Protein 8XM4 (pdb70)

Organism: Staphylococcus aureus (strain NCTC 8325 / PS 47) (NCBI:txid93061)

Nearest PDB structures (foldseek):
  4qre-assembly1_A  TM=9.989E-01  e=2.018E-92  Staphylococcus aureus
  7wpi-assembly1_A  TM=9.885E-01  e=3.832E-92  Staphylococcus aureus
  7wpl-assembly1_A  TM=9.803E-01  e=2.728E-88  Staphylococcus aureus subsp. aureus COL
  7wpt-assembly1_A  TM=9.932E-01  e=1.473E-82  Staphylococcus aureus subsp. aureus COL
  7wpn-assembly1_A  TM=9.917E-01  e=5.034E-82  Staphylococcus aureus subsp. aureus COL

InterPro domains:
  IPR001412 Aminoacyl-tRNA synthetase, class I, conserved site [PS00178] (15-24)
  IPR002547 tRNA-binding domain [PF01588] (564-654)
  IPR002547 tRNA-binding domain [PS50886] (557-657)
  IPR004495 Methionyl-tRNA synthetase, beta subunit, C-terminal [TIGR00399] (539-656)
  IPR004495 Methionyl-tRNA synthetase, beta subunit, C-terminal [cd02800] (553-657)
  IPR009080 Aminoacyl-tRNA synthetase, class Ia, anticodon-binding [SSF47323] (361-570)
  IPR012340 Nucleic acid-binding, OB-fold [G3DSA:2.40.50.140] (548-656)
  IPR012340 Nucleic acid-binding, OB-fold [SSF50249] (557-654)
  IPR013155 Methionyl/Valyl/Leucyl/Isoleucyl-tRNA synthetase, anticodon-binding [PF08264] (396-536)
  IPR014729 Rossmann-like alpha/beta/alpha sandwich fold [G3DSA:3.40.50.620] (6-344)
  IPR014758 Methionyl-tRNA synthetase [TIGR00398] (6-493)
  IPR015413 Methionyl/Leucyl tRNA synthetase [PF09334] (7-371)
  IPR023457 Methionine-tRNA synthetase, type 2 [MF_01228] (1-519)
  IPR023457 Methionine-tRNA synthetase, type 2 [PTHR43326] (3-532)
  IPR033911 Methioninyl-tRNA synthetase core domain [PR01041] (8-21)
  IPR033911 Methioninyl-tRNA synthetase core domain [PR01041] (40-54)
  IPR033911 Methioninyl-tRNA synthetase core domain [PR01041] (88-99)
  IPR033911 Methioninyl-tRNA synthetase core domain [PR01041] (234-245)
  IPR033911 Methioninyl-tRNA synthetase core domain [PR01041] (267-282)
  IPR033911 Methioninyl-tRNA synthetase core domain [PR01041] (359-370)

Foldseek 3Di:
DAAEAEEEEAAAEPLDADFVQVVLRQLLQLLLQLVVVLVRHRYAYEYEHDQFDDSLCVSQVVVVHHSVRSVVVSRVNVVVVCVQLVRPHPDYDDLPDPLQLVQLQVLVVLCVVVVQKDKDKDKWWDDDVVRDTHDQVQFDPFDDDPRDTDWGAHPPPRGTTDIDMFIFMWGQLQVCLVVLVVVCVVQVAQDDDPVLVVVLCVVASVVTHDTHGQWGQPDQGARAHVVHRSIHGDCLSSRLCSSQSRCSVPHPDNPSVVRCPPHQEYEYADVCVSSLSRSNVSSCVSVVHDHYNHYHHFYAAAEVVGGDDRVVPPGHHVVVVCVPFNNLLSLQCSQQVGWRHDYYYDDVVSSVCRCCCQPQNQLQCLLVVLQVCCCVQVVQKQAAADDQPDPCRVVLLVLLLVLLVQLVVCSVVSGRNRNVVSLSVLSNVLVVLCVVVVLVVLSPDPVSSVVSSNNSQSSLLSSLSSLLSCVSRGPQLSVLSCQQQVVDPVVSSGPVVSPGGGPRRHIDGGDPDDDGSGD

Structure (mmCIF, N/CA/C/O backbone):
data_8XM4
#
_entry.id   8XM4
#
_cell.length_a   65.409
_cell.length_b   76.059
_cell.length_c   119.046
_cell.angle_alpha   90.00
_cell.angle_beta   90.00
_cell.angle_gamma   90.00
#
_symmetry.space_group_name_H-M   'P 21 21 21'
#
loop_
_entity.id
_entity.type
_entity.pdbx_description
1 polymer 'Methionine--tRNA ligase'
2 non-polymer "ADENOSINE-5'-TRIPHOSPHATE"
3 non-polymer 1-[6-[azanylidene-[[azanylidene-[[(4-chlorophenyl)amino]methyl]-$l^{4}-azanyl]methyl]-$l^{4}-azanyl]hexyl]-3-[~{N}-(4-chlorophenyl)carbamimidoyl]guanidine
4 non-polymer 1,2-ETHANEDIOL
5 water water
#
loop_
_atom_site.group_PDB
_atom_site.id
_atom_site.type_symbol
_atom_site.label_atom_id
_atom_site.label_alt_id
_atom_site.label_comp_id
_atom_site.label_asym_id
_atom_site.label_entity_id
_atom_site.label_seq_id
_atom_site.pdbx_PDB_ins_code
_atom_site.Cartn_x
_atom_site.Cartn_y
_atom_site.Cartn_z
_atom_site.occupancy
_atom_site.B_iso_or_equiv
_atom_site.auth_seq_id
_atom_site.auth_comp_id
_atom_site.auth_asym_id
_atom_site.auth_atom_id
_atom_site.pdbx_PDB_model_num
ATOM 1 N N . ALA A 1 12 ? -38.901 12.335 2.829 1.00 41.16 2 ALA A N 1
ATOM 2 C CA . ALA A 1 12 ? -37.847 12.739 1.835 1.00 39.33 2 ALA A CA 1
ATOM 3 C C . ALA A 1 12 ? -37.365 11.549 0.999 1.00 37.02 2 ALA A C 1
ATOM 4 O O . ALA A 1 12 ? -37.568 10.399 1.370 1.00 37.58 2 ALA A O 1
ATOM 6 N N . LYS A 1 13 ? -36.765 11.838 -0.153 1.00 33.18 3 LYS A N 1
ATOM 7 C CA . LYS A 1 13 ? -36.150 10.814 -0.985 1.00 30.60 3 LYS A CA 1
ATOM 8 C C . LYS A 1 13 ? -35.012 10.130 -0.224 1.00 28.62 3 LYS A C 1
ATOM 9 O O . LYS A 1 13 ? -34.234 10.797 0.463 1.00 27.38 3 LYS A O 1
ATOM 15 N N . GLU A 1 14 ? -34.918 8.806 -0.346 1.00 27.50 4 GLU A N 1
ATOM 16 C CA . GLU A 1 14 ? -33.794 8.070 0.248 1.00 26.70 4 GLU A CA 1
ATOM 17 C C . GLU A 1 14 ? -32.506 8.418 -0.499 1.00 24.04 4 GLU A C 1
ATOM 18 O O . GLU A 1 14 ? -32.527 8.574 -1.713 1.00 22.40 4 GLU A O 1
ATOM 24 N N . THR A 1 15 ? -31.406 8.535 0.235 1.00 21.97 5 THR A N 1
ATOM 25 C CA . THR A 1 15 ? -30.116 8.896 -0.372 1.00 21.45 5 THR A CA 1
ATOM 26 C C . THR A 1 15 ? -29.459 7.658 -0.976 1.00 20.81 5 THR A C 1
ATOM 27 O O . THR A 1 15 ? -29.659 6.531 -0.500 1.00 20.51 5 THR A O 1
ATOM 31 N N . PHE A 1 16 ? -28.673 7.883 -2.029 1.00 20.07 6 PHE A N 1
ATOM 32 C CA . PHE A 1 16 ? -27.867 6.840 -2.637 1.00 19.74 6 PHE A CA 1
ATOM 33 C C . PHE A 1 16 ? -26.547 7.460 -3.044 1.00 18.99 6 PHE A C 1
ATOM 34 O O . PHE A 1 16 ? -26.531 8.381 -3.850 1.00 19.43 6 PHE A O 1
ATOM 42 N N . TYR A 1 17 ? -25.457 6.957 -2.469 1.00 18.20 7 TYR A N 1
ATOM 43 C CA . TYR A 1 17 ? -24.124 7.484 -2.710 1.00 17.79 7 TYR A CA 1
ATOM 44 C C . TYR A 1 17 ? -23.268 6.428 -3.388 1.00 17.28 7 TYR A C 1
ATOM 45 O O . TYR A 1 17 ? -23.091 5.322 -2.858 1.00 16.82 7 TYR A O 1
ATOM 54 N N . ILE A 1 18 ? -22.741 6.772 -4.563 1.00 17.39 8 ILE A N 1
ATOM 55 C CA . ILE A 1 18 ? -21.895 5.856 -5.359 1.00 17.80 8 ILE A CA 1
ATOM 56 C C . ILE A 1 18 ? -20.608 6.552 -5.779 1.00 16.93 8 ILE A C 1
ATOM 57 O O . ILE A 1 18 ? -20.618 7.745 -6.079 1.00 16.17 8 ILE A O 1
ATOM 62 N N . THR A 1 19 ? -19.492 5.816 -5.743 1.00 16.02 9 THR A N 1
ATOM 63 C CA . THR A 1 19 ? -18.187 6.363 -6.064 1.00 16.35 9 THR A CA 1
ATOM 64 C C . THR A 1 19 ? -17.476 5.496 -7.095 1.00 16.58 9 THR A C 1
ATOM 65 O O . THR A 1 19 ? -17.690 4.260 -7.149 1.00 17.26 9 THR A O 1
ATOM 69 N N . THR A 1 20 ? -16.635 6.129 -7.913 1.00 16.85 10 THR A N 1
ATOM 70 C CA . THR A 1 20 ? -15.611 5.414 -8.674 1.00 16.98 10 THR A CA 1
ATOM 71 C C . THR A 1 20 ? -14.327 5.477 -7.865 1.00 16.93 10 THR A C 1
ATOM 72 O O . THR A 1 20 ? -14.236 6.254 -6.910 1.00 17.46 10 THR A O 1
ATOM 76 N N . PRO A 1 21 ? -13.293 4.726 -8.274 1.00 16.86 11 PRO A N 1
ATOM 77 C CA . PRO A 1 21 ? -11.977 4.997 -7.710 1.00 17.43 11 PRO A CA 1
ATOM 78 C C . PRO A 1 21 ? -11.490 6.352 -8.192 1.00 17.44 11 PRO A C 1
ATOM 79 O O . PRO A 1 21 ? -11.952 6.853 -9.225 1.00 18.26 11 PRO A O 1
ATOM 83 N N . ILE A 1 22 ? -10.578 6.940 -7.442 1.00 17.20 12 ILE A N 1
ATOM 84 C CA . ILE A 1 22 ? -9.905 8.148 -7.906 1.00 17.21 12 ILE A CA 1
ATOM 85 C C . ILE A 1 22 ? -8.732 7.663 -8.747 1.00 17.21 12 ILE A C 1
ATOM 86 O O . ILE A 1 22 ? -7.978 6.777 -8.328 1.00 18.78 12 ILE A O 1
ATOM 91 N N . TYR A 1 23 ? -8.651 8.164 -9.971 1.00 17.31 13 TYR A N 1
ATOM 92 C CA . TYR A 1 23 ? -7.682 7.664 -10.957 1.00 17.86 13 TYR A CA 1
ATOM 93 C C . TYR A 1 23 ? -6.336 8.373 -10.845 1.00 18.20 13 TYR A C 1
ATOM 94 O O . TYR A 1 23 ? -6.267 9.526 -10.420 1.00 17.90 13 TYR A O 1
ATOM 103 N N . TYR A 1 24 ? -5.267 7.666 -11.221 1.00 18.45 14 TYR A N 1
ATOM 104 C CA . TYR A 1 24 ? -3.898 8.149 -11.024 1.00 19.33 14 TYR A CA 1
ATOM 105 C C . TYR A 1 24 ? -3.371 8.730 -12.331 1.00 20.40 14 TYR A C 1
ATOM 106 O O . TYR A 1 24 ? -3.103 7.972 -13.271 1.00 21.45 14 TYR A O 1
ATOM 115 N N . PRO A 1 25 ? -3.221 10.067 -12.421 1.00 20.75 15 PRO A N 1
ATOM 116 C CA . PRO A 1 25 ? -2.940 10.679 -13.723 1.00 21.56 15 PRO A CA 1
ATOM 117 C C . PRO A 1 25 ? -1.451 10.663 -14.122 1.00 22.50 15 PRO A C 1
ATOM 118 O O . PRO A 1 25 ? -0.879 11.709 -14.467 1.00 23.10 15 PRO A O 1
ATOM 122 N N . SER A 1 26 ? -0.843 9.480 -14.083 1.00 23.08 16 SER A N 1
ATOM 123 C CA . SER A 1 26 ? 0.552 9.280 -14.505 1.00 24.36 16 SER A CA 1
ATOM 124 C C . SER A 1 26 ? 0.624 9.104 -16.026 1.00 25.47 16 SER A C 1
ATOM 125 O O . SER A 1 26 ? 1.717 9.056 -16.625 1.00 27.28 16 SER A O 1
ATOM 128 N N . GLY A 1 27 ? -0.542 8.930 -16.631 1.00 25.60 17 GLY A N 1
ATOM 129 C CA . GLY A 1 27 ? -0.714 8.953 -18.077 1.00 25.63 17 GLY A CA 1
ATOM 130 C C . GLY A 1 27 ? -2.174 9.210 -18.405 1.00 25.47 17 GLY A C 1
ATOM 131 O O . GLY A 1 27 ? -2.999 9.364 -17.500 1.00 24.73 17 GLY A O 1
ATOM 132 N N . ASN A 1 28 ? -2.498 9.263 -19.693 1.00 26.10 18 ASN A N 1
ATOM 133 C CA . ASN A 1 28 ? -3.882 9.510 -20.127 1.00 26.53 18 ASN A CA 1
ATOM 134 C C . ASN A 1 28 ? -4.779 8.347 -19.727 1.00 25.13 18 ASN A C 1
ATOM 135 O O . ASN A 1 28 ? -4.334 7.193 -19.689 1.00 24.22 18 ASN A O 1
ATOM 140 N N . LEU A 1 29 ? -6.041 8.651 -19.430 1.00 23.39 19 LEU A N 1
ATOM 141 C CA . LEU A 1 29 ? -7.008 7.591 -19.147 1.00 23.00 19 LEU A CA 1
ATOM 142 C C . LEU A 1 29 ? -7.413 6.901 -20.453 1.00 22.82 19 LEU A C 1
ATOM 143 O O . LEU A 1 29 ? -7.302 7.468 -21.547 1.00 24.23 19 LEU A O 1
ATOM 148 N N . HIS A 1 30 ? -7.848 5.653 -20.323 1.00 22.30 20 HIS A N 1
ATOM 149 C CA . HIS A 1 30 ? -8.201 4.810 -21.453 1.00 22.35 20 HIS A CA 1
ATOM 150 C C . HIS A 1 30 ? -9.595 4.216 -21.227 1.00 22.06 20 HIS A C 1
ATOM 151 O O . HIS A 1 30 ? -10.278 4.576 -20.253 1.00 21.16 20 HIS A O 1
ATOM 158 N N . ILE A 1 31 ? -10.046 3.347 -22.124 1.00 21.99 21 ILE A N 1
ATOM 159 C CA . ILE A 1 31 ? -11.427 2.818 -22.020 1.00 22.21 21 ILE A CA 1
ATOM 160 C C . ILE A 1 31 ? -11.723 1.994 -20.759 1.00 21.55 21 ILE A C 1
ATOM 161 O O . ILE A 1 31 ? -12.888 1.841 -20.390 1.00 21.03 21 ILE A O 1
ATOM 166 N N . GLY A 1 32 ? -10.690 1.445 -20.124 1.00 20.42 22 GLY A N 1
ATOM 167 C CA . GLY A 1 32 ? -10.801 0.860 -18.774 1.00 20.19 22 GLY A CA 1
ATOM 168 C C . GLY A 1 32 ? -11.356 1.821 -17.727 1.00 19.55 22 GLY A C 1
ATOM 169 O O . GLY A 1 32 ? -12.297 1.504 -16.973 1.00 19.07 22 GLY A O 1
ATOM 170 N N . HIS A 1 33 ? -10.788 3.017 -17.705 1.00 19.63 23 HIS A N 1
ATOM 171 C CA . HIS A 1 33 ? -11.283 4.094 -16.853 1.00 19.14 23 HIS A CA 1
ATOM 172 C C . HIS A 1 33 ? -12.676 4.545 -17.266 1.00 19.12 23 HIS A C 1
ATOM 173 O O . HIS A 1 33 ? -13.524 4.786 -16.405 1.00 19.42 23 HIS A O 1
ATOM 180 N N . ALA A 1 34 ? -12.919 4.642 -18.571 1.00 19.02 24 ALA A N 1
ATOM 181 C CA . ALA A 1 34 ? -14.249 5.014 -19.067 1.00 19.50 24 ALA A CA 1
ATOM 182 C C . ALA A 1 34 ? -15.310 3.984 -18.683 1.00 19.27 24 ALA A C 1
ATOM 183 O O . ALA A 1 34 ? -16.437 4.348 -18.356 1.00 18.65 24 ALA A O 1
ATOM 185 N N . TYR A 1 35 ? -14.929 2.701 -18.701 1.00 20.10 25 TYR A N 1
ATOM 186 C CA . TYR A 1 35 ? -15.808 1.591 -18.321 1.00 20.61 25 TYR A CA 1
ATOM 187 C C . TYR A 1 35 ? -16.337 1.775 -16.893 1.00 19.96 25 TYR A C 1
ATOM 188 O O . TYR A 1 35 ? -17.542 1.773 -16.675 1.00 19.46 25 TYR A O 1
ATOM 197 N N . SER A 1 36 ? -15.438 1.984 -15.929 1.00 19.28 26 SER A N 1
ATOM 198 C CA . SER A 1 36 ? -15.850 2.219 -14.545 1.00 18.71 26 SER A CA 1
ATOM 199 C C . SER A 1 36 ? -16.743 3.445 -14.398 1.00 18.04 26 SER A C 1
ATOM 200 O O . SER A 1 36 ? -17.776 3.407 -13.708 1.00 18.30 26 SER A O 1
ATOM 203 N N . THR A 1 37 ? -16.348 4.535 -15.042 1.00 17.56 27 THR A N 1
ATOM 204 C CA . THR A 1 37 ? -17.050 5.806 -14.884 1.00 17.65 27 THR A CA 1
ATOM 205 C C . THR A 1 37 ? -18.405 5.800 -15.572 1.00 18.01 27 THR A C 1
ATOM 206 O O . THR A 1 37 ? -19.373 6.333 -15.019 1.00 17.75 27 THR A O 1
ATOM 210 N N . VAL A 1 38 ? -18.497 5.164 -16.744 1.00 18.16 28 VAL A N 1
ATOM 211 C CA . VAL A 1 38 ? -19.810 4.968 -17.389 1.00 18.54 28 VAL A CA 1
ATOM 212 C C . VAL A 1 38 ? -20.704 4.031 -16.544 1.00 18.25 28 VAL A C 1
ATOM 213 O O . VAL A 1 38 ? -21.893 4.310 -16.363 1.00 18.61 28 VAL A O 1
ATOM 217 N N . ALA A 1 39 ? -20.128 2.937 -16.029 1.00 18.17 29 ALA A N 1
ATOM 218 C CA . ALA A 1 39 ? -20.852 2.021 -15.155 1.00 18.25 29 ALA A CA 1
ATOM 219 C C . ALA A 1 39 ? -21.456 2.752 -13.955 1.00 17.89 29 ALA A C 1
ATOM 220 O O . ALA A 1 39 ? -22.644 2.579 -13.646 1.00 18.21 29 ALA A O 1
ATOM 222 N N . GLY A 1 40 ? -20.645 3.568 -13.282 1.00 17.63 30 GLY A N 1
ATOM 223 C CA . GLY A 1 40 ? -21.124 4.344 -12.137 1.00 17.82 30 GLY A CA 1
ATOM 224 C C . GLY A 1 40 ? -22.194 5.325 -12.560 1.00 17.79 30 GLY A C 1
ATOM 225 O O . GLY A 1 40 ? -23.167 5.544 -11.829 1.00 17.99 30 GLY A O 1
ATOM 226 N N . ASP A 1 41 ? -22.028 5.905 -13.748 1.00 17.69 31 ASP A N 1
ATOM 227 C CA . ASP A 1 41 ? -23.023 6.825 -14.299 1.00 18.06 31 ASP A CA 1
ATOM 228 C C . ASP A 1 41 ? -24.378 6.168 -14.575 1.00 18.09 31 ASP A C 1
ATOM 229 O O . ASP A 1 41 ? -25.438 6.750 -14.245 1.00 18.22 31 ASP A O 1
ATOM 234 N N . VAL A 1 42 ? -24.356 4.962 -15.133 1.00 17.98 32 VAL A N 1
ATOM 235 C CA . VAL A 1 42 ? -25.597 4.205 -15.378 1.00 18.63 32 VAL A CA 1
ATOM 236 C C . VAL A 1 42 ? -26.314 3.925 -14.043 1.00 18.48 32 VAL A C 1
ATOM 237 O O . VAL A 1 42 ? -27.527 4.115 -13.938 1.00 19.83 32 VAL A O 1
ATOM 241 N N . ILE A 1 43 ? -25.559 3.511 -13.026 1.00 18.89 33 ILE A N 1
ATOM 242 C CA . ILE A 1 43 ? -26.136 3.260 -11.703 1.00 19.57 33 ILE A CA 1
ATOM 243 C C . ILE A 1 43 ? -26.761 4.548 -11.178 1.00 19.39 33 ILE A C 1
ATOM 244 O O . ILE A 1 43 ? -27.906 4.540 -10.717 1.00 20.01 33 ILE A O 1
ATOM 249 N N . ALA A 1 44 ? -26.008 5.643 -11.228 1.00 19.05 34 ALA A N 1
ATOM 250 C CA . ALA A 1 44 ? -26.491 6.940 -10.752 1.00 19.30 34 ALA A CA 1
ATOM 251 C C . ALA A 1 44 ? -27.770 7.389 -11.475 1.00 19.73 34 ALA A C 1
ATOM 252 O O . ALA A 1 44 ? -28.744 7.770 -10.830 1.00 19.73 34 ALA A O 1
ATOM 254 N N . ARG A 1 45 ? -27.766 7.304 -12.800 1.00 19.20 35 ARG A N 1
ATOM 255 C CA . ARG A 1 45 ? -28.914 7.706 -13.605 1.00 20.18 35 ARG A CA 1
ATOM 256 C C . ARG A 1 45 ? -30.126 6.827 -13.320 1.00 20.60 35 ARG A C 1
ATOM 257 O O . ARG A 1 45 ? -31.250 7.330 -13.211 1.00 21.27 35 ARG A O 1
ATOM 265 N N . TYR A 1 46 ? -29.901 5.525 -13.164 1.00 20.43 36 TYR A N 1
ATOM 266 C CA . TYR A 1 46 ? -30.970 4.586 -12.842 1.00 21.46 36 TYR A CA 1
ATOM 267 C C . TYR A 1 46 ? -31.581 4.908 -11.484 1.00 21.28 36 TYR A C 1
ATOM 268 O O . TYR A 1 46 ? -32.806 5.011 -11.343 1.00 21.24 36 TYR A O 1
ATOM 277 N N . LYS A 1 47 ? -30.726 5.108 -10.488 1.00 21.38 37 LYS A N 1
ATOM 278 C CA . LYS A 1 47 ? -31.218 5.435 -9.153 1.00 22.34 37 LYS A CA 1
ATOM 279 C C . LYS A 1 47 ? -31.977 6.766 -9.101 1.00 22.29 37 LYS A C 1
ATOM 280 O O . LYS A 1 47 ? -32.981 6.868 -8.384 1.00 23.18 37 LYS A O 1
ATOM 286 N N . ARG A 1 48 ? -31.539 7.769 -9.865 1.00 21.78 38 ARG A N 1
ATOM 287 C CA . ARG A 1 48 ? -32.278 9.041 -9.950 1.00 22.59 38 ARG A CA 1
ATOM 288 C C . ARG A 1 48 ? -33.675 8.807 -10.539 1.00 23.27 38 ARG A C 1
ATOM 289 O O . ARG A 1 48 ? -34.675 9.327 -10.026 1.00 23.33 38 ARG A O 1
ATOM 297 N N . MET A 1 49 ? -33.742 7.995 -11.590 1.00 23.26 39 MET A N 1
ATOM 298 C CA . MET A 1 49 ? -35.032 7.615 -12.188 1.00 24.24 39 MET A CA 1
ATOM 299 C C . MET A 1 49 ? -35.942 6.794 -11.249 1.00 24.78 39 MET A C 1
ATOM 300 O O . MET A 1 49 ? -37.185 6.866 -11.369 1.00 24.60 39 MET A O 1
ATOM 305 N N A GLN A 1 50 ? -35.338 6.025 -10.342 0.50 24.34 40 GLN A N 1
ATOM 306 N N B GLN A 1 50 ? -35.331 6.021 -10.348 0.50 24.66 40 GLN A N 1
ATOM 307 C CA A GLN A 1 50 ? -36.090 5.300 -9.304 0.50 24.86 40 GLN A CA 1
ATOM 308 C CA B GLN A 1 50 ? -36.067 5.295 -9.302 0.50 25.39 40 GLN A CA 1
ATOM 309 C C A GLN A 1 50 ? -36.453 6.158 -8.084 0.50 25.01 40 GLN A C 1
ATOM 310 C C B GLN A 1 50 ? -36.560 6.187 -8.154 0.50 25.36 40 GLN A C 1
ATOM 311 O O A GLN A 1 50 ? -36.992 5.638 -7.105 0.50 25.13 40 GLN A O 1
ATOM 312 O O B GLN A 1 50 ? -37.325 5.724 -7.304 0.50 25.49 40 GLN A O 1
ATOM 323 N N . GLY A 1 51 ? -36.130 7.449 -8.131 1.00 24.70 41 GLY A N 1
ATOM 324 C CA . GLY A 1 51 ? -36.564 8.419 -7.128 1.00 24.29 41 GLY A CA 1
ATOM 325 C C . GLY A 1 51 ? -35.646 8.606 -5.942 1.00 23.81 41 GLY A C 1
ATOM 326 O O . GLY A 1 51 ? -36.085 9.134 -4.916 1.00 24.11 41 GLY A O 1
ATOM 327 N N . TYR A 1 52 ? -34.386 8.174 -6.073 1.00 22.73 42 TYR A N 1
ATOM 328 C CA . TYR A 1 52 ? -33.389 8.372 -5.023 1.00 22.60 42 TYR A CA 1
ATOM 329 C C . TYR A 1 52 ? -32.750 9.756 -5.139 1.00 22.16 42 TYR A C 1
ATOM 330 O O . TYR A 1 52 ? -32.690 10.342 -6.218 1.00 22.75 42 TYR A O 1
ATOM 339 N N . ASP A 1 53 ? -32.268 10.247 -4.007 1.00 21.96 43 ASP A N 1
ATOM 340 C CA . ASP A 1 53 ? -31.466 11.456 -3.918 1.00 22.13 43 ASP A CA 1
ATOM 341 C C . ASP A 1 53 ? -30.013 10.987 -4.038 1.00 21.40 43 ASP A C 1
ATOM 342 O O . ASP A 1 53 ? -29.406 10.516 -3.069 1.00 20.55 43 ASP A O 1
ATOM 347 N N . VAL A 1 54 ? -29.473 11.140 -5.242 1.00 20.16 44 VAL A N 1
ATOM 348 C CA . VAL A 1 54 ? -28.211 10.519 -5.639 1.00 19.68 44 VAL A CA 1
ATOM 349 C C . VAL A 1 54 ? -27.054 11.485 -5.518 1.00 19.58 44 VAL A C 1
ATOM 350 O O . VAL A 1 54 ? -27.188 12.655 -5.866 1.00 19.48 44 VAL A O 1
ATOM 354 N N . ARG A 1 55 ? -25.928 10.987 -5.003 1.00 19.26 45 ARG A N 1
ATOM 355 C CA . ARG A 1 55 ? -24.652 11.664 -5.184 1.00 19.18 45 ARG A CA 1
ATOM 356 C C . ARG A 1 55 ? -23.675 10.686 -5.819 1.00 18.13 45 ARG A C 1
ATOM 357 O O . ARG A 1 55 ? -23.532 9.553 -5.346 1.00 17.79 45 ARG A O 1
ATOM 365 N N . TYR A 1 56 ? -23.029 11.121 -6.904 1.00 17.51 46 TYR A N 1
ATOM 366 C CA . TYR A 1 56 ? -22.053 10.318 -7.654 1.00 16.94 46 TYR A CA 1
ATOM 367 C C . TYR A 1 56 ? -20.720 11.056 -7.706 1.00 16.86 46 TYR A C 1
ATOM 368 O O . TYR A 1 56 ? -20.643 12.180 -8.229 1.00 16.77 46 TYR A O 1
ATOM 377 N N . LEU A 1 57 ? -19.703 10.445 -7.095 1.00 16.06 47 LEU A N 1
ATOM 378 C CA . LEU A 1 57 ? -18.362 11.021 -7.005 1.00 16.31 47 LEU A CA 1
ATOM 379 C C . LEU A 1 57 ? -17.349 10.290 -7.874 1.00 15.77 47 LEU A C 1
ATOM 380 O O . LEU A 1 57 ? -17.378 9.061 -7.985 1.00 16.39 47 LEU A O 1
ATOM 385 N N . THR A 1 58 ? -16.450 11.062 -8.472 1.00 15.91 48 THR A N 1
ATOM 386 C CA . THR A 1 58 ? -15.236 10.543 -9.101 1.00 16.17 48 THR A CA 1
ATOM 387 C C . THR A 1 58 ? -14.138 11.560 -8.806 1.00 16.29 48 THR A C 1
ATOM 388 O O . THR A 1 58 ? -14.393 12.625 -8.219 1.00 16.73 48 THR A O 1
ATOM 392 N N . GLY A 1 59 ? -12.924 11.249 -9.230 1.00 15.97 49 GLY A N 1
ATOM 393 C CA . GLY A 1 59 ? -11.844 12.184 -9.070 1.00 16.79 49 GLY A CA 1
ATOM 394 C C . GLY A 1 59 ? -10.486 11.633 -9.386 1.00 16.40 49 GLY A C 1
ATOM 395 O O . GLY A 1 59 ? -10.364 10.644 -10.120 1.00 16.70 49 GLY A O 1
ATOM 396 N N . THR A 1 60 ? -9.475 12.280 -8.801 1.00 16.74 50 THR A N 1
ATOM 397 C CA . THR A 1 60 ? -8.070 11.986 -9.098 1.00 17.16 50 THR A CA 1
ATOM 398 C C . THR A 1 60 ? -7.158 11.938 -7.872 1.00 16.72 50 THR A C 1
ATOM 399 O O . THR A 1 60 ? -7.264 12.762 -6.953 1.00 16.42 50 THR A O 1
ATOM 403 N N . ASP A 1 61 ? -6.241 10.967 -7.926 1.00 17.13 51 ASP A N 1
ATOM 404 C CA . ASP A 1 61 ? -5.265 10.623 -6.910 1.00 17.93 51 ASP A CA 1
ATOM 405 C C . ASP A 1 61 ? -3.953 11.200 -7.410 1.00 18.04 51 ASP A C 1
ATOM 406 O O . ASP A 1 61 ? -3.402 10.678 -8.366 1.00 19.07 51 ASP A O 1
ATOM 411 N N . GLU A 1 62 ? -3.475 12.287 -6.806 1.00 17.83 52 GLU A N 1
ATOM 412 C CA . GLU A 1 62 ? -2.464 13.165 -7.430 1.00 18.10 52 GLU A CA 1
ATOM 413 C C . GLU A 1 62 ? -1.078 13.209 -6.786 1.00 18.15 52 GLU A C 1
ATOM 414 O O . GLU A 1 62 ? -0.172 13.849 -7.333 1.00 18.66 52 GLU A O 1
ATOM 420 N N . HIS A 1 63 ? -0.898 12.532 -5.655 1.00 17.94 53 HIS A N 1
ATOM 421 C CA . HIS A 1 63 ? 0.379 12.560 -4.929 1.00 18.42 53 HIS A CA 1
ATOM 422 C C . HIS A 1 63 ? 1.275 11.377 -5.288 1.00 18.77 53 HIS A C 1
ATOM 423 O O . HIS A 1 63 ? 0.878 10.478 -6.024 1.00 18.43 53 HIS A O 1
ATOM 430 N N . GLY A 1 64 ? 2.509 11.418 -4.798 1.00 19.31 54 GLY A N 1
ATOM 431 C CA . GLY A 1 64 ? 3.439 10.313 -4.946 1.00 20.35 54 GLY A CA 1
ATOM 432 C C . GLY A 1 64 ? 4.579 10.559 -5.924 1.00 21.91 54 GLY A C 1
ATOM 433 O O . GLY A 1 64 ? 4.554 11.485 -6.739 1.00 21.09 54 GLY A O 1
ATOM 434 N N . GLN A 1 65 ? 5.581 9.696 -5.818 1.00 23.98 55 GLN A N 1
ATOM 435 C CA . GLN A 1 65 ? 6.804 9.784 -6.611 1.00 26.23 55 GLN A CA 1
ATOM 436 C C . GLN A 1 65 ? 6.574 9.756 -8.101 1.00 26.74 55 GLN A C 1
ATOM 437 O O . GLN A 1 65 ? 7.198 10.517 -8.837 1.00 26.14 55 GLN A O 1
ATOM 443 N N . LYS A 1 66 ? 5.678 8.882 -8.555 1.00 26.73 56 LYS A N 1
ATOM 444 C CA . LYS A 1 66 ? 5.472 8.719 -9.987 1.00 28.17 56 LYS A CA 1
ATOM 445 C C . LYS A 1 66 ? 4.973 10.011 -10.641 1.00 27.54 56 LYS A C 1
ATOM 446 O O . LYS A 1 66 ? 5.429 10.369 -11.719 1.00 26.82 56 LYS A O 1
ATOM 452 N N . ILE A 1 67 ? 4.055 10.711 -9.982 1.00 25.85 57 ILE A N 1
ATOM 453 C CA . ILE A 1 67 ? 3.567 11.992 -10.484 1.00 26.35 57 ILE A CA 1
ATOM 454 C C . ILE A 1 67 ? 4.677 13.034 -10.525 1.00 26.31 57 ILE A C 1
ATOM 455 O O . ILE A 1 67 ? 4.819 13.734 -11.515 1.00 26.23 57 ILE A O 1
ATOM 460 N N . GLN A 1 68 ? 5.471 13.122 -9.462 1.00 26.22 58 GLN A N 1
ATOM 461 C CA . GLN A 1 68 ? 6.574 14.064 -9.417 1.00 26.84 58 GLN A CA 1
ATOM 462 C C . GLN A 1 68 ? 7.547 13.798 -10.565 1.00 27.31 58 GLN A C 1
ATOM 463 O O . GLN A 1 68 ? 8.000 14.727 -11.222 1.00 27.01 58 GLN A O 1
ATOM 469 N N . GLU A 1 69 ? 7.863 12.523 -10.782 1.00 27.59 59 GLU A N 1
ATOM 470 C CA . GLU A 1 69 ? 8.748 12.120 -11.878 1.00 30.13 59 GLU A CA 1
ATOM 471 C C . GLU A 1 69 ? 8.207 12.525 -13.244 1.00 29.37 59 GLU A C 1
ATOM 472 O O . GLU A 1 69 ? 8.953 13.028 -14.094 1.00 28.54 59 GLU A O 1
ATOM 478 N N . LYS A 1 70 ? 6.912 12.289 -13.457 1.00 27.58 60 LYS A N 1
ATOM 479 C CA . LYS A 1 70 ? 6.271 12.640 -14.723 1.00 27.98 60 LYS A CA 1
ATOM 480 C C . LYS A 1 70 ? 6.303 14.137 -14.991 1.00 27.13 60 LYS A C 1
ATOM 481 O O . LYS A 1 70 ? 6.594 14.579 -16.106 1.00 27.17 60 LYS A O 1
ATOM 487 N N . ALA A 1 71 ? 6.010 14.910 -13.953 1.00 26.05 61 ALA A N 1
ATOM 488 C CA . ALA A 1 71 ? 6.045 16.354 -14.032 1.00 26.55 61 ALA A CA 1
ATOM 489 C C . ALA A 1 71 ? 7.454 16.840 -14.354 1.00 27.40 61 ALA A C 1
ATOM 490 O O . ALA A 1 71 ? 7.649 17.617 -15.287 1.00 27.85 61 ALA A O 1
ATOM 492 N N . GLN A 1 72 ? 8.431 16.380 -13.581 1.00 28.95 62 GLN A N 1
ATOM 493 C CA . GLN A 1 72 ? 9.824 16.770 -13.813 1.00 30.17 62 GLN A CA 1
ATOM 494 C C . GLN A 1 72 ? 10.313 16.397 -15.230 1.00 31.91 62 GLN A C 1
ATOM 495 O O . GLN A 1 72 ? 10.977 17.202 -15.891 1.00 31.84 62 GLN A O 1
ATOM 501 N N . LYS A 1 73 ? 9.962 15.202 -15.697 1.00 32.71 63 LYS A N 1
ATOM 502 C CA . LYS A 1 73 ? 10.306 14.776 -17.071 1.00 35.21 63 LYS A CA 1
ATOM 503 C C . LYS A 1 73 ? 9.729 15.721 -18.128 1.00 35.39 63 LYS A C 1
ATOM 504 O O . LYS A 1 73 ? 10.384 16.017 -19.130 1.00 36.15 63 LYS A O 1
ATOM 510 N N . ALA A 1 74 ? 8.511 16.202 -17.887 1.00 34.77 64 ALA A N 1
ATOM 511 C CA . ALA A 1 74 ? 7.826 17.134 -18.787 1.00 34.88 64 ALA A CA 1
ATOM 512 C C . ALA A 1 74 ? 8.289 18.598 -18.693 1.00 35.24 64 ALA A C 1
ATOM 513 O O . ALA A 1 74 ? 7.786 19.446 -19.434 1.00 34.91 64 ALA A O 1
ATOM 515 N N . GLY A 1 75 ? 9.221 18.902 -17.788 1.00 35.03 65 GLY A N 1
ATOM 516 C CA . GLY A 1 75 ? 9.677 20.275 -17.579 1.00 35.24 65 GLY A CA 1
ATOM 517 C C . GLY A 1 75 ? 8.635 21.179 -16.937 1.00 34.80 65 GLY A C 1
ATOM 518 O O . GLY A 1 75 ? 8.652 22.394 -17.139 1.00 34.06 65 GLY A O 1
ATOM 519 N N . LYS A 1 76 ? 7.749 20.577 -16.136 1.00 33.11 66 LYS A N 1
ATOM 520 C CA . LYS A 1 76 ? 6.639 21.281 -15.503 1.00 32.38 66 LYS A CA 1
ATOM 521 C C . LYS A 1 76 ? 6.666 21.079 -13.996 1.00 29.89 66 LYS A C 1
ATOM 522 O O . LYS A 1 76 ? 7.215 20.091 -13.505 1.00 28.84 66 LYS A O 1
ATOM 528 N N . THR A 1 77 ? 6.060 22.011 -13.270 1.00 28.35 67 THR A N 1
ATOM 529 C CA . THR A 1 77 ? 5.862 21.827 -11.827 1.00 27.34 67 THR A CA 1
ATOM 530 C C . THR A 1 77 ? 4.823 20.733 -11.645 1.00 26.23 67 THR A C 1
ATOM 531 O O . THR A 1 77 ? 4.073 20.387 -12.577 1.00 24.60 67 THR A O 1
ATOM 535 N N . GLU A 1 78 ? 4.768 20.202 -10.436 1.00 24.79 68 GLU A N 1
ATOM 536 C CA . GLU A 1 78 ? 3.830 19.127 -10.145 1.00 24.66 68 GLU A CA 1
ATOM 537 C C . GLU A 1 78 ? 2.402 19.604 -10.413 1.00 23.82 68 GLU A C 1
ATOM 538 O O . GLU A 1 78 ? 1.632 18.926 -11.113 1.00 22.45 68 GLU A O 1
ATOM 544 N N . ILE A 1 79 ? 2.056 20.774 -9.876 1.00 24.18 69 ILE A N 1
ATOM 545 C CA . ILE A 1 79 ? 0.685 21.275 -10.043 1.00 25.12 69 ILE A CA 1
ATOM 546 C C . ILE A 1 79 ? 0.358 21.690 -11.491 1.00 25.72 69 ILE A C 1
ATOM 547 O O . ILE A 1 79 ? -0.785 21.540 -11.923 1.00 25.33 69 ILE A O 1
ATOM 552 N N A GLU A 1 80 ? 1.355 22.204 -12.216 0.50 26.00 70 GLU A N 1
ATOM 553 N N B GLU A 1 80 ? 1.347 22.197 -12.225 0.50 25.90 70 GLU A N 1
ATOM 554 C CA A GLU A 1 80 ? 1.231 22.520 -13.654 0.50 26.52 70 GLU A CA 1
ATOM 555 C CA B GLU A 1 80 ? 1.170 22.510 -13.654 0.50 26.34 70 GLU A CA 1
ATOM 556 C C A GLU A 1 80 ? 0.869 21.277 -14.467 0.50 25.77 70 GLU A C 1
ATOM 557 C C B GLU A 1 80 ? 0.849 21.262 -14.470 0.50 25.67 70 GLU A C 1
ATOM 558 O O A GLU A 1 80 ? -0.078 21.288 -15.255 0.50 25.84 70 GLU A O 1
ATOM 559 O O B GLU A 1 80 ? -0.087 21.256 -15.271 0.50 25.71 70 GLU A O 1
ATOM 570 N N . TYR A 1 81 ? 1.630 20.211 -14.245 1.00 25.06 71 TYR A N 1
ATOM 571 C CA . TYR A 1 81 ? 1.404 18.909 -14.861 1.00 24.26 71 TYR A CA 1
ATOM 572 C C . TYR A 1 81 ? -0.003 18.380 -14.535 1.00 23.21 71 TYR A C 1
ATOM 573 O O . TYR A 1 81 ? -0.788 18.036 -15.437 1.00 22.83 71 TYR A O 1
ATOM 582 N N . LEU A 1 82 ? -0.324 18.377 -13.244 1.00 22.55 72 LEU A N 1
ATOM 583 C CA . LEU A 1 82 ? -1.618 17.852 -12.776 1.00 22.08 72 LEU A CA 1
ATOM 584 C C . LEU A 1 82 ? -2.815 18.638 -13.298 1.00 22.41 72 LEU A C 1
ATOM 585 O O . LEU A 1 82 ? -3.814 18.046 -13.728 1.00 21.93 72 LEU A O 1
ATOM 590 N N . ASP A 1 83 ? -2.721 19.961 -13.269 1.00 23.69 73 ASP A N 1
ATOM 591 C CA . ASP A 1 83 ? -3.815 20.797 -13.756 1.00 24.71 73 ASP A CA 1
ATOM 592 C C . ASP A 1 83 ? -4.127 20.486 -15.213 1.00 25.12 73 ASP A C 1
ATOM 593 O O . ASP A 1 83 ? -5.296 20.434 -15.595 1.00 24.87 73 ASP A O 1
ATOM 598 N N . GLU A 1 84 ? -3.091 20.249 -16.015 1.00 25.80 74 GLU A N 1
ATOM 599 C CA . GLU A 1 84 ? -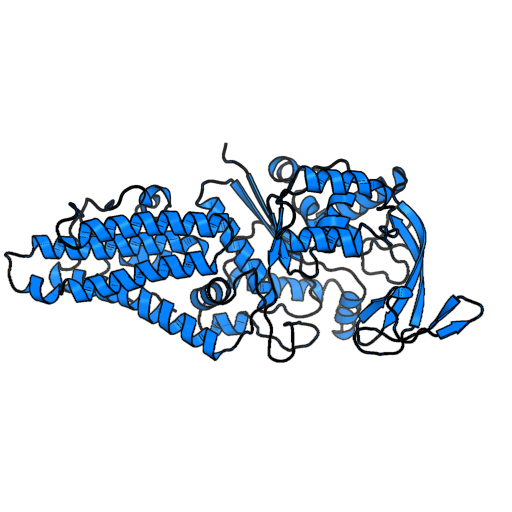3.276 19.891 -17.424 1.00 27.15 74 GLU A CA 1
ATOM 600 C C . GLU A 1 84 ? -3.920 18.518 -17.558 1.00 25.02 74 GLU A C 1
ATOM 601 O O . GLU A 1 84 ? -4.875 18.361 -18.320 1.00 25.45 74 GLU A O 1
ATOM 607 N N . MET A 1 85 ? -3.410 17.535 -16.813 1.00 23.58 75 MET A N 1
ATOM 608 C CA . MET A 1 85 ? -3.961 16.166 -16.844 1.00 22.90 75 MET A CA 1
ATOM 609 C C . MET A 1 85 ? -5.428 16.170 -16.429 1.00 21.82 75 MET A C 1
ATOM 610 O O . MET A 1 85 ? -6.287 15.532 -17.068 1.00 21.16 75 MET A O 1
ATOM 615 N N . ILE A 1 86 ? -5.708 16.890 -15.349 1.00 21.01 76 ILE A N 1
ATOM 616 C CA . ILE A 1 86 ? -7.075 16.947 -14.803 1.00 20.83 76 ILE A CA 1
ATOM 617 C C . ILE A 1 86 ? -8.037 17.653 -15.759 1.00 20.95 76 ILE A C 1
ATOM 618 O O . ILE A 1 86 ? -9.187 17.237 -15.899 1.00 20.15 76 ILE A O 1
ATOM 623 N N . ALA A 1 87 ? -7.577 18.718 -16.418 1.00 22.24 77 ALA A N 1
ATOM 624 C CA . ALA A 1 87 ? -8.419 19.389 -17.419 1.00 23.12 77 ALA A CA 1
ATOM 625 C C . ALA A 1 87 ? -8.862 18.390 -18.500 1.00 23.16 77 ALA A C 1
ATOM 626 O O . ALA A 1 87 ? -10.040 18.338 -18.868 1.00 22.93 77 ALA A O 1
ATOM 628 N N . GLY A 1 88 ? -7.923 17.559 -18.957 1.00 22.44 78 GLY A N 1
ATOM 629 C CA . GLY A 1 88 ? -8.205 16.517 -19.947 1.00 21.79 78 GLY A CA 1
ATOM 630 C C . GLY A 1 88 ? -9.158 15.441 -19.427 1.00 21.23 78 GLY A C 1
ATOM 631 O O . GLY A 1 88 ? -10.015 14.958 -20.162 1.00 21.21 78 GLY A O 1
ATOM 632 N N . ILE A 1 89 ? -9.012 15.065 -18.158 1.00 20.51 79 ILE A N 1
ATOM 633 C CA . ILE A 1 89 ? -9.912 14.061 -17.557 1.00 20.03 79 ILE A CA 1
ATOM 634 C C . ILE A 1 89 ? -11.330 14.621 -17.440 1.00 20.70 79 ILE A C 1
ATOM 635 O O . ILE A 1 89 ? -12.305 13.948 -17.799 1.00 21.10 79 ILE A O 1
ATOM 640 N N . LYS A 1 90 ? -11.442 15.851 -16.950 1.00 21.30 80 LYS A N 1
ATOM 641 C CA . LYS A 1 90 ? -12.748 16.501 -16.835 1.00 22.43 80 LYS A CA 1
ATOM 642 C C . LYS A 1 90 ? -13.417 16.688 -18.196 1.00 22.75 80 LYS A C 1
ATOM 643 O O . LYS A 1 90 ? -14.635 16.529 -18.312 1.00 22.96 80 LYS A O 1
ATOM 649 N N . GLN A 1 91 ? -12.623 17.031 -19.211 1.00 23.27 81 GLN A N 1
ATOM 650 C CA . GLN A 1 91 ? -13.115 17.138 -20.593 1.00 24.21 81 GLN A CA 1
ATOM 651 C C . GLN A 1 91 ? -13.655 15.788 -21.064 1.00 22.80 81 GLN A C 1
ATOM 652 O O . GLN A 1 91 ? -14.711 15.722 -21.692 1.00 23.25 81 GLN A O 1
ATOM 658 N N . LEU A 1 92 ? -12.940 14.713 -20.746 1.00 21.69 82 LEU A N 1
ATOM 659 C CA . LEU A 1 92 ? -13.393 13.376 -21.114 1.00 21.35 82 LEU A CA 1
ATOM 660 C C . LEU A 1 92 ? -14.738 13.031 -20.458 1.00 20.65 82 LEU A C 1
ATOM 661 O O . LEU A 1 92 ? -15.641 12.539 -21.141 1.00 20.74 82 LEU A O 1
ATOM 666 N N . TRP A 1 93 ? -14.871 13.277 -19.156 1.00 20.22 83 TRP A N 1
ATOM 667 C CA . TRP A 1 93 ? -16.154 13.017 -18.472 1.00 19.91 83 TRP A CA 1
ATOM 668 C C . TRP A 1 93 ? -17.296 13.881 -19.027 1.00 20.65 83 TRP A C 1
ATOM 669 O O . TRP A 1 93 ? -18.422 13.395 -19.180 1.00 20.93 83 TRP A O 1
ATOM 680 N N . ALA A 1 94 ? -17.008 15.137 -19.360 1.00 21.28 84 ALA A N 1
ATOM 681 C CA . ALA A 1 94 ? -18.007 15.983 -20.010 1.00 22.97 84 ALA A CA 1
ATOM 682 C C . ALA A 1 94 ? -18.420 15.411 -21.378 1.00 23.19 84 ALA A C 1
ATOM 683 O O . ALA A 1 94 ? -19.604 15.397 -21.730 1.00 23.49 84 ALA A O 1
ATOM 685 N N . LYS A 1 95 ? -17.449 14.921 -22.134 1.00 23.25 85 LYS A N 1
ATOM 686 C CA . LYS A 1 95 ? -17.717 14.343 -23.449 1.00 24.03 85 LYS A CA 1
ATOM 687 C C . LYS A 1 95 ? -18.514 13.033 -23.371 1.00 23.06 85 LYS A C 1
ATOM 688 O O . LYS A 1 95 ? -19.354 12.751 -24.247 1.00 22.74 85 LYS A O 1
ATOM 694 N N . LEU A 1 96 ? -18.263 12.257 -22.318 1.00 21.76 86 LEU A N 1
ATOM 695 C CA . LEU A 1 96 ? -19.046 11.057 -22.021 1.00 21.46 86 LEU A CA 1
ATOM 696 C C . LEU A 1 96 ? -20.394 11.331 -21.342 1.00 21.40 86 LEU A C 1
ATOM 697 O O . LEU A 1 96 ? -21.162 10.394 -21.117 1.00 20.91 86 LEU A O 1
ATOM 702 N N . GLU A 1 97 ? -20.674 12.599 -21.042 1.00 21.11 87 GLU A N 1
ATOM 703 C CA . GLU A 1 97 ? -21.889 13.039 -20.351 1.00 22.11 87 GLU A CA 1
ATOM 704 C C . GLU A 1 97 ? -22.100 12.271 -19.040 1.00 21.16 87 GLU A C 1
ATOM 705 O O . GLU A 1 97 ? -23.185 11.772 -18.734 1.00 21.50 87 GLU A O 1
ATOM 711 N N . ILE A 1 98 ? -21.013 12.186 -18.275 1.00 20.67 88 ILE A N 1
ATOM 712 C CA . ILE A 1 98 ? -21.047 11.622 -16.931 1.00 20.17 88 ILE A CA 1
ATOM 713 C C . ILE A 1 98 ? -21.770 12.611 -16.000 1.00 19.89 88 ILE A C 1
ATOM 714 O O . ILE A 1 98 ? -21.479 13.815 -15.998 1.00 20.08 88 ILE A O 1
ATOM 719 N N . SER A 1 99 ? -22.693 12.079 -15.200 1.00 19.31 89 SER A N 1
ATOM 720 C CA . SER A 1 99 ? -23.520 12.863 -14.282 1.00 19.36 89 SER A CA 1
ATOM 721 C C . SER A 1 99 ? -22.926 12.939 -12.866 1.00 19.00 89 SER A C 1
ATOM 722 O O . SER A 1 99 ? -23.662 12.991 -11.869 1.00 19.53 89 SER A O 1
ATOM 725 N N . ASN A 1 100 ? -21.596 12.957 -12.772 1.00 18.86 90 ASN A N 1
ATOM 726 C CA . ASN A 1 100 ? -20.939 13.091 -11.466 1.00 18.50 90 ASN A CA 1
ATOM 727 C C . ASN A 1 100 ? -21.300 14.444 -10.838 1.00 19.33 90 ASN A C 1
ATOM 728 O O . ASN A 1 100 ? -21.344 15.490 -11.520 1.00 19.11 90 ASN A O 1
ATOM 733 N N . ASP A 1 101 ? -21.571 14.414 -9.547 1.00 19.19 91 ASP A N 1
ATOM 734 C CA . ASP A 1 101 ? -21.950 15.587 -8.801 1.00 20.20 91 ASP A CA 1
ATOM 735 C C . ASP A 1 101 ? -20.775 16.381 -8.237 1.00 20.41 91 ASP A C 1
ATOM 736 O O . ASP A 1 101 ? -20.943 17.454 -7.781 1.00 21.09 91 ASP A O 1
ATOM 741 N N . ASP A 1 102 ? -19.603 15.758 -8.271 1.00 19.69 92 ASP A N 1
ATOM 742 C CA . ASP A 1 102 ? -18.381 16.359 -7.770 1.00 19.57 92 ASP A CA 1
ATOM 743 C C . ASP A 1 102 ? -17.169 15.612 -8.312 1.00 18.59 92 ASP A C 1
ATOM 744 O O . ASP A 1 102 ? -17.257 14.448 -8.704 1.00 18.34 92 ASP A O 1
ATOM 749 N N . PHE A 1 103 ? -16.040 16.304 -8.327 1.00 18.16 93 PHE A N 1
ATOM 750 C CA . PHE A 1 103 ? -14.802 15.780 -8.802 1.00 18.03 93 PHE A CA 1
ATOM 751 C C . PHE A 1 103 ? -13.789 16.136 -7.699 1.00 17.73 93 PHE A C 1
ATOM 752 O O . PHE A 1 103 ? -13.514 17.247 -7.477 1.00 18.37 93 PHE A O 1
ATOM 760 N N . ILE A 1 104 ? -13.319 15.132 -7.004 1.00 17.23 94 ILE A N 1
ATOM 761 C CA . ILE A 1 104 ? -12.384 15.314 -5.903 1.00 17.41 94 ILE A CA 1
ATOM 762 C C . ILE A 1 104 ? -10.939 15.170 -6.380 1.00 17.51 94 ILE A C 1
ATOM 763 O O . ILE A 1 104 ? -10.592 14.201 -7.038 1.00 18.08 94 ILE A O 1
ATOM 768 N N . ARG A 1 105 ? -10.114 16.157 -6.058 1.00 17.19 95 ARG A N 1
ATOM 769 C CA . ARG A 1 105 ? -8.669 16.119 -6.319 1.00 17.51 95 ARG A CA 1
ATOM 770 C C . ARG A 1 105 ? -7.937 16.059 -4.998 1.00 17.52 95 ARG A C 1
ATOM 771 O O . ARG A 1 105 ? -8.228 16.837 -4.083 1.00 18.02 95 ARG A O 1
ATOM 779 N N . THR A 1 106 ? -6.990 15.136 -4.858 1.00 17.06 96 THR A N 1
ATOM 780 C CA . THR A 1 106 ? -6.296 15.024 -3.563 1.00 17.43 96 THR A CA 1
ATOM 781 C C . THR A 1 106 ? -5.348 16.190 -3.238 1.00 17.67 96 THR A C 1
ATOM 782 O O . THR A 1 106 ? -4.908 16.324 -2.094 1.00 18.09 96 THR A O 1
ATOM 786 N N . THR A 1 107 ? -5.049 17.035 -4.238 1.00 18.28 97 THR A N 1
ATOM 787 C CA . THR A 1 107 ? -4.355 18.307 -4.041 1.00 18.97 97 THR A CA 1
ATOM 788 C C . THR A 1 107 ? -5.219 19.435 -3.444 1.00 19.84 97 THR A C 1
ATOM 789 O O . THR A 1 107 ? -4.682 20.435 -3.001 1.00 20.26 97 THR A O 1
ATOM 793 N N . GLU A 1 108 ? -6.543 19.286 -3.439 1.00 20.12 98 GLU A N 1
ATOM 794 C CA . GLU A 1 108 ? -7.435 20.307 -2.865 1.00 21.19 98 GLU A CA 1
ATOM 795 C C . GLU A 1 108 ? -7.334 20.360 -1.348 1.00 20.94 98 GLU A C 1
ATOM 796 O O . GLU A 1 108 ? -7.186 19.334 -0.693 1.00 19.04 98 GLU A O 1
ATOM 802 N N . GLU A 1 109 ? -7.380 21.566 -0.783 1.00 21.37 99 GLU A N 1
ATOM 803 C CA . GLU A 1 109 ? -7.240 21.715 0.669 1.00 22.16 99 GLU A CA 1
ATOM 804 C C . GLU A 1 109 ? -8.353 20.961 1.410 1.00 20.84 99 GLU A C 1
ATOM 805 O O . GLU A 1 109 ? -8.121 20.411 2.465 1.00 20.28 99 GLU A O 1
ATOM 811 N N . ARG A 1 110 ? -9.559 20.921 0.847 1.00 20.64 100 ARG A N 1
ATOM 812 C CA . ARG A 1 110 ? -10.653 20.174 1.490 1.00 20.08 100 ARG A CA 1
ATOM 813 C C . ARG A 1 110 ? -10.302 18.697 1.724 1.00 19.32 100 ARG A C 1
ATOM 814 O O . ARG A 1 110 ? -10.752 18.081 2.704 1.00 19.93 100 ARG A O 1
ATOM 822 N N . HIS A 1 111 ? -9.485 18.142 0.831 1.00 18.28 101 HIS A N 1
ATOM 823 C CA . HIS A 1 111 ? -8.991 16.797 0.981 1.00 17.88 101 HIS A CA 1
ATOM 824 C C . HIS A 1 111 ? -7.800 16.735 1.926 1.00 18.53 101 HIS A C 1
ATOM 825 O O . HIS A 1 111 ? -7.784 15.935 2.866 1.00 18.89 101 HIS A O 1
ATOM 832 N N . LYS A 1 112 ? -6.794 17.563 1.670 1.00 18.76 102 LYS A N 1
ATOM 833 C CA . LYS A 1 112 ? -5.580 17.527 2.480 1.00 19.97 102 LYS A CA 1
ATOM 834 C C . LYS A 1 112 ? -5.878 17.741 3.961 1.00 19.56 102 LYS A C 1
ATOM 835 O O . LYS A 1 112 ? -5.267 17.110 4.824 1.00 19.37 102 LYS A O 1
ATOM 841 N N . HIS A 1 113 ? -6.828 18.615 4.255 1.00 20.14 103 HIS A N 1
ATOM 842 C CA . HIS A 1 113 ? -7.225 18.856 5.653 1.00 21.40 103 HIS A CA 1
ATOM 843 C C . HIS A 1 113 ? -7.684 17.563 6.347 1.00 20.24 103 HIS A C 1
ATOM 844 O O . HIS A 1 113 ? -7.316 17.295 7.500 1.00 20.58 103 HIS A O 1
ATOM 851 N N . VAL A 1 114 ? -8.483 16.766 5.641 1.00 19.11 104 VAL A N 1
ATOM 852 C CA . VAL A 1 114 ? -8.963 15.500 6.168 1.00 18.63 104 VAL A CA 1
ATOM 853 C C . VAL A 1 114 ? -7.840 14.486 6.355 1.00 18.38 104 VAL A C 1
ATOM 854 O O . VAL A 1 114 ? -7.774 13.812 7.375 1.00 18.89 104 VAL A O 1
ATOM 858 N N . VAL A 1 115 ? -6.940 14.402 5.385 1.00 18.33 105 VAL A N 1
ATOM 859 C CA . VAL A 1 115 ? -5.815 13.489 5.468 1.00 18.53 105 VAL A CA 1
ATOM 860 C C . VAL A 1 115 ? -4.986 13.842 6.709 1.00 19.30 105 VAL A C 1
ATOM 861 O O . VAL A 1 115 ? -4.626 12.955 7.486 1.00 19.68 105 VAL A O 1
ATOM 865 N N . GLU A 1 116 ? -4.710 15.134 6.897 1.00 19.84 106 GLU A N 1
ATOM 866 C CA . GLU A 1 116 ? -3.973 15.616 8.066 1.00 21.07 106 GLU A CA 1
ATOM 867 C C . GLU A 1 116 ? -4.684 15.251 9.376 1.00 20.69 106 GLU A C 1
ATOM 868 O O . GLU A 1 116 ? -4.065 14.722 10.302 1.00 20.81 106 GLU A O 1
ATOM 874 N N . GLN A 1 117 ? -5.975 15.538 9.443 1.00 21.03 107 GLN A N 1
ATOM 875 C CA . GLN A 1 117 ? -6.735 15.348 10.689 1.00 22.27 107 GLN A CA 1
ATOM 876 C C . GLN A 1 117 ? -6.931 13.879 11.043 1.00 21.64 107 GLN A C 1
ATOM 877 O O . GLN A 1 117 ? -6.853 13.502 12.223 1.00 21.26 107 GLN A O 1
ATOM 883 N N . VAL A 1 118 ? -7.202 13.056 10.031 1.00 20.57 108 VAL A N 1
ATOM 884 C CA . VAL A 1 118 ? -7.295 11.605 10.202 1.00 20.03 108 VAL A CA 1
ATOM 885 C C . VAL A 1 118 ? -5.975 11.037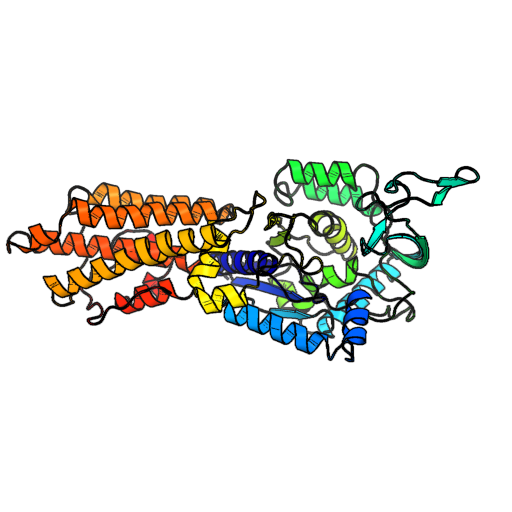 10.710 1.00 20.07 108 VAL A C 1
ATOM 886 O O . VAL A 1 118 ? -5.945 10.276 11.679 1.00 20.47 108 VAL A O 1
ATOM 890 N N . PHE A 1 119 ? -4.875 11.399 10.057 1.00 18.94 109 PHE A N 1
ATOM 891 C CA . PHE A 1 119 ? -3.577 10.913 10.471 1.00 19.59 109 PHE A CA 1
ATOM 892 C C . PHE A 1 119 ? -3.266 11.315 11.926 1.00 20.31 109 PHE A C 1
ATOM 893 O O . PHE A 1 119 ? -2.860 10.485 12.746 1.00 20.63 109 PHE A O 1
ATOM 901 N N . GLU A 1 120 ? -3.477 12.582 12.248 1.00 21.05 110 GLU A N 1
ATOM 902 C CA . GLU A 1 120 ? -3.201 13.092 13.593 1.00 21.89 110 GLU A CA 1
ATOM 903 C C . GLU A 1 120 ? -4.081 12.432 14.657 1.00 22.25 110 GLU A C 1
ATOM 904 O O . GLU A 1 120 ? -3.614 12.188 15.767 1.00 22.69 110 GLU A O 1
ATOM 910 N N . ARG A 1 121 ? -5.335 12.148 14.311 1.00 22.12 111 ARG A N 1
ATOM 911 C CA . ARG A 1 121 ? -6.256 11.451 15.220 1.00 22.34 111 ARG A CA 1
ATOM 912 C C . ARG A 1 121 ? -5.760 10.044 15.520 1.00 22.54 111 ARG A C 1
ATOM 913 O O . ARG A 1 121 ? -5.760 9.623 16.674 1.00 22.96 111 ARG A O 1
ATOM 921 N N . LEU A 1 122 ? -5.331 9.319 14.490 1.00 21.86 112 LEU A N 1
ATOM 922 C CA . LEU A 1 122 ? -4.850 7.958 14.679 1.00 22.89 112 LEU A CA 1
ATOM 923 C C . LEU A 1 122 ? -3.540 7.933 15.490 1.00 23.26 112 LEU A C 1
ATOM 924 O O . LEU A 1 122 ? -3.330 7.035 16.315 1.00 23.28 112 LEU A O 1
ATOM 929 N N . LEU A 1 123 ? -2.685 8.931 15.272 1.00 23.55 113 LEU A N 1
ATOM 930 C CA . LEU A 1 123 ? -1.466 9.100 16.065 1.00 24.81 113 LEU A CA 1
ATOM 931 C C . LEU A 1 123 ? -1.796 9.355 17.534 1.00 25.11 113 LEU A C 1
ATOM 932 O O . LEU A 1 123 ? -1.237 8.705 18.415 1.00 24.89 113 LEU A O 1
ATOM 937 N N . LYS A 1 124 ? -2.702 10.296 17.774 1.00 25.26 114 LYS A N 1
ATOM 938 C CA . LYS A 1 124 ? -3.152 10.633 19.140 1.00 26.74 114 LYS A CA 1
ATOM 939 C C . LYS A 1 124 ? -3.749 9.426 19.870 1.00 25.81 114 LYS A C 1
ATOM 940 O O . LYS A 1 124 ? -3.475 9.218 21.054 1.00 26.09 114 LYS A O 1
ATOM 946 N N . GLN A 1 125 ? -4.570 8.648 19.162 1.00 24.69 115 GLN A N 1
ATOM 947 C CA . GLN A 1 125 ? -5.211 7.444 19.720 1.00 24.50 115 GLN A CA 1
ATOM 948 C C . GLN A 1 125 ? -4.215 6.332 20.014 1.00 24.53 115 GLN A C 1
ATOM 949 O O . GLN A 1 125 ? -4.436 5.509 20.905 1.00 25.12 115 GLN A O 1
ATOM 955 N N . GLY A 1 126 ? -3.113 6.324 19.271 1.00 24.06 116 GLY A N 1
ATOM 956 C CA . GLY A 1 126 ? -2.123 5.264 19.344 1.00 24.06 116 GLY A CA 1
ATOM 957 C C . GLY A 1 126 ? -2.298 4.148 18.332 1.00 23.37 116 GLY A C 1
ATOM 958 O O . GLY A 1 126 ? -1.638 3.128 18.434 1.00 23.68 116 GLY A O 1
ATOM 959 N N . ASP A 1 127 ? -3.190 4.332 17.352 1.00 23.13 117 ASP A N 1
ATOM 960 C CA . ASP A 1 127 ? -3.357 3.376 16.248 1.00 23.28 117 ASP A CA 1
ATOM 961 C C . ASP A 1 127 ? -2.138 3.381 15.326 1.00 23.08 117 ASP A C 1
ATOM 962 O O . ASP A 1 127 ? -1.818 2.370 14.715 1.00 23.02 117 ASP A O 1
ATOM 967 N N . ILE A 1 128 ? -1.486 4.538 15.229 1.00 23.75 118 ILE A N 1
ATOM 968 C CA . ILE A 1 128 ? -0.280 4.719 14.425 1.00 23.39 118 ILE A CA 1
ATOM 969 C C . ILE A 1 128 ? 0.925 4.963 15.322 1.00 24.04 118 ILE A C 1
ATOM 970 O O . ILE A 1 128 ? 0.844 5.731 16.281 1.00 24.01 118 ILE A O 1
ATOM 975 N N . TYR A 1 129 ? 2.048 4.339 14.982 1.00 24.86 119 TYR A N 1
ATOM 976 C CA . TYR A 1 129 ? 3.309 4.569 15.687 1.00 25.76 119 TYR A CA 1
ATOM 977 C C . TYR A 1 129 ? 4.484 4.518 14.736 1.00 25.81 119 TYR A C 1
ATOM 978 O O . TYR A 1 129 ? 4.404 3.925 13.665 1.00 24.70 119 TYR A O 1
ATOM 987 N N . LEU A 1 130 ? 5.576 5.140 15.168 1.00 25.37 120 LEU A N 1
ATOM 988 C CA . LEU A 1 130 ? 6.757 5.325 14.341 1.00 25.93 120 LEU A CA 1
ATOM 989 C C . LEU A 1 130 ? 7.596 4.062 14.285 1.00 26.44 120 LEU A C 1
ATOM 990 O O . LEU A 1 130 ? 7.854 3.439 15.312 1.00 26.59 120 LEU A O 1
ATOM 995 N N . GLY A 1 131 ? 8.031 3.708 13.079 1.00 26.12 121 GLY A N 1
ATOM 996 C CA . GLY A 1 131 ? 8.901 2.556 12.843 1.00 26.55 121 GLY A CA 1
ATOM 997 C C . GLY A 1 131 ? 9.802 2.767 11.632 1.00 26.83 121 GLY A C 1
ATOM 998 O O . GLY A 1 131 ? 10.080 3.902 11.253 1.00 26.62 121 GLY A O 1
ATOM 999 N N . GLU A 1 132 ? 10.268 1.662 11.056 1.00 27.71 122 GLU A N 1
ATOM 1000 C CA . GLU A 1 132 ? 11.027 1.653 9.802 1.00 29.17 122 GLU A CA 1
ATOM 1001 C C . GLU A 1 132 ? 10.380 0.708 8.796 1.00 28.68 122 GLU A C 1
ATOM 1002 O O . GLU A 1 132 ? 10.225 -0.485 9.054 1.00 28.63 122 GLU A O 1
ATOM 1008 N N . TYR A 1 133 ? 10.019 1.250 7.639 1.00 29.35 123 TYR A N 1
ATOM 1009 C CA . TYR A 1 133 ? 9.545 0.449 6.524 1.00 29.86 123 TYR A CA 1
ATOM 1010 C C . TYR A 1 133 ? 10.734 -0.256 5.885 1.00 31.33 123 TYR A C 1
ATOM 1011 O O . TYR A 1 133 ? 11.783 0.353 5.714 1.00 30.73 123 TYR A O 1
ATOM 1020 N N . GLU A 1 134 ? 10.558 -1.533 5.557 1.00 33.15 124 GLU A N 1
ATOM 1021 C CA . GLU A 1 134 ? 11.505 -2.288 4.728 1.00 35.81 124 GLU A CA 1
ATOM 1022 C C . GLU A 1 134 ? 10.744 -2.923 3.586 1.00 34.94 124 GLU A C 1
ATOM 1023 O O . GLU A 1 134 ? 9.722 -3.565 3.807 1.00 34.20 124 GLU A O 1
ATOM 1029 N N . GLY A 1 135 ? 11.252 -2.753 2.370 1.00 34.93 125 GLY A N 1
ATOM 1030 C CA . GLY A 1 135 ? 10.658 -3.350 1.184 1.00 35.19 125 GLY A CA 1
ATOM 1031 C C . GLY A 1 135 ? 11.727 -3.762 0.195 1.00 35.74 125 GLY A C 1
ATOM 1032 O O . GLY A 1 135 ? 12.895 -3.417 0.352 1.00 34.48 125 GLY A O 1
ATOM 1033 N N . TRP A 1 136 ? 11.306 -4.502 -0.819 1.00 36.18 126 TRP A N 1
ATOM 1034 C CA . TRP A 1 136 ? 12.191 -4.954 -1.886 1.00 37.59 126 TRP A CA 1
ATOM 1035 C C . TRP A 1 136 ? 11.682 -4.415 -3.213 1.00 38.26 126 TRP A C 1
ATOM 1036 O O . TRP A 1 136 ? 10.643 -4.857 -3.709 1.00 38.02 126 TRP A O 1
ATOM 1047 N N . TYR A 1 137 ? 12.405 -3.438 -3.768 1.00 39.56 127 TYR A N 1
ATOM 1048 C CA . TYR A 1 137 ? 11.957 -2.710 -4.955 1.00 41.21 127 TYR A CA 1
ATOM 1049 C C . TYR A 1 137 ? 12.473 -3.337 -6.240 1.00 42.42 127 TYR A C 1
ATOM 1050 O O . TYR A 1 137 ? 13.656 -3.671 -6.340 1.00 42.42 127 TYR A O 1
ATOM 1059 N N . SER A 1 138 ? 11.572 -3.470 -7.209 1.00 44.13 128 SER A N 1
ATOM 1060 C CA . SER A 1 138 ? 11.903 -3.870 -8.577 1.00 46.84 128 SER A CA 1
ATOM 1061 C C . SER A 1 138 ? 11.649 -2.697 -9.530 1.00 47.91 128 SER A C 1
ATOM 1062 O O . SER A 1 138 ? 10.532 -2.185 -9.610 1.00 45.72 128 SER A O 1
ATOM 1065 N N . VAL A 1 139 ? 12.687 -2.296 -10.259 1.00 51.09 129 VAL A N 1
ATOM 1066 C CA . VAL A 1 139 ? 12.626 -1.138 -11.166 1.00 53.66 129 VAL A CA 1
ATOM 1067 C C . VAL A 1 139 ? 11.553 -1.282 -12.267 1.00 54.51 129 VAL A C 1
ATOM 1068 O O . VAL A 1 139 ? 10.672 -0.424 -12.356 1.00 54.51 129 VAL A O 1
ATOM 1072 N N . PRO A 1 140 ? 11.608 -2.360 -13.090 1.00 55.86 130 PRO A N 1
ATOM 1073 C CA . PRO A 1 140 ? 10.639 -2.478 -14.195 1.00 55.24 130 PRO A CA 1
ATOM 1074 C C . PRO A 1 140 ? 9.198 -2.732 -13.750 1.00 54.49 130 PRO A C 1
ATOM 1075 O O . PRO A 1 140 ? 8.263 -2.269 -14.408 1.00 54.59 130 PRO A O 1
ATOM 1079 N N . ASP A 1 141 ? 9.028 -3.458 -12.646 1.00 53.03 131 ASP A N 1
ATOM 1080 C CA . ASP A 1 141 ? 7.700 -3.708 -12.071 1.00 51.68 131 ASP A CA 1
ATOM 1081 C C . ASP A 1 141 ? 7.096 -2.482 -11.368 1.00 50.16 131 ASP A C 1
ATOM 1082 O O . ASP A 1 141 ? 5.882 -2.422 -11.172 1.00 50.06 131 ASP A O 1
ATOM 1087 N N . GLU A 1 142 ? 7.945 -1.523 -10.986 1.00 49.37 132 GLU A N 1
ATOM 1088 C CA . GLU A 1 142 ? 7.553 -0.355 -10.181 1.00 48.53 132 GLU A CA 1
ATOM 1089 C C . GLU A 1 142 ? 6.732 -0.783 -8.967 1.00 46.77 132 GLU A C 1
ATOM 1090 O O . GLU A 1 142 ? 5.694 -0.189 -8.652 1.00 45.43 132 GLU A O 1
ATOM 1096 N N . THR A 1 143 ? 7.211 -1.841 -8.316 1.00 45.11 133 THR A N 1
ATOM 1097 C CA . THR A 1 143 ? 6.515 -2.483 -7.209 1.00 44.25 133 THR A CA 1
ATOM 1098 C C . THR A 1 143 ? 7.511 -2.780 -6.091 1.00 41.93 133 THR A C 1
ATOM 1099 O O . THR A 1 143 ? 8.686 -3.085 -6.342 1.00 39.69 133 THR A O 1
ATOM 1103 N N . TYR A 1 144 ? 7.020 -2.654 -4.862 1.00 40.20 134 TYR A N 1
ATOM 1104 C CA . TYR A 1 144 ? 7.729 -3.078 -3.666 1.00 40.48 134 TYR A CA 1
ATOM 1105 C C . TYR A 1 144 ? 7.137 -4.406 -3.195 1.00 41.06 134 TYR A C 1
ATOM 1106 O O . TYR A 1 144 ? 5.927 -4.515 -3.004 1.00 40.95 134 TYR A O 1
ATOM 1115 N N . TYR A 1 145 ? 7.996 -5.403 -3.019 1.00 42.27 135 TYR A N 1
ATOM 1116 C CA . TYR A 1 145 ? 7.587 -6.736 -2.563 1.00 43.44 135 TYR A CA 1
ATOM 1117 C C . TYR A 1 145 ? 8.039 -6.986 -1.132 1.00 44.03 135 TYR A C 1
ATOM 1118 O O . TYR A 1 145 ? 9.013 -6.394 -0.662 1.00 42.48 135 TYR A O 1
ATOM 1127 N N . THR A 1 146 ? 7.327 -7.881 -0.452 1.00 45.04 136 THR A N 1
ATOM 1128 C CA . THR A 1 146 ? 7.777 -8.422 0.829 1.00 46.70 136 THR A CA 1
ATOM 1129 C C . THR A 1 146 ? 8.811 -9.506 0.543 1.00 48.95 136 THR A C 1
ATOM 1130 O O . THR A 1 146 ? 8.896 -10.014 -0.580 1.00 49.45 136 THR A O 1
ATOM 1134 N N . GLU A 1 147 ? 9.592 -9.853 1.559 1.00 51.91 137 GLU A N 1
ATOM 1135 C CA . GLU A 1 147 ? 10.635 -10.880 1.422 1.00 54.43 137 GLU A CA 1
ATOM 1136 C C . GLU A 1 147 ? 10.081 -12.268 1.054 1.00 55.34 137 GLU A C 1
ATOM 1137 O O . GLU A 1 147 ? 10.716 -13.008 0.302 1.00 54.81 137 GLU A O 1
ATOM 1143 N N . SER A 1 148 ? 8.891 -12.594 1.563 1.00 57.48 138 SER A N 1
ATOM 1144 C CA . SER A 1 148 ? 8.225 -13.882 1.274 1.00 58.94 138 SER A CA 1
ATOM 1145 C C . SER A 1 148 ? 7.722 -14.020 -0.172 1.00 59.69 138 SER A C 1
ATOM 1146 O O . SER A 1 148 ? 7.499 -15.133 -0.644 1.00 59.94 138 SER A O 1
ATOM 1149 N N . GLN A 1 149 ? 7.528 -12.895 -0.856 1.00 60.10 139 GLN A N 1
ATOM 1150 C CA . GLN A 1 149 ? 7.136 -12.885 -2.270 1.00 60.98 139 GLN A CA 1
ATOM 1151 C C . GLN A 1 149 ? 8.287 -13.122 -3.261 1.00 62.47 139 GLN A C 1
ATOM 1152 O O . GLN A 1 149 ? 8.036 -13.428 -4.430 1.00 63.17 139 GLN A O 1
ATOM 1158 N N . LEU A 1 150 ? 9.482 -12.942 -2.763 1.00 64.20 140 LEU A N 1
ATOM 1159 C CA . LEU A 1 150 ? 10.622 -13.077 -3.600 1.00 66.37 140 LEU A CA 1
ATOM 1160 C C . LEU A 1 150 ? 10.830 -14.500 -4.001 1.00 69.43 140 LEU A C 1
ATOM 1161 O O . LEU A 1 150 ? 10.657 -15.417 -3.217 1.00 68.54 140 LEU A O 1
ATOM 1166 N N . VAL A 1 151 ? 11.218 -14.619 -5.249 1.00 73.01 141 VAL A N 1
ATOM 1167 C CA . VAL A 1 151 ? 11.549 -15.857 -5.927 1.00 76.82 141 VAL A CA 1
ATOM 1168 C C . VAL A 1 151 ? 13.058 -15.937 -5.894 1.00 78.73 141 VAL A C 1
ATOM 1169 O O . VAL A 1 151 ? 13.712 -14.921 -5.957 1.00 80.11 141 VAL A O 1
ATOM 1171 N N . ASP A 1 152 ? 13.614 -17.137 -5.750 1.00 79.92 142 ASP A N 1
ATOM 1172 C CA . ASP A 1 152 ? 15.075 -17.339 -5.692 1.00 80.52 142 ASP A CA 1
ATOM 1173 C C . ASP A 1 152 ? 15.767 -16.552 -4.583 1.00 79.91 142 ASP A C 1
ATOM 1174 O O . ASP A 1 152 ? 16.783 -15.927 -4.805 1.00 78.55 142 ASP A O 1
ATOM 1179 N N . PRO A 1 153 ? 15.227 -16.630 -3.378 1.00 80.29 143 PRO A N 1
ATOM 1180 C CA . PRO A 1 153 ? 15.742 -15.895 -2.238 1.00 80.61 143 PRO A CA 1
ATOM 1181 C C . PRO A 1 153 ? 17.143 -16.262 -1.874 1.00 81.67 143 PRO A C 1
ATOM 1182 O O . PRO A 1 153 ? 17.451 -17.437 -1.801 1.00 82.15 143 PRO A O 1
ATOM 1186 N N . GLN A 1 154 ? 17.985 -15.257 -1.726 1.00 81.45 144 GLN A N 1
ATOM 1187 C CA . GLN A 1 154 ? 19.372 -15.407 -1.293 1.00 82.05 144 GLN A CA 1
ATOM 1188 C C . GLN A 1 154 ? 19.427 -15.186 0.215 1.00 81.92 144 GLN A C 1
ATOM 1189 O O . GLN A 1 154 ? 18.871 -14.205 0.719 1.00 82.36 144 GLN A O 1
ATOM 1195 N N . TYR A 1 155 ? 20.101 -16.090 0.924 1.00 81.08 145 TYR A N 1
ATOM 1196 C CA . TYR A 1 155 ? 20.161 -16.061 2.391 1.00 80.96 145 TYR A CA 1
ATOM 1197 C C . TYR A 1 155 ? 21.565 -15.758 2.920 1.00 83.01 145 TYR A C 1
ATOM 1198 O O . TYR A 1 155 ? 22.565 -15.950 2.227 1.00 82.37 145 TYR A O 1
ATOM 1207 N N . GLU A 1 156 ? 21.608 -15.267 4.156 1.00 85.52 146 GLU A N 1
ATOM 1208 C CA . GLU A 1 156 ? 22.859 -15.061 4.890 1.00 87.90 146 GLU A CA 1
ATOM 1209 C C . GLU A 1 156 ? 22.568 -15.035 6.389 1.00 87.74 146 GLU A C 1
ATOM 1210 O O . GLU A 1 156 ? 21.812 -14.185 6.860 1.00 87.34 146 GLU A O 1
ATOM 1216 N N . ASN A 1 157 ? 23.168 -15.975 7.119 1.00 87.93 147 ASN A N 1
ATOM 1217 C CA . ASN A 1 157 ? 22.961 -16.130 8.567 1.00 88.01 147 ASN A CA 1
ATOM 1218 C C . ASN A 1 157 ? 21.480 -16.324 8.959 1.00 87.68 147 ASN A C 1
ATOM 1219 O O . ASN A 1 157 ? 21.043 -15.864 10.017 1.00 87.97 147 ASN A O 1
ATOM 1221 N N . GLY A 1 158 ? 20.730 -17.022 8.104 1.00 86.80 148 GLY A N 1
ATOM 1222 C CA . GLY A 1 158 ? 19.303 -17.288 8.325 1.00 85.81 148 GLY A CA 1
ATOM 1223 C C . GLY A 1 158 ? 18.412 -16.067 8.180 1.00 84.49 148 GLY A C 1
ATOM 1224 O O . GLY A 1 158 ? 17.516 -15.849 8.999 1.00 85.75 148 GLY A O 1
ATOM 1225 N N . LYS A 1 159 ? 18.655 -15.281 7.131 1.00 81.13 149 LYS A N 1
ATOM 1226 C CA . LYS A 1 159 ? 17.903 -14.048 6.868 1.00 77.74 149 LYS A CA 1
ATOM 1227 C C . LYS A 1 159 ? 18.002 -13.677 5.389 1.00 74.93 149 LYS A C 1
ATOM 1228 O O . LYS A 1 159 ? 19.091 -13.714 4.810 1.00 73.91 149 LYS A O 1
ATOM 1230 N N . ILE A 1 160 ? 16.868 -13.308 4.793 1.00 71.64 150 ILE A N 1
ATOM 1231 C CA . ILE A 1 160 ? 16.795 -13.015 3.356 1.00 69.34 150 ILE A CA 1
ATOM 1232 C C . ILE A 1 160 ? 17.514 -11.689 3.083 1.00 66.98 150 ILE A C 1
ATOM 1233 O O . ILE A 1 160 ? 17.200 -10.672 3.697 1.00 65.64 150 ILE A O 1
ATOM 1238 N N . ILE A 1 161 ? 18.486 -11.734 2.173 1.00 65.87 151 ILE A N 1
ATOM 1239 C CA . ILE A 1 161 ? 19.347 -10.586 1.818 1.00 65.84 151 ILE A CA 1
ATOM 1240 C C . ILE A 1 161 ? 19.138 -10.101 0.367 1.00 64.61 151 ILE A C 1
ATOM 1241 O O . ILE A 1 161 ? 19.597 -9.018 -0.012 1.00 62.54 151 ILE A O 1
ATOM 1246 N N . GLY A 1 162 ? 18.419 -10.882 -0.431 1.00 64.23 152 GLY A N 1
ATOM 1247 C CA . GLY A 1 162 ? 18.225 -10.568 -1.837 1.00 64.11 152 GLY A CA 1
ATOM 1248 C C . GLY A 1 162 ? 17.246 -11.512 -2.493 1.00 63.85 152 GLY A C 1
ATOM 1249 O O . GLY A 1 162 ? 16.741 -12.450 -1.864 1.00 63.22 152 GLY A O 1
ATOM 1250 N N . GLY A 1 163 ? 16.969 -11.249 -3.764 1.00 62.65 153 GLY A N 1
ATOM 1251 C CA . GLY A 1 163 ? 16.067 -12.088 -4.538 1.00 62.33 153 GLY A CA 1
ATOM 1252 C C . GLY A 1 163 ? 15.711 -11.513 -5.889 1.00 61.77 153 GLY A C 1
ATOM 1253 O O . GLY A 1 163 ? 16.381 -10.612 -6.398 1.00 61.14 153 GLY A O 1
ATOM 1254 N N . LYS A 1 164 ? 14.643 -12.057 -6.464 1.00 61.62 154 LYS A N 1
ATOM 1255 C CA . LYS A 1 164 ? 14.133 -11.636 -7.767 1.00 61.40 154 LYS A CA 1
ATOM 1256 C C . LYS A 1 164 ? 12.623 -11.451 -7.689 1.00 60.77 154 LYS A C 1
ATOM 1257 O O . LYS A 1 164 ? 11.956 -12.034 -6.831 1.00 60.17 154 LYS A O 1
ATOM 1259 N N . SER A 1 165 ? 12.092 -10.628 -8.586 1.00 61.00 155 SER A N 1
ATOM 1260 C CA . SER A 1 165 ? 10.658 -10.337 -8.623 1.00 61.83 155 SER A CA 1
ATOM 1261 C C . SER A 1 165 ? 9.856 -11.566 -9.082 1.00 63.25 155 SER A C 1
ATOM 1262 O O . SER A 1 165 ? 10.245 -12.216 -10.047 1.00 63.56 155 SER A O 1
ATOM 1265 N N . PRO A 1 166 ? 8.733 -11.886 -8.400 1.00 65.05 156 PRO A N 1
ATOM 1266 C CA . PRO A 1 166 ? 7.911 -13.016 -8.853 1.00 66.45 156 PRO A CA 1
ATOM 1267 C C . PRO A 1 166 ? 7.169 -12.756 -10.173 1.00 67.91 156 PRO A C 1
ATOM 1268 O O . PRO A 1 166 ? 6.818 -13.708 -10.872 1.00 68.57 156 PRO A O 1
ATOM 1272 N N . ASP A 1 167 ? 6.934 -11.484 -10.497 1.00 69.00 157 ASP A N 1
ATOM 1273 C CA . ASP A 1 167 ? 6.230 -11.094 -11.721 1.00 69.20 157 ASP A CA 1
ATOM 1274 C C . ASP A 1 167 ? 7.137 -11.115 -12.950 1.00 69.89 157 ASP A C 1
ATOM 1275 O O . ASP A 1 167 ? 6.868 -11.849 -13.899 1.00 72.23 157 ASP A O 1
ATOM 1280 N N . SER A 1 168 ? 8.200 -10.312 -12.924 1.00 69.35 158 SER A N 1
ATOM 1281 C CA . SER A 1 168 ? 9.120 -10.165 -14.073 1.00 69.62 158 SER A CA 1
ATOM 1282 C C . SER A 1 168 ? 10.403 -10.999 -13.984 1.00 70.62 158 SER A C 1
ATOM 1283 O O . SER A 1 168 ? 10.942 -11.417 -15.011 1.00 72.60 158 SER A O 1
ATOM 1286 N N . GLY A 1 169 ? 10.899 -11.211 -12.768 1.00 70.40 159 GLY A N 1
ATOM 1287 C CA . GLY A 1 169 ? 12.187 -11.877 -12.537 1.00 70.44 159 GLY A CA 1
ATOM 1288 C C . GLY A 1 169 ? 13.380 -10.940 -12.422 1.00 69.87 159 GLY A C 1
ATOM 1289 O O . GLY A 1 169 ? 14.520 -11.399 -12.398 1.00 70.17 159 GLY A O 1
ATOM 1290 N N . HIS A 1 170 ? 13.126 -9.634 -12.342 1.00 69.28 160 HIS A N 1
ATOM 1291 C CA . HIS A 1 170 ? 14.195 -8.635 -12.205 1.00 68.47 160 HIS A CA 1
ATOM 1292 C C . HIS A 1 170 ? 14.763 -8.630 -10.777 1.00 66.48 160 HIS A C 1
ATOM 1293 O O . HIS A 1 170 ? 14.048 -8.910 -9.809 1.00 63.83 160 HIS A O 1
ATOM 1300 N N . GLU A 1 171 ? 16.051 -8.305 -10.669 1.00 64.72 161 GLU A N 1
ATOM 1301 C CA . GLU A 1 171 ? 16.767 -8.276 -9.391 1.00 64.26 161 GLU A CA 1
ATOM 1302 C C . GLU A 1 171 ? 16.233 -7.138 -8.515 1.00 62.12 161 GLU A C 1
ATOM 1303 O O . GLU A 1 171 ? 16.318 -5.971 -8.899 1.00 62.03 161 GLU A O 1
ATOM 1309 N N . VAL A 1 172 ? 15.679 -7.486 -7.352 1.00 58.85 162 VAL A N 1
ATOM 1310 C CA . VAL A 1 172 ? 15.163 -6.479 -6.406 1.00 55.46 162 VAL A CA 1
ATOM 1311 C C . VAL A 1 172 ? 16.274 -5.813 -5.600 1.00 52.48 162 VAL A C 1
ATOM 1312 O O . VAL A 1 172 ? 17.373 -6.354 -5.473 1.00 51.85 162 VAL A O 1
ATOM 1316 N N . GLU A 1 173 ? 15.953 -4.650 -5.039 1.00 48.36 163 GLU A N 1
ATOM 1317 C CA . GLU A 1 173 ? 16.878 -3.898 -4.186 1.00 45.44 163 GLU A CA 1
ATOM 1318 C C . GLU A 1 173 ? 16.209 -3.534 -2.860 1.00 45.38 163 GLU A C 1
ATOM 1319 O O . GLU A 1 173 ? 15.044 -3.121 -2.827 1.00 44.38 163 GLU A O 1
ATOM 1325 N N . LEU A 1 174 ? 16.961 -3.687 -1.778 1.00 44.78 164 LEU A N 1
ATOM 1326 C CA . LEU A 1 174 ? 16.457 -3.458 -0.437 1.00 44.65 164 LEU A CA 1
ATOM 1327 C C . LEU A 1 174 ? 16.288 -1.965 -0.193 1.00 42.63 164 LEU A C 1
ATOM 1328 O O . LEU A 1 174 ? 17.210 -1.194 -0.427 1.00 40.65 164 LEU A O 1
ATOM 1333 N N . VAL A 1 175 ? 15.109 -1.574 0.280 1.00 40.12 165 VAL A N 1
ATOM 1334 C CA . VAL A 1 175 ? 14.837 -0.176 0.625 1.00 39.21 165 VAL A CA 1
ATOM 1335 C C . VAL A 1 175 ? 14.354 -0.097 2.072 1.00 37.15 165 VAL A C 1
ATOM 1336 O O . VAL A 1 175 ? 13.510 -0.878 2.490 1.00 35.92 165 VAL A O 1
ATOM 1340 N N . LYS A 1 176 ? 14.942 0.822 2.829 1.00 35.90 166 LYS A N 1
ATOM 1341 C CA . LYS A 1 176 ? 14.570 1.073 4.218 1.00 35.57 166 LYS A CA 1
ATOM 1342 C C . LYS A 1 176 ? 14.387 2.565 4.407 1.00 33.70 166 LYS A C 1
ATOM 1343 O O . LYS A 1 176 ? 15.174 3.355 3.895 1.00 32.70 166 LYS A O 1
ATOM 1349 N N . GLU A 1 177 ? 13.350 2.947 5.143 1.00 30.99 167 GLU A N 1
ATOM 1350 C CA . GLU A 1 177 ? 13.160 4.347 5.512 1.00 29.87 167 GLU A CA 1
ATOM 1351 C C . GLU A 1 177 ? 12.212 4.459 6.691 1.00 28.37 167 GLU A C 1
ATOM 1352 O O . GLU A 1 177 ? 11.319 3.630 6.846 1.00 27.63 167 GLU A O 1
ATOM 1358 N N . GLU A 1 178 ? 12.408 5.500 7.492 1.00 27.64 168 GLU A N 1
ATOM 1359 C CA . GLU A 1 178 ? 11.537 5.793 8.615 1.00 27.12 168 GLU A CA 1
ATOM 1360 C C . GLU A 1 178 ? 10.114 5.952 8.101 1.00 26.16 168 GLU A C 1
ATOM 1361 O O . GLU A 1 178 ? 9.893 6.560 7.049 1.00 25.24 168 GLU A O 1
ATOM 1367 N N . SER A 1 179 ? 9.164 5.385 8.845 1.00 25.11 169 SER A N 1
ATOM 1368 C CA . SER A 1 179 ? 7.779 5.286 8.406 1.00 24.24 169 SER A CA 1
ATOM 1369 C C . SER A 1 179 ? 6.857 5.076 9.612 1.00 23.92 169 SER A C 1
ATOM 1370 O O . SER A 1 179 ? 7.195 4.345 10.546 1.00 23.71 169 SER A O 1
ATOM 1373 N N . TYR A 1 180 ? 5.697 5.723 9.566 1.00 22.78 170 TYR A N 1
ATOM 1374 C CA . TYR A 1 180 ? 4.620 5.455 10.512 1.00 23.11 170 TYR A CA 1
ATOM 1375 C C . TYR A 1 180 ? 3.832 4.217 10.095 1.00 22.93 170 TYR A C 1
ATOM 1376 O O . TYR A 1 180 ? 3.535 4.017 8.907 1.00 22.39 170 TYR A O 1
ATOM 1385 N N . PHE A 1 181 ? 3.453 3.411 11.086 1.00 23.16 171 PHE A N 1
ATOM 1386 C CA . PHE A 1 181 ? 2.684 2.181 10.869 1.00 23.17 171 PHE A CA 1
ATOM 1387 C C . PHE A 1 181 ? 1.355 2.219 11.588 1.00 22.77 171 PHE A C 1
ATOM 1388 O O . PHE A 1 181 ? 1.305 2.646 12.721 1.00 22.95 171 PHE A O 1
ATOM 1396 N N . PHE A 1 182 ? 0.316 1.726 10.921 1.00 21.81 172 PHE A N 1
ATOM 1397 C CA . PHE A 1 182 ? -1.048 1.601 11.457 1.00 21.58 172 PHE A CA 1
ATOM 1398 C C . PHE A 1 182 ? -1.247 0.124 11.809 1.00 22.26 172 PHE A C 1
ATOM 1399 O O . PHE A 1 182 ? -1.102 -0.750 10.952 1.00 22.55 172 PHE A O 1
ATOM 1407 N N . ASN A 1 183 ? -1.566 -0.148 13.077 1.00 23.18 173 ASN A N 1
ATOM 1408 C CA . ASN A 1 183 ? -1.805 -1.518 13.535 1.00 23.77 173 ASN A CA 1
ATOM 1409 C C . ASN A 1 183 ? -3.235 -1.906 13.149 1.00 23.97 173 ASN A C 1
ATOM 1410 O O . ASN A 1 183 ? -4.182 -1.697 13.910 1.00 24.69 173 ASN A O 1
ATOM 1415 N N . ILE A 1 184 ? -3.365 -2.462 11.954 1.00 23.60 174 ILE A N 1
ATOM 1416 C CA . ILE A 1 184 ? -4.665 -2.863 11.426 1.00 24.09 174 ILE A CA 1
ATOM 1417 C C . ILE A 1 184 ? -5.140 -4.198 12.000 1.00 25.11 174 ILE A C 1
ATOM 1418 O O . ILE A 1 184 ? -6.345 -4.431 12.079 1.00 25.30 174 ILE A O 1
ATOM 1423 N N . SER A 1 185 ? -4.211 -5.047 12.441 1.00 26.25 175 SER A N 1
ATOM 1424 C CA . SER A 1 185 ? -4.582 -6.396 12.915 1.00 27.17 175 SER A CA 1
ATOM 1425 C C . SER A 1 185 ? -5.461 -6.394 14.167 1.00 26.77 175 SER A C 1
ATOM 1426 O O . SER A 1 185 ? -6.206 -7.357 14.392 1.00 26.99 175 SER A O 1
ATOM 1429 N N . LYS A 1 186 ? -5.384 -5.329 14.969 1.00 26.24 176 LYS A N 1
ATOM 1430 C CA . LYS A 1 186 ? -6.263 -5.170 16.148 1.00 26.84 176 LYS A CA 1
ATOM 1431 C C . LYS A 1 186 ? -7.747 -5.288 15.780 1.00 26.66 176 LYS A C 1
ATOM 1432 O O . LYS A 1 186 ? -8.559 -5.774 16.570 1.00 26.70 176 LYS A O 1
ATOM 1438 N N . TYR A 1 187 ? -8.081 -4.842 14.571 1.00 25.91 177 TYR A N 1
ATOM 1439 C CA . TYR A 1 187 ? -9.449 -4.805 14.086 1.00 25.72 177 TYR A CA 1
ATOM 1440 C C . TYR A 1 187 ? -9.907 -6.081 13.367 1.00 26.24 177 TYR A C 1
ATOM 1441 O O . TYR A 1 187 ? -11.023 -6.117 12.866 1.00 26.48 177 TYR A O 1
ATOM 1450 N N . THR A 1 188 ? -9.077 -7.126 13.343 1.00 27.56 178 THR A N 1
ATOM 1451 C CA . THR A 1 188 ? -9.367 -8.338 12.567 1.00 29.32 178 THR A CA 1
ATOM 1452 C C . THR A 1 188 ? -10.722 -8.965 12.932 1.00 29.53 178 THR A C 1
ATOM 1453 O O . THR A 1 188 ? -11.554 -9.196 12.056 1.00 27.92 178 THR A O 1
ATOM 1457 N N . ASP A 1 189 ? -10.934 -9.234 14.218 1.00 31.28 179 ASP A N 1
ATOM 1458 C CA . ASP A 1 189 ? -12.196 -9.853 14.669 1.00 32.50 179 ASP A CA 1
ATOM 1459 C C . ASP A 1 189 ? -13.421 -8.995 14.366 1.00 31.26 179 ASP A C 1
ATOM 1460 O O . ASP A 1 189 ? -14.460 -9.520 13.971 1.00 29.17 179 ASP A O 1
ATOM 1465 N N . ARG A 1 190 ? -13.287 -7.680 14.546 1.00 29.74 180 ARG A N 1
ATOM 1466 C CA . ARG A 1 190 ? -14.368 -6.760 14.211 1.00 30.25 180 ARG A CA 1
ATOM 1467 C C . ARG A 1 190 ? -14.681 -6.775 12.723 1.00 28.80 180 ARG A C 1
ATOM 1468 O O . ARG A 1 190 ? -15.842 -6.685 12.344 1.00 28.11 180 ARG A O 1
ATOM 1476 N N . LEU A 1 191 ? -13.650 -6.883 11.887 1.00 27.68 181 LEU A N 1
ATOM 1477 C CA . LEU A 1 191 ? -13.859 -6.950 10.437 1.00 28.09 181 LEU A CA 1
ATOM 1478 C C . LEU A 1 191 ? -14.582 -8.234 10.030 1.00 29.16 181 LEU A C 1
ATOM 1479 O O . LEU A 1 191 ? -15.524 -8.197 9.233 1.00 28.76 181 LEU A O 1
ATOM 1484 N N . LEU A 1 192 ? -14.148 -9.368 10.579 1.00 30.58 182 LEU A N 1
ATOM 1485 C CA . LEU A 1 192 ? -14.798 -10.645 10.269 1.00 32.26 182 LEU A CA 1
ATOM 1486 C C . LEU A 1 192 ? -16.259 -10.648 10.733 1.00 32.55 182 LEU A C 1
ATOM 1487 O O . LEU A 1 192 ? -17.137 -11.135 10.020 1.00 32.54 182 LEU A O 1
ATOM 1492 N N . GLU A 1 193 ? -16.513 -10.059 11.895 1.00 33.18 183 GLU A N 1
ATOM 1493 C CA . GLU A 1 193 ? -17.880 -9.864 12.395 1.00 35.06 183 GLU A CA 1
ATOM 1494 C C . GLU A 1 193 ? -18.710 -9.006 11.427 1.00 33.45 183 GLU A C 1
ATOM 1495 O O . GLU A 1 193 ? -19.863 -9.323 11.135 1.00 31.67 183 GLU A O 1
ATOM 1501 N N . PHE A 1 194 ? -18.111 -7.927 10.926 1.00 31.84 184 PHE A N 1
ATOM 1502 C CA . PHE A 1 194 ? -18.754 -7.087 9.918 1.00 31.04 184 PHE A CA 1
ATOM 1503 C C . PHE A 1 194 ? -19.146 -7.890 8.669 1.00 30.83 184 PHE A C 1
ATOM 1504 O O . PHE A 1 194 ? -20.281 -7.783 8.202 1.00 29.86 184 PHE A O 1
ATOM 1512 N N . TYR A 1 195 ? -18.224 -8.695 8.139 1.00 30.37 185 TYR A N 1
ATOM 1513 C CA . TYR A 1 195 ? -18.533 -9.560 6.993 1.00 31.22 185 TYR A CA 1
ATOM 1514 C C . TYR A 1 195 ? -19.719 -10.493 7.270 1.00 33.53 185 TYR A C 1
ATOM 1515 O O . TYR A 1 195 ? -20.563 -10.699 6.401 1.00 33.30 185 TYR A O 1
ATOM 1524 N N . ASP A 1 196 ? -19.775 -11.041 8.482 1.00 36.47 186 ASP A N 1
ATOM 1525 C CA . ASP A 1 196 ? -20.883 -11.918 8.896 1.00 39.57 186 ASP A CA 1
ATOM 1526 C C . ASP A 1 196 ? -22.236 -11.206 8.928 1.00 39.73 186 ASP A C 1
ATOM 1527 O O . ASP A 1 196 ? -23.241 -11.754 8.473 1.00 39.64 186 ASP A O 1
ATOM 1532 N N . GLN A 1 197 ? -22.247 -9.986 9.458 1.00 39.52 187 GLN A N 1
ATOM 1533 C CA . GLN A 1 197 ? -23.460 -9.165 9.507 1.00 40.88 187 GLN A CA 1
ATOM 1534 C C . GLN A 1 197 ? -23.853 -8.560 8.154 1.00 40.14 187 GLN A C 1
ATOM 1535 O O . GLN A 1 197 ? -24.983 -8.109 7.999 1.00 40.12 187 GLN A O 1
ATOM 1541 N N . ASN A 1 198 ? -22.923 -8.527 7.200 1.00 38.55 188 ASN A N 1
ATOM 1542 C CA . ASN A 1 198 ? -23.134 -7.893 5.889 1.0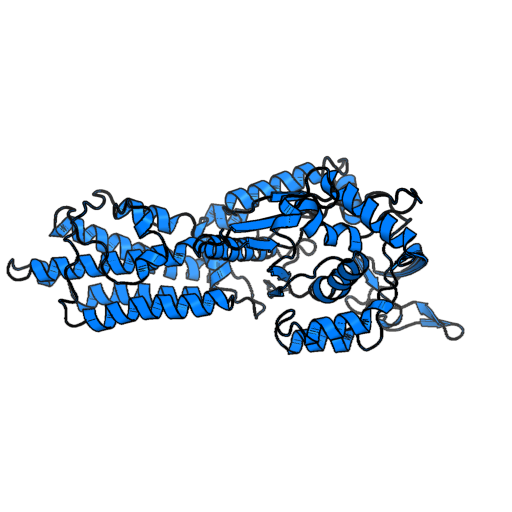0 38.51 188 ASN A CA 1
ATOM 1543 C C . ASN A 1 198 ? -22.699 -8.833 4.767 1.00 38.20 188 ASN A C 1
ATOM 1544 O O . ASN A 1 198 ? -21.681 -8.601 4.108 1.00 35.44 188 ASN A O 1
ATOM 1549 N N . PRO A 1 199 ? -23.492 -9.896 4.523 1.00 38.99 189 PRO A N 1
ATOM 1550 C CA . PRO A 1 199 ? -23.080 -10.980 3.621 1.00 39.35 189 PRO A CA 1
ATOM 1551 C C . PRO A 1 199 ? -22.884 -10.584 2.154 1.00 39.11 189 PRO A C 1
ATOM 1552 O O . PRO A 1 199 ? -22.212 -11.306 1.420 1.00 39.70 189 PRO A O 1
ATOM 1556 N N . ASP A 1 200 ? -23.463 -9.456 1.744 1.00 38.18 190 ASP A N 1
ATOM 1557 C CA . ASP A 1 200 ? -23.356 -8.956 0.372 1.00 38.24 190 ASP A CA 1
ATOM 1558 C C . ASP A 1 200 ? -22.388 -7.769 0.219 1.00 34.93 190 ASP A C 1
ATOM 1559 O O . ASP A 1 200 ? -22.378 -7.110 -0.821 1.00 34.56 190 ASP A O 1
ATOM 1564 N N . PHE A 1 201 ? -21.565 -7.522 1.241 1.00 32.48 191 PHE A N 1
ATOM 1565 C CA . PHE A 1 201 ? -20.559 -6.458 1.209 1.00 31.29 191 PHE A CA 1
ATOM 1566 C C . PHE A 1 201 ? -19.532 -6.727 0.101 1.00 32.53 191 PHE A C 1
ATOM 1567 O O . PHE A 1 201 ? -19.224 -5.841 -0.705 1.00 30.92 191 PHE A O 1
ATOM 1575 N N . ILE A 1 202 ? -19.013 -7.957 0.085 1.00 33.96 192 ILE A N 1
ATOM 1576 C CA . ILE A 1 202 ? -18.135 -8.459 -0.985 1.00 36.31 192 ILE A CA 1
ATOM 1577 C C . ILE A 1 202 ? -18.844 -9.611 -1.705 1.00 38.30 192 ILE A C 1
ATOM 1578 O O . ILE A 1 202 ? -19.340 -10.547 -1.060 1.00 38.51 192 ILE A O 1
ATOM 1583 N N . GLN A 1 203 ? -18.864 -9.544 -3.031 1.00 39.02 193 GLN A N 1
ATOM 1584 C CA . GLN A 1 203 ? -19.422 -10.609 -3.874 1.00 40.61 193 GLN A CA 1
ATOM 1585 C C . GLN A 1 203 ? -18.471 -10.922 -5.028 1.00 40.07 193 GLN A C 1
ATOM 1586 O O . GLN A 1 203 ? -17.677 -10.067 -5.407 1.00 38.67 193 GLN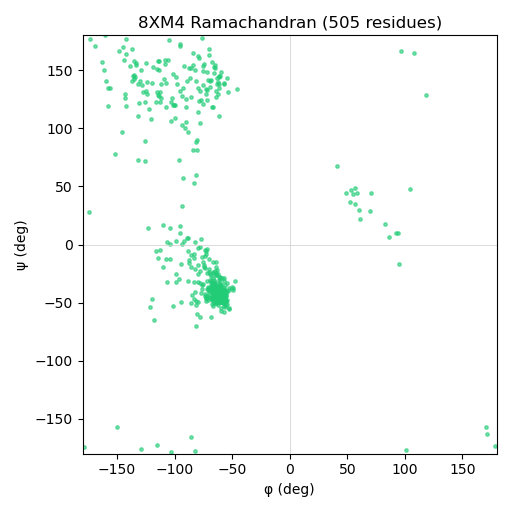 A O 1
ATOM 1592 N N . PRO A 1 204 ? -18.508 -12.137 -5.579 1.00 41.24 194 PRO A N 1
ATOM 1593 C CA . PRO A 1 204 ? -19.287 -13.285 -5.077 1.00 41.66 194 PRO A CA 1
ATOM 1594 C C . PRO A 1 204 ? -18.636 -13.940 -3.831 1.00 42.21 194 PRO A C 1
ATOM 1595 O O . PRO A 1 204 ? -17.563 -13.501 -3.400 1.00 40.02 194 PRO A O 1
ATOM 1599 N N . PRO A 1 205 ? -19.279 -14.977 -3.248 1.00 43.19 195 PRO A N 1
ATOM 1600 C CA . PRO A 1 205 ? -18.713 -15.671 -2.078 1.00 43.40 195 PRO A CA 1
ATOM 1601 C C . PRO A 1 205 ? -17.247 -16.104 -2.207 1.00 42.76 195 PRO A C 1
ATOM 1602 O O . PRO A 1 205 ? -16.499 -16.027 -1.229 1.00 42.59 195 PRO A O 1
ATOM 1606 N N . SER A 1 206 ? -16.848 -16.539 -3.399 1.00 43.04 196 SER A N 1
ATOM 1607 C CA . SER A 1 206 ? -15.445 -16.874 -3.679 1.00 43.81 196 SER A CA 1
ATOM 1608 C C . SER A 1 206 ? -14.491 -15.698 -3.428 1.00 43.29 196 SER A C 1
ATOM 1609 O O . SER A 1 206 ? -13.408 -15.888 -2.875 1.00 43.34 196 SER A O 1
ATOM 1612 N N . ARG A 1 207 ? -14.909 -14.496 -3.825 1.00 41.89 197 ARG A N 1
ATOM 1613 C CA . ARG A 1 207 ? -14.122 -13.273 -3.585 1.00 41.98 197 ARG A CA 1
ATOM 1614 C C . ARG A 1 207 ? -13.993 -12.951 -2.096 1.00 41.64 197 ARG A C 1
ATOM 1615 O O . ARG A 1 207 ? -12.918 -12.578 -1.648 1.00 41.13 197 ARG A O 1
ATOM 1623 N N . LYS A 1 208 ? -15.078 -13.089 -1.336 1.00 43.18 198 LYS A N 1
ATOM 1624 C CA . LYS A 1 208 ? -15.022 -12.912 0.126 1.00 45.34 198 LYS A CA 1
ATOM 1625 C C . LYS A 1 208 ? -14.050 -13.911 0.771 1.00 46.53 198 LYS A C 1
ATOM 1626 O O . LYS A 1 208 ? -13.201 -13.518 1.571 1.00 45.53 198 LYS A O 1
ATOM 1632 N N . ASN A 1 209 ? -14.185 -15.191 0.426 1.00 47.69 199 ASN A N 1
ATOM 1633 C CA . ASN A 1 209 ? -13.262 -16.233 0.918 1.00 50.06 199 ASN A CA 1
ATOM 1634 C C . ASN A 1 209 ? -11.812 -15.931 0.546 1.00 50.50 199 ASN A C 1
ATOM 1635 O O . ASN A 1 209 ? -10.900 -16.145 1.342 1.00 50.58 199 ASN A O 1
ATOM 1640 N N . GLU A 1 210 ? -11.631 -15.440 -0.677 1.00 51.68 200 GLU A N 1
ATOM 1641 C CA . GLU A 1 210 ? -10.335 -14.982 -1.189 1.00 53.19 200 GLU A CA 1
ATOM 1642 C C . GLU A 1 210 ? -9.697 -13.931 -0.272 1.00 51.69 200 GLU A C 1
ATOM 1643 O O . GLU A 1 210 ? -8.537 -14.067 0.107 1.00 52.74 200 GLU A O 1
ATOM 1649 N N . MET A 1 211 ? -10.466 -12.896 0.074 1.00 50.15 201 MET A N 1
ATOM 1650 C CA . MET A 1 211 ? -10.017 -11.847 1.007 1.00 49.31 201 MET A CA 1
ATOM 1651 C C . MET A 1 211 ? -9.591 -12.451 2.344 1.00 49.59 201 MET A C 1
ATOM 1652 O O . MET A 1 211 ? -8.507 -12.153 2.850 1.00 50.02 201 MET A O 1
ATOM 1657 N N . ILE A 1 212 ? -10.444 -13.313 2.889 1.00 49.96 202 ILE A N 1
ATOM 1658 C CA . ILE A 1 212 ? -10.245 -13.882 4.224 1.00 50.69 202 ILE A CA 1
ATOM 1659 C C . ILE A 1 212 ? -9.021 -14.812 4.239 1.00 51.76 202 ILE A C 1
ATOM 1660 O O . ILE A 1 212 ? -8.131 -14.647 5.074 1.00 50.65 202 ILE A O 1
ATOM 1665 N N . ASN A 1 213 ? -8.970 -15.754 3.298 1.00 52.70 203 ASN A N 1
ATOM 1666 C CA . ASN A 1 213 ? -7.923 -16.790 3.277 1.00 54.05 203 ASN A CA 1
ATOM 1667 C C . ASN A 1 213 ? -6.534 -16.285 2.889 1.00 52.70 203 ASN A C 1
ATOM 1668 O O . ASN A 1 213 ? -5.554 -16.639 3.536 1.00 52.35 203 ASN A O 1
ATOM 1673 N N . ASN A 1 214 ? -6.452 -15.475 1.837 1.00 51.51 204 ASN A N 1
ATOM 1674 C CA . ASN A 1 214 ? -5.161 -14.983 1.339 1.00 51.36 204 ASN A CA 1
ATOM 1675 C C . ASN A 1 214 ? -4.529 -13.887 2.200 1.00 49.53 204 ASN A C 1
ATOM 1676 O O . ASN A 1 214 ? -3.307 -13.818 2.288 1.00 48.90 204 ASN A O 1
ATOM 1681 N N . PHE A 1 215 ? -5.354 -13.031 2.808 1.00 47.71 205 PHE A N 1
ATOM 1682 C CA . PHE A 1 215 ? -4.867 -11.799 3.453 1.00 46.68 205 PHE A CA 1
ATOM 1683 C C . PHE A 1 215 ? -5.139 -11.686 4.946 1.00 45.72 205 PHE A C 1
ATOM 1684 O O . PHE A 1 215 ? -4.240 -11.330 5.707 1.00 47.75 205 PHE A O 1
ATOM 1692 N N . ILE A 1 216 ? -6.366 -11.976 5.365 1.00 43.44 206 ILE A N 1
ATOM 1693 C CA . ILE A 1 216 ? -6.758 -11.797 6.767 1.00 42.61 206 ILE A CA 1
ATOM 1694 C C . ILE A 1 216 ? -6.264 -12.958 7.637 1.00 44.05 206 ILE A C 1
ATOM 1695 O O . ILE A 1 216 ? -5.654 -12.733 8.685 1.00 42.56 206 ILE A O 1
ATOM 1700 N N . LYS A 1 217 ? -6.538 -14.182 7.185 1.00 44.95 207 LYS A N 1
ATOM 1701 C CA . LYS A 1 217 ? -6.221 -15.416 7.919 1.00 45.78 207 LYS A CA 1
ATOM 1702 C C . LYS A 1 217 ? -4.760 -15.536 8.368 1.00 45.03 207 LYS A C 1
ATOM 1703 O O . LYS A 1 217 ? -4.512 -15.701 9.560 1.00 45.83 207 LYS A O 1
ATOM 1705 N N . PRO A 1 218 ? -3.790 -15.437 7.432 1.00 45.17 208 PRO A N 1
ATOM 1706 C CA . PRO A 1 218 ? -2.382 -15.525 7.869 1.00 44.63 208 PRO A CA 1
ATOM 1707 C C . PRO A 1 218 ? -1.900 -14.394 8.794 1.00 42.61 208 PRO A C 1
ATOM 1708 O O . PRO A 1 218 ? -0.852 -14.536 9.426 1.00 42.98 208 PRO A O 1
ATOM 1712 N N . GLY A 1 219 ? -2.658 -13.298 8.867 1.00 38.73 209 GLY A N 1
ATOM 1713 C CA . GLY A 1 219 ? -2.389 -12.199 9.793 1.00 37.14 209 GLY A CA 1
ATOM 1714 C C . GLY A 1 219 ? -2.116 -10.930 9.011 1.00 34.42 209 GLY A C 1
ATOM 1715 O O . GLY A 1 219 ? -1.290 -10.930 8.105 1.00 33.95 209 GLY A O 1
ATOM 1716 N N . LEU A 1 220 ? -2.821 -9.856 9.355 1.00 32.34 210 LEU A N 1
ATOM 1717 C CA . LEU A 1 220 ? -2.639 -8.566 8.687 1.00 30.65 210 LEU A CA 1
ATOM 1718 C C . LEU A 1 220 ? -1.394 -7.888 9.251 1.00 29.63 210 LEU A C 1
ATOM 1719 O O . LEU A 1 220 ? -1.359 -7.525 10.421 1.00 30.06 210 LEU A O 1
ATOM 1724 N N . ALA A 1 221 ? -0.367 -7.726 8.426 1.00 29.04 211 ALA A N 1
ATOM 1725 C CA . ALA A 1 221 ? 0.839 -7.000 8.843 1.00 28.60 211 ALA A CA 1
ATOM 1726 C C . ALA A 1 221 ? 0.520 -5.530 9.092 1.00 27.32 211 ALA A C 1
ATOM 1727 O O . ALA A 1 221 ? -0.410 -4.980 8.484 1.00 26.62 211 ALA A O 1
ATOM 1729 N N . ASP A 1 222 ? 1.292 -4.895 9.969 1.00 26.32 212 ASP A N 1
ATOM 1730 C CA . ASP A 1 222 ? 1.164 -3.451 10.180 1.00 25.86 212 ASP A CA 1
ATOM 1731 C C . ASP A 1 222 ? 1.315 -2.737 8.846 1.00 24.65 212 ASP A C 1
ATOM 1732 O O . ASP A 1 222 ? 2.128 -3.133 8.005 1.00 24.57 212 ASP A O 1
ATOM 1737 N N . LEU A 1 223 ? 0.540 -1.676 8.676 1.00 23.07 213 LEU A N 1
ATOM 1738 C CA . LEU A 1 223 ? 0.460 -0.973 7.405 1.00 22.23 213 LEU A CA 1
ATOM 1739 C C . LEU A 1 223 ? 1.322 0.289 7.446 1.00 21.28 213 LEU A C 1
ATOM 1740 O O . LEU A 1 223 ? 1.107 1.170 8.272 1.00 20.30 213 LEU A O 1
ATOM 1745 N N . ALA A 1 224 ? 2.302 0.374 6.550 1.00 21.23 214 ALA A N 1
ATOM 1746 C CA . ALA A 1 224 ? 3.205 1.524 6.488 1.00 21.50 214 ALA A CA 1
ATOM 1747 C C . ALA A 1 224 ? 2.471 2.666 5.802 1.00 20.52 214 ALA A C 1
ATOM 1748 O O . ALA A 1 224 ? 2.286 2.648 4.564 1.00 20.68 214 ALA A O 1
ATOM 1750 N N . VAL A 1 225 ? 2.048 3.643 6.608 1.00 20.04 215 VAL A N 1
ATOM 1751 C CA . VAL A 1 225 ? 1.104 4.679 6.173 1.00 19.76 215 VAL A CA 1
ATOM 1752 C C . VAL A 1 225 ? 1.770 6.034 5.911 1.00 19.89 215 VAL A C 1
ATOM 1753 O O . VAL A 1 225 ? 1.090 6.983 5.533 1.00 19.32 215 VAL A O 1
ATOM 1757 N N . SER A 1 226 ? 3.091 6.123 6.095 1.00 20.02 216 SER A N 1
ATOM 1758 C CA . SER A 1 226 ? 3.847 7.304 5.674 1.00 20.25 216 SER A CA 1
ATOM 1759 C C . SER A 1 226 ? 5.156 6.893 5.005 1.00 21.26 216 SER A C 1
ATOM 1760 O O . SER A 1 226 ? 5.568 5.732 5.056 1.00 20.96 216 SER A O 1
ATOM 1763 N N . ARG A 1 227 ? 5.791 7.873 4.374 1.00 21.71 217 ARG A N 1
ATOM 1764 C CA . ARG A 1 227 ? 7.120 7.710 3.776 1.00 22.31 217 ARG A CA 1
ATOM 1765 C C . ARG A 1 227 ? 7.918 8.969 4.082 1.00 23.56 217 ARG A C 1
ATOM 1766 O O . ARG A 1 227 ? 7.342 10.020 4.325 1.00 22.81 217 ARG A O 1
ATOM 1774 N N . THR A 1 228 ? 9.241 8.824 4.123 1.00 24.34 218 THR A N 1
ATOM 1775 C CA . THR A 1 228 ? 10.177 9.932 4.342 1.00 25.21 218 THR A CA 1
ATOM 1776 C C . THR A 1 228 ? 11.106 10.192 3.154 1.00 26.03 218 THR A C 1
ATOM 1777 O O . THR A 1 228 ? 11.842 11.175 3.168 1.00 28.51 218 THR A O 1
ATOM 1781 N N . SER A 1 229 ? 11.050 9.355 2.126 1.00 26.33 219 SER A N 1
ATOM 1782 C CA . SER A 1 229 ? 12.020 9.408 1.010 1.00 26.80 219 SER A CA 1
ATOM 1783 C C . SER A 1 229 ? 11.641 10.343 -0.154 1.00 26.67 219 SER A C 1
ATOM 1784 O O . SER A 1 229 ? 12.428 10.503 -1.088 1.00 27.23 219 SER A O 1
ATOM 1787 N N . PHE A 1 230 ? 10.441 10.928 -0.117 1.00 25.55 220 PHE A N 1
ATOM 1788 C CA . PHE A 1 230 ? 10.015 11.894 -1.136 1.00 25.26 220 PHE A CA 1
ATOM 1789 C C . PHE A 1 230 ? 9.084 12.941 -0.527 1.00 24.45 220 PHE A C 1
ATOM 1790 O O . PHE A 1 230 ? 8.610 12.777 0.596 1.00 24.62 220 PHE A O 1
ATOM 1798 N N . ASN A 1 231 ? 8.856 14.027 -1.262 1.00 23.84 221 ASN A N 1
ATOM 1799 C CA . ASN A 1 231 ? 8.1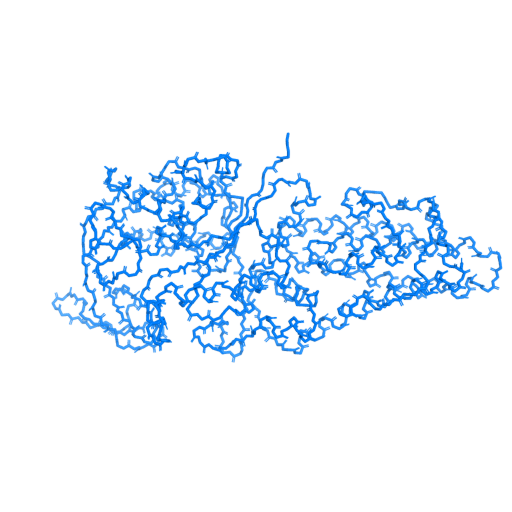46 15.202 -0.729 1.00 24.19 221 ASN A CA 1
ATOM 1800 C C . ASN A 1 231 ? 6.757 15.468 -1.290 1.00 23.21 221 ASN A C 1
ATOM 1801 O O . ASN A 1 231 ? 5.997 16.214 -0.673 1.00 22.83 221 ASN A O 1
ATOM 1806 N N . TRP A 1 232 ? 6.440 14.904 -2.454 1.00 21.57 222 TRP A N 1
ATOM 1807 C CA . TRP A 1 232 ? 5.182 15.200 -3.115 1.00 20.83 222 TRP A CA 1
ATOM 1808 C C . TRP A 1 232 ? 4.027 14.374 -2.524 1.00 20.64 222 TRP A C 1
ATOM 1809 O O . TRP A 1 232 ? 3.713 13.264 -2.973 1.00 20.70 222 TRP A O 1
ATOM 1820 N N . GLY A 1 233 ? 3.435 14.943 -1.482 1.00 20.19 223 GLY A N 1
ATOM 1821 C CA . GLY A 1 233 ? 2.264 14.386 -0.815 1.00 20.20 223 GLY A CA 1
ATOM 1822 C C . GLY A 1 233 ? 1.853 15.237 0.363 1.00 20.33 223 GLY A C 1
ATOM 1823 O O . GLY A 1 233 ? 2.391 16.329 0.574 1.00 20.72 223 GLY A O 1
ATOM 1824 N N . VAL A 1 234 ? 0.879 14.749 1.116 1.00 20.47 224 VAL A N 1
ATOM 1825 C CA . VAL A 1 234 ? 0.383 15.449 2.292 1.00 20.60 224 VAL A CA 1
ATOM 1826 C C . VAL A 1 234 ? 1.365 15.219 3.437 1.00 21.50 224 VAL A C 1
ATOM 1827 O O . VAL A 1 234 ? 1.656 14.082 3.774 1.00 21.60 224 VAL A O 1
ATOM 1831 N N . HIS A 1 235 ? 1.878 16.294 4.024 1.00 22.07 225 HIS A N 1
ATOM 1832 C CA . HIS A 1 235 ? 2.845 16.183 5.117 1.00 23.22 225 HIS A CA 1
ATOM 1833 C C . HIS A 1 235 ? 2.120 16.046 6.451 1.00 22.67 225 HIS A C 1
ATOM 1834 O O . HIS A 1 235 ? 1.052 16.619 6.641 1.00 22.31 225 HIS A O 1
ATOM 1841 N N . VAL A 1 236 ? 2.684 15.234 7.346 1.00 22.51 226 VAL A N 1
ATOM 1842 C CA . VAL A 1 236 ? 2.074 14.967 8.663 1.00 23.23 226 VAL A CA 1
ATOM 1843 C C . VAL A 1 236 ? 2.321 16.207 9.542 1.00 24.01 226 VAL A C 1
ATOM 1844 O O . VAL A 1 236 ? 3.483 16.555 9.762 1.00 24.41 226 VAL A O 1
ATOM 1848 N N . PRO A 1 237 ? 1.252 16.867 10.045 1.00 25.00 227 PRO A N 1
ATOM 1849 C CA . PRO A 1 237 ? 1.475 18.128 10.785 1.00 26.16 227 PRO A CA 1
ATOM 1850 C C . PRO A 1 237 ? 2.454 18.026 11.961 1.00 26.88 227 PRO A C 1
ATOM 1851 O O . PRO A 1 237 ? 3.293 18.910 12.132 1.00 27.41 227 PRO A O 1
ATOM 1855 N N . SER A 1 238 ? 2.363 16.943 12.729 1.00 27.95 228 SER A N 1
ATOM 1856 C CA . SER A 1 238 ? 3.218 16.754 13.908 1.00 28.74 228 SER A CA 1
ATOM 1857 C C . SER A 1 238 ? 4.612 16.189 13.603 1.00 29.12 228 SER A C 1
ATOM 1858 O O . SER A 1 238 ? 5.460 16.125 14.502 1.00 29.04 228 SER A O 1
ATOM 1861 N N . ASN A 1 239 ? 4.858 15.776 12.361 1.00 28.76 229 ASN A N 1
ATOM 1862 C CA . ASN A 1 239 ? 6.189 15.310 11.941 1.00 29.23 229 ASN A CA 1
ATOM 1863 C C . ASN A 1 239 ? 6.365 15.583 10.435 1.00 29.89 229 ASN A C 1
ATOM 1864 O O . ASN A 1 239 ? 6.245 14.662 9.619 1.00 28.32 229 ASN A O 1
ATOM 1869 N N . PRO A 1 240 ? 6.645 16.860 10.076 1.00 30.94 230 PRO A N 1
ATOM 1870 C CA . PRO A 1 240 ? 6.726 17.407 8.704 1.00 32.40 230 PRO A CA 1
ATOM 1871 C C . PRO A 1 240 ? 7.525 16.629 7.675 1.00 30.91 230 PRO A C 1
ATOM 1872 O O . PRO A 1 240 ? 7.199 16.692 6.491 1.00 30.95 230 PRO A O 1
ATOM 1876 N N . LYS A 1 241 ? 8.567 15.926 8.105 1.00 30.13 231 LYS A N 1
ATOM 1877 C CA . LYS A 1 241 ? 9.394 15.171 7.169 1.00 29.87 231 LYS A CA 1
ATOM 1878 C C . LYS A 1 241 ? 8.716 13.902 6.637 1.00 26.89 231 LYS A C 1
ATOM 1879 O O . LYS A 1 241 ? 9.220 13.299 5.692 1.00 26.34 231 LYS A O 1
ATOM 1885 N N . HIS A 1 242 ? 7.578 13.525 7.228 1.00 24.32 232 HIS A N 1
ATOM 1886 C CA . HIS A 1 242 ? 6.774 12.407 6.759 1.00 22.86 232 HIS A CA 1
ATOM 1887 C C . HIS A 1 242 ? 5.681 12.874 5.824 1.00 22.06 232 HIS A C 1
ATOM 1888 O O . HIS A 1 242 ? 5.004 13.860 6.111 1.00 22.11 232 HIS A O 1
ATOM 1895 N N A VAL A 1 243 ? 5.514 12.152 4.719 0.50 21.57 233 VAL A N 1
ATOM 1896 N N B VAL A 1 243 ? 5.524 12.173 4.701 0.50 21.51 233 VAL A N 1
ATOM 1897 C CA A VAL A 1 243 ? 4.398 12.340 3.808 0.50 21.45 233 VAL A CA 1
ATOM 1898 C CA B VAL A 1 243 ? 4.382 12.358 3.815 0.50 21.36 233 VAL A CA 1
ATOM 1899 C C A VAL A 1 243 ? 3.436 11.166 3.956 0.50 21.33 233 VAL A C 1
ATOM 1900 C C B VAL A 1 243 ? 3.435 11.174 3.968 0.50 21.28 233 VAL A C 1
ATOM 1901 O O A VAL A 1 243 ? 3.865 10.025 4.091 0.50 21.02 233 VAL A O 1
ATOM 1902 O O B VAL A 1 243 ? 3.874 10.040 4.118 0.50 20.99 233 VAL A O 1
ATOM 1909 N N . VAL A 1 244 ? 2.138 11.449 3.945 1.00 21.03 234 VAL A N 1
ATOM 1910 C CA . VAL A 1 244 ? 1.126 10.392 4.099 1.00 20.73 234 VAL A CA 1
ATOM 1911 C C . VAL A 1 244 ? 1.089 9.585 2.812 1.00 20.55 234 VAL A C 1
ATOM 1912 O O . VAL A 1 244 ? 0.986 10.153 1.732 1.00 21.91 234 VAL A O 1
ATOM 1916 N N . TYR A 1 245 ? 1.186 8.261 2.926 1.00 20.41 235 TYR A N 1
ATOM 1917 C CA . TYR A 1 245 ? 1.241 7.394 1.752 1.00 20.28 235 TYR A CA 1
ATOM 1918 C C . TYR A 1 245 ? -0.176 7.117 1.210 1.00 19.67 235 TYR A C 1
ATOM 1919 O O . TYR A 1 245 ? -1.175 7.632 1.741 1.00 19.56 235 TYR A O 1
ATOM 1928 N N . VAL A 1 246 ? -0.262 6.307 0.166 1.00 19.63 236 VAL A N 1
ATOM 1929 C CA . VAL A 1 246 ? -1.495 6.076 -0.572 1.00 19.64 236 VAL A CA 1
ATOM 1930 C C . VAL A 1 246 ? -2.696 5.651 0.285 1.00 19.30 236 VAL A C 1
ATOM 1931 O O . VAL A 1 246 ? -3.807 6.099 0.040 1.00 19.62 236 VAL A O 1
ATOM 1935 N N . TRP A 1 247 ? -2.463 4.802 1.285 1.00 19.43 237 TRP A N 1
ATOM 1936 C CA . TRP A 1 247 ? -3.555 4.100 1.960 1.00 19.91 237 TRP A CA 1
ATOM 1937 C C . TRP A 1 247 ? -4.560 5.105 2.539 1.00 19.71 237 TRP A C 1
ATOM 1938 O O . TRP A 1 247 ? -5.740 5.098 2.163 1.00 20.58 237 TRP A O 1
ATOM 1949 N N . ILE A 1 248 ? -4.084 5.992 3.402 1.00 19.40 238 ILE A N 1
ATOM 1950 C CA . ILE A 1 248 ? -4.928 7.018 4.013 1.00 19.05 238 ILE A CA 1
ATOM 1951 C C . ILE A 1 248 ? -5.295 8.126 3.017 1.00 18.80 238 ILE A C 1
ATOM 1952 O O . ILE A 1 248 ? -6.451 8.534 2.939 1.00 19.09 238 ILE A O 1
ATOM 1957 N N . ASP A 1 249 ? -4.317 8.600 2.243 1.00 18.43 239 ASP A N 1
ATOM 1958 C CA . ASP A 1 249 ? -4.532 9.742 1.355 1.00 18.03 239 ASP A CA 1
ATOM 1959 C C . ASP A 1 249 ? -5.641 9.431 0.356 1.00 17.78 239 ASP A C 1
ATOM 1960 O O . ASP A 1 249 ? -6.615 10.165 0.270 1.00 18.42 239 ASP A O 1
ATOM 1965 N N . ALA A 1 250 ? -5.512 8.332 -0.378 1.00 17.24 240 ALA A N 1
ATOM 1966 C CA . ALA A 1 250 ? -6.487 8.027 -1.424 1.00 17.49 240 ALA A CA 1
ATOM 1967 C C . ALA A 1 250 ? -7.852 7.626 -0.869 1.00 17.35 240 ALA A C 1
ATOM 1968 O O . ALA A 1 250 ? -8.871 8.118 -1.338 1.00 18.19 240 ALA A O 1
ATOM 1970 N N . LEU A 1 251 ? -7.882 6.758 0.144 1.00 17.17 241 LEU A N 1
ATOM 1971 C CA . LEU A 1 251 ? -9.147 6.218 0.624 1.00 17.69 241 LEU A CA 1
ATOM 1972 C C . LEU A 1 251 ? -10.072 7.268 1.227 1.00 16.93 241 LEU A C 1
ATOM 1973 O O . LEU A 1 251 ? -11.298 7.229 1.004 1.00 17.25 241 LEU A O 1
ATOM 1978 N N . VAL A 1 252 ? -9.510 8.268 1.908 1.00 16.43 242 VAL A N 1
ATOM 1979 C CA . VAL A 1 252 ? -10.381 9.279 2.539 1.00 16.09 242 VAL A CA 1
ATOM 1980 C C . VAL A 1 252 ? -11.037 10.255 1.552 1.00 15.96 242 VAL A C 1
ATOM 1981 O O . VAL A 1 252 ? -11.885 11.038 1.964 1.00 16.30 242 VAL A O 1
ATOM 1985 N N . ASN A 1 253 ? -10.696 10.199 0.253 1.00 15.34 243 ASN A N 1
ATOM 1986 C CA . ASN A 1 253 ? -11.403 11.010 -0.769 1.00 15.50 243 ASN A CA 1
ATOM 1987 C C . ASN A 1 253 ? -12.936 10.853 -0.672 1.00 15.25 243 ASN A C 1
ATOM 1988 O O . ASN A 1 253 ? -13.683 11.819 -0.885 1.00 15.65 243 ASN A O 1
ATOM 1993 N N . TYR A 1 254 ? -13.391 9.638 -0.348 1.00 15.27 244 TYR A N 1
ATOM 1994 C CA . TYR A 1 254 ? -14.815 9.327 -0.343 1.00 15.41 244 TYR A CA 1
ATOM 1995 C C . TYR A 1 254 ? -15.576 10.084 0.741 1.00 15.40 244 TYR A C 1
ATOM 1996 O O . TYR A 1 254 ? -16.797 10.276 0.629 1.00 16.28 244 TYR A O 1
ATOM 2005 N N . ILE A 1 255 ? -14.870 10.495 1.787 1.00 15.80 245 ILE A N 1
ATOM 2006 C CA . ILE A 1 255 ? -15.461 11.297 2.882 1.00 16.19 245 ILE A CA 1
ATOM 2007 C C . ILE A 1 255 ? -15.024 12.777 2.850 1.00 16.36 245 ILE A C 1
ATOM 2008 O O . ILE A 1 255 ? -15.826 13.671 3.201 1.00 16.64 245 ILE A O 1
ATOM 2013 N N . SER A 1 256 ? -13.801 13.059 2.392 1.00 15.85 246 SER A N 1
ATOM 2014 C CA . SER A 1 256 ? -13.357 14.455 2.271 1.00 16.52 246 SER A CA 1
ATOM 2015 C C . SER A 1 256 ? -14.183 15.251 1.250 1.00 16.90 246 SER A C 1
ATOM 2016 O O . SER A 1 256 ? -14.497 16.424 1.495 1.00 18.00 246 SER A O 1
ATOM 2019 N N . ALA A 1 257 ? -14.587 14.604 0.149 1.00 17.38 247 ALA A N 1
ATOM 2020 C CA . ALA A 1 257 ? -15.437 15.245 -0.870 1.00 17.50 247 ALA A CA 1
ATOM 2021 C C . ALA A 1 257 ? -16.804 15.665 -0.306 1.00 18.27 247 ALA A C 1
ATOM 2022 O O . ALA A 1 257 ? -17.437 16.578 -0.832 1.00 18.56 247 ALA A O 1
ATOM 2024 N N . LEU A 1 258 ? -17.251 14.992 0.756 1.00 17.81 248 LEU A N 1
ATOM 2025 C CA . LEU A 1 258 ? -18.518 15.315 1.416 1.00 18.51 248 LEU A CA 1
ATOM 2026 C C . LEU A 1 258 ? -18.390 16.357 2.514 1.00 19.78 248 LEU A C 1
ATOM 2027 O O . LEU A 1 258 ? -19.368 16.632 3.225 1.00 21.54 248 LEU A O 1
ATOM 2032 N N . GLY A 1 259 ? -17.205 16.936 2.679 1.00 19.63 249 GLY A N 1
ATOM 2033 C CA . GLY A 1 259 ? -17.019 17.992 3.680 1.00 20.17 249 GLY A CA 1
ATOM 2034 C C . GLY A 1 259 ? -16.779 17.469 5.087 1.00 20.54 249 GLY A C 1
ATOM 2035 O O . GLY A 1 259 ? -16.930 18.222 6.056 1.00 21.50 249 GLY A O 1
ATOM 2036 N N . TYR A 1 260 ? -16.398 16.195 5.222 1.00 20.95 250 TYR A N 1
ATOM 2037 C CA . TYR A 1 260 ? -16.026 15.625 6.524 1.00 21.58 250 TYR A CA 1
ATOM 2038 C C . TYR A 1 260 ? -14.939 16.494 7.163 1.00 22.46 250 TYR A C 1
ATOM 2039 O O . TYR A 1 260 ? -14.003 16.900 6.486 1.00 21.92 250 TYR A O 1
ATOM 2048 N N . LEU A 1 261 ? -15.137 16.840 8.436 1.00 23.09 251 LEU A N 1
ATOM 2049 C CA . LEU A 1 261 ? -14.211 17.697 9.206 1.00 24.47 251 LEU A CA 1
ATOM 2050 C C . LEU A 1 261 ? -13.981 19.107 8.674 1.00 26.07 251 LEU A C 1
ATOM 2051 O O . LEU A 1 261 ? -12.974 19.741 9.006 1.00 27.92 251 LEU A O 1
ATOM 2056 N N . SER A 1 262 ? -14.916 19.609 7.873 1.00 25.75 252 SER A N 1
ATOM 2057 C CA . SER A 1 262 ? -14.862 20.967 7.354 1.00 26.62 252 SER A CA 1
ATOM 2058 C C . SER A 1 262 ? -15.851 21.821 8.148 1.00 27.73 252 SER A C 1
ATOM 2059 O O . SER A 1 262 ? -16.536 21.323 9.035 1.00 27.48 252 SER A O 1
ATOM 2062 N N . ASP A 1 263 ? -15.951 23.093 7.781 1.00 29.96 253 ASP A N 1
ATOM 2063 C CA . ASP A 1 263 ? -16.986 23.978 8.335 1.00 31.44 253 ASP A CA 1
ATOM 2064 C C . ASP A 1 263 ? -18.421 23.682 7.842 1.00 29.97 253 ASP A C 1
ATOM 2065 O O . ASP A 1 263 ? -19.361 24.321 8.288 1.00 30.99 253 ASP A O 1
ATOM 2070 N N . ASP A 1 264 ? -18.591 22.730 6.925 1.00 28.02 254 ASP A N 1
ATOM 2071 C CA . ASP A 1 264 ? -19.915 22.348 6.442 1.00 26.76 254 ASP A CA 1
ATOM 2072 C C . ASP A 1 264 ? -19.923 20.846 6.144 1.00 25.25 254 ASP A C 1
ATOM 2073 O O . ASP A 1 264 ? -19.491 20.421 5.072 1.00 24.20 254 ASP A O 1
ATOM 2078 N N . GLU A 1 265 ? -20.412 20.065 7.105 1.00 23.91 255 GLU A N 1
ATOM 2079 C CA . GLU A 1 265 ? -20.489 18.599 6.969 1.00 23.53 255 GLU A CA 1
ATOM 2080 C C . GLU A 1 265 ? -21.859 18.094 6.482 1.00 22.43 255 GLU A C 1
ATOM 2081 O O . GLU A 1 265 ? -22.148 16.903 6.605 1.00 21.96 255 GLU A O 1
ATOM 2087 N N . SER A 1 266 ? -22.695 18.975 5.926 1.00 22.11 256 SER A N 1
ATOM 2088 C CA . SER A 1 266 ? -24.068 18.595 5.564 1.00 22.21 256 SER A CA 1
ATOM 2089 C C . SER A 1 266 ? -24.128 17.461 4.519 1.00 22.05 256 SER A C 1
ATOM 2090 O O . SER A 1 266 ? -24.941 16.542 4.647 1.00 21.94 256 SER A O 1
ATOM 2093 N N . LEU A 1 267 ? -23.241 17.483 3.525 1.00 20.58 257 LEU A N 1
ATOM 2094 C CA . LEU A 1 267 ? -23.191 16.378 2.558 1.00 20.56 257 LEU A CA 1
ATOM 2095 C C . LEU A 1 267 ? -22.792 15.070 3.228 1.00 19.57 257 LEU A C 1
ATOM 2096 O O . LEU A 1 267 ? -23.379 14.039 2.950 1.00 20.43 257 LEU A O 1
ATOM 2101 N N . PHE A 1 268 ? -21.797 15.125 4.106 1.00 19.46 258 PHE A N 1
ATOM 2102 C CA . PHE A 1 268 ? -21.331 13.950 4.834 1.00 19.85 258 PHE A CA 1
ATOM 2103 C C . PHE A 1 268 ? -22.451 13.353 5.699 1.00 20.43 258 PHE A C 1
ATOM 2104 O O . PHE A 1 268 ? -22.674 12.154 5.689 1.00 19.93 258 PHE A O 1
ATOM 2112 N N . ASN A 1 269 ? -23.142 14.213 6.434 1.00 20.80 259 ASN A N 1
ATOM 2113 C CA . ASN A 1 269 ? -24.265 13.801 7.291 1.00 21.66 259 ASN A CA 1
ATOM 2114 C C . ASN A 1 269 ? -25.427 13.152 6.518 1.00 22.47 259 ASN A C 1
ATOM 2115 O O . ASN A 1 269 ? -26.168 12.333 7.064 1.00 23.50 259 ASN A O 1
ATOM 2120 N N . LYS A 1 270 ? -25.581 13.529 5.255 1.00 22.10 260 LYS A N 1
ATOM 2121 C CA . LYS A 1 270 ? -26.626 12.977 4.390 1.00 23.54 260 LYS A CA 1
ATOM 2122 C C . LYS A 1 270 ? -26.247 11.687 3.686 1.00 22.36 260 LYS A C 1
ATOM 2123 O O . LYS A 1 270 ? -27.020 10.736 3.683 1.00 22.89 260 LYS A O 1
ATOM 2129 N N . TYR A 1 271 ? -25.074 11.685 3.041 1.00 20.29 261 TYR A N 1
ATOM 2130 C CA . TYR A 1 271 ? -24.711 10.622 2.102 1.00 19.53 261 TYR A CA 1
ATOM 2131 C C . TYR A 1 271 ? -23.862 9.500 2.663 1.00 19.31 261 TYR A C 1
ATOM 2132 O O . TYR A 1 271 ? -23.963 8.374 2.172 1.00 18.88 261 TYR A O 1
ATOM 2141 N N . TRP A 1 272 ? -23.035 9.784 3.669 1.00 18.53 262 TRP A N 1
ATOM 2142 C CA . TRP A 1 272 ? -22.162 8.756 4.245 1.00 18.87 262 TRP A CA 1
ATOM 2143 C C . TRP A 1 272 ? -23.019 7.876 5.179 1.00 19.14 262 TRP A C 1
ATOM 2144 O O . TRP A 1 272 ? -23.764 8.427 5.988 1.00 19.26 262 TRP A O 1
ATOM 2155 N N . PRO A 1 273 ? -22.952 6.535 5.108 1.00 19.14 263 PRO A N 1
ATOM 2156 C CA . PRO A 1 273 ? -22.007 5.730 4.311 1.00 18.73 263 PRO A CA 1
ATOM 2157 C C . PRO A 1 273 ? -22.405 5.457 2.866 1.00 18.51 263 PRO A C 1
ATOM 2158 O O . PRO A 1 273 ? -23.599 5.348 2.528 1.00 18.56 263 PRO A O 1
ATOM 2162 N N . ALA A 1 274 ? -21.386 5.281 2.022 1.00 18.10 264 ALA A N 1
ATOM 2163 C CA . ALA A 1 274 ? -21.579 4.970 0.623 1.00 17.93 264 ALA A CA 1
ATOM 2164 C C . ALA A 1 274 ? -22.398 3.694 0.458 1.00 18.67 264 ALA A C 1
ATOM 2165 O O . ALA A 1 274 ? -22.217 2.721 1.180 1.00 19.05 264 ALA A O 1
ATOM 2167 N N . ASP A 1 275 ? -23.306 3.730 -0.500 1.00 18.93 265 ASP A N 1
ATOM 2168 C CA . ASP A 1 275 ? -24.080 2.559 -0.867 1.00 19.75 265 ASP A CA 1
ATOM 2169 C C . ASP A 1 275 ? -23.245 1.620 -1.712 1.00 19.63 265 ASP A C 1
ATOM 2170 O O . ASP A 1 275 ? -23.319 0.416 -1.533 1.00 19.58 265 ASP A O 1
ATOM 2175 N N . ILE A 1 276 ? -22.475 2.178 -2.646 1.00 19.12 266 ILE A N 1
ATOM 2176 C CA . ILE A 1 276 ? -21.597 1.385 -3.514 1.00 19.44 266 ILE A CA 1
ATOM 2177 C C . ILE A 1 276 ? -20.297 2.116 -3.779 1.00 18.76 266 ILE A C 1
ATOM 2178 O O . ILE A 1 276 ? -20.319 3.261 -4.230 1.00 18.75 266 ILE A O 1
ATOM 2183 N N . HIS A 1 277 ? -19.178 1.440 -3.496 1.00 18.43 267 HIS A N 1
ATOM 2184 C CA . HIS A 1 277 ? -17.873 1.796 -4.033 1.00 18.34 267 HIS A CA 1
ATOM 2185 C C . HIS A 1 277 ? -17.594 0.866 -5.220 1.00 18.90 267 HIS A C 1
ATOM 2186 O O . HIS A 1 277 ? -17.559 -0.366 -5.064 1.00 19.36 267 HIS A O 1
ATOM 2193 N N . LEU A 1 278 ? -17.407 1.439 -6.400 1.00 18.82 268 LEU A N 1
ATOM 2194 C CA . LEU A 1 278 ? -17.143 0.662 -7.605 1.00 19.94 268 LEU A CA 1
ATOM 2195 C C . LEU A 1 278 ? -15.647 0.693 -7.925 1.00 19.22 268 LEU A C 1
ATOM 2196 O O . LEU A 1 278 ? -14.982 1.689 -7.688 1.00 18.64 268 LEU A O 1
ATOM 2201 N N . MET A 1 279 ? -15.129 -0.402 -8.481 1.00 18.89 269 MET A N 1
ATOM 2202 C CA . MET A 1 279 ? -13.718 -0.513 -8.857 1.00 19.58 269 MET A CA 1
ATOM 2203 C C . MET A 1 279 ? -13.503 -1.769 -9.691 1.00 20.42 269 MET A C 1
ATOM 2204 O O . MET A 1 279 ? -14.379 -2.622 -9.755 1.00 21.19 269 MET A O 1
ATOM 2209 N N . ALA A 1 280 ? -12.315 -1.913 -10.255 1.00 21.36 270 ALA A N 1
ATOM 2210 C CA . ALA A 1 280 ? -11.890 -3.209 -10.777 1.00 22.31 270 ALA A CA 1
ATOM 2211 C C . ALA A 1 280 ? -11.298 -4.081 -9.688 1.00 23.36 270 ALA A C 1
ATOM 2212 O O . ALA A 1 280 ? -10.936 -3.619 -8.603 1.00 22.90 270 ALA A O 1
ATOM 2214 N N . LYS A 1 281 ? -11.190 -5.361 -10.006 1.00 24.70 271 LYS A N 1
ATOM 2215 C CA . LYS A 1 281 ? -10.852 -6.380 -9.018 1.00 27.02 271 LYS A CA 1
ATOM 2216 C C . LYS A 1 281 ? -9.549 -6.209 -8.219 1.00 26.94 271 LYS A C 1
ATOM 2217 O O . LYS A 1 281 ? -9.485 -6.652 -7.077 1.00 27.58 271 LYS A O 1
ATOM 2223 N N A GLU A 1 282 ? -8.542 -5.562 -8.803 0.50 27.57 272 GLU A N 1
ATOM 2224 N N B GLU A 1 282 ? -8.546 -5.557 -8.805 0.50 27.42 272 GLU A N 1
ATOM 2225 C CA A GLU A 1 282 ? -7.210 -5.487 -8.181 0.50 27.97 272 GLU A CA 1
ATOM 2226 C CA B GLU A 1 282 ? -7.211 -5.475 -8.191 0.50 27.73 272 GLU A CA 1
ATOM 2227 C C A GLU A 1 282 ? -7.123 -4.596 -6.927 0.50 27.09 272 GLU A C 1
ATOM 2228 C C B GLU A 1 282 ? -7.125 -4.598 -6.929 0.50 26.96 272 GLU A C 1
ATOM 2229 O O A GLU A 1 282 ? -6.167 -4.715 -6.157 0.50 27.47 272 GLU A O 1
ATOM 2230 O O B GLU A 1 282 ? -6.174 -4.728 -6.155 0.50 27.36 272 GLU A O 1
ATOM 2241 N N . ILE A 1 283 ? -8.113 -3.730 -6.714 1.00 25.72 273 ILE A N 1
ATOM 2242 C CA . ILE A 1 283 ? -8.146 -2.880 -5.513 1.00 24.51 273 ILE A CA 1
ATOM 2243 C C . ILE A 1 283 ? -9.279 -3.221 -4.540 1.00 23.59 273 ILE A C 1
ATOM 2244 O O . ILE A 1 283 ? -9.490 -2.495 -3.577 1.00 22.04 273 ILE A O 1
ATOM 2249 N N . VAL A 1 284 ? -9.935 -4.371 -4.740 1.00 23.96 274 VAL A N 1
ATOM 2250 C CA . VAL A 1 284 ? -10.949 -4.849 -3.790 1.00 24.87 274 VAL A CA 1
ATOM 2251 C C . VAL A 1 284 ? -10.383 -5.062 -2.399 1.00 24.72 274 VAL A C 1
ATOM 2252 O O . VAL A 1 284 ? -11.031 -4.716 -1.411 1.00 23.04 274 VAL A O 1
ATOM 2256 N N . ARG A 1 285 ? -9.197 -5.652 -2.324 1.00 25.54 275 ARG A N 1
ATOM 2257 C CA . ARG A 1 285 ? -8.577 -5.912 -1.027 1.00 27.83 275 ARG A CA 1
ATOM 2258 C C . ARG A 1 285 ? -8.417 -4.636 -0.211 1.00 25.96 275 ARG A C 1
ATOM 2259 O O . ARG A 1 285 ? -8.684 -4.629 0.985 1.00 25.79 275 ARG A O 1
ATOM 2267 N N . PHE A 1 286 ? -8.025 -3.551 -0.870 1.00 23.99 276 PHE A N 1
ATOM 2268 C CA . PHE A 1 286 ? -7.802 -2.280 -0.176 1.00 23.27 276 PHE A CA 1
ATOM 2269 C C . PHE A 1 286 ? -9.115 -1.672 0.305 1.00 21.76 276 PHE A C 1
ATOM 2270 O O . PHE A 1 286 ? -9.190 -1.118 1.412 1.00 22.40 276 PHE A O 1
ATOM 2278 N N . HIS A 1 287 ? -10.156 -1.799 -0.508 1.00 20.94 277 HIS A N 1
ATOM 2279 C CA . HIS A 1 287 ? -11.488 -1.313 -0.149 1.00 21.01 277 HIS A CA 1
ATOM 2280 C C . HIS A 1 287 ? -12.285 -2.172 0.810 1.00 21.04 277 HIS A C 1
ATOM 2281 O O . HIS A 1 287 ? -13.215 -1.681 1.454 1.00 20.93 277 HIS A O 1
ATOM 2288 N N . SER A 1 288 ? -11.958 -3.455 0.879 1.00 21.55 278 SER A N 1
ATOM 2289 C CA . SER A 1 288 ? -12.723 -4.379 1.707 1.00 22.63 278 SER A CA 1
ATOM 2290 C C . SER A 1 288 ? -12.032 -4.755 3.021 1.00 22.46 278 SER A C 1
ATOM 2291 O O . SER A 1 288 ? -12.681 -5.322 3.891 1.00 22.69 278 SER A O 1
ATOM 2294 N N . ILE A 1 289 ? -10.743 -4.435 3.155 1.00 22.05 279 ILE A N 1
ATOM 2295 C CA . ILE A 1 289 ? -9.980 -4.674 4.387 1.00 22.05 279 ILE A CA 1
ATOM 2296 C C . ILE A 1 289 ? -9.483 -3.359 4.997 1.00 21.71 279 ILE A C 1
ATOM 2297 O O . ILE A 1 289 ? -9.918 -2.982 6.090 1.00 22.48 279 ILE A O 1
ATOM 2302 N N . ILE A 1 290 ? -8.600 -2.651 4.292 1.00 20.98 280 ILE A N 1
ATOM 2303 C CA . ILE A 1 290 ? -7.977 -1.432 4.844 1.00 20.20 280 ILE A CA 1
ATOM 2304 C C . ILE A 1 290 ? -9.022 -0.359 5.120 1.00 19.13 280 ILE A C 1
ATOM 2305 O O . ILE A 1 290 ? -9.034 0.230 6.202 1.00 18.82 280 ILE A O 1
ATOM 2310 N N . TRP A 1 291 ? -9.902 -0.122 4.152 1.00 18.15 281 TRP A N 1
ATOM 2311 C CA . TRP A 1 291 ? -10.875 0.958 4.259 1.00 18.09 281 TRP A CA 1
ATOM 2312 C C . TRP A 1 291 ? -11.855 0.759 5.425 1.00 18.62 281 TRP A C 1
ATOM 2313 O O . TRP A 1 291 ? -11.992 1.670 6.248 1.00 18.85 281 TRP A O 1
ATOM 2324 N N . PRO A 1 292 ? -12.494 -0.426 5.544 1.00 19.85 282 PRO A N 1
ATOM 2325 C CA . PRO A 1 292 ? -13.329 -0.601 6.743 1.00 20.42 282 PRO A CA 1
ATOM 2326 C C . PRO A 1 292 ? -12.547 -0.484 8.062 1.00 20.16 282 PRO A C 1
ATOM 2327 O O . PRO A 1 292 ? -13.066 0.065 9.033 1.00 19.78 282 PRO A O 1
ATOM 2331 N N . ILE A 1 293 ? -11.303 -0.952 8.087 1.00 19.76 283 ILE A N 1
ATOM 2332 C CA . ILE A 1 293 ? -10.512 -0.855 9.322 1.00 20.15 283 ILE A CA 1
ATOM 2333 C C . ILE A 1 293 ? -10.211 0.612 9.681 1.00 19.73 283 ILE A C 1
ATOM 2334 O O . ILE A 1 293 ? -10.347 1.028 10.840 1.00 18.84 283 ILE A O 1
ATOM 2339 N N . LEU A 1 294 ? -9.817 1.399 8.682 1.00 19.52 284 LEU A N 1
ATOM 2340 C CA . LEU A 1 294 ? -9.619 2.837 8.865 1.00 19.06 284 LEU A CA 1
ATOM 2341 C C . LEU A 1 294 ? -10.887 3.514 9.415 1.00 19.15 284 LEU A C 1
ATOM 2342 O O . LEU A 1 294 ? -10.815 4.337 10.328 1.00 19.11 284 LEU A O 1
ATOM 2347 N N . LEU A 1 295 ? -12.036 3.142 8.867 1.00 19.34 285 LEU A N 1
ATOM 2348 C CA . LEU A 1 295 ? -13.314 3.709 9.294 1.00 19.46 285 LEU A CA 1
ATOM 2349 C C . LEU A 1 295 ? -13.646 3.312 10.735 1.00 20.12 285 LEU A C 1
ATOM 2350 O O . LEU A 1 295 ? -14.128 4.148 11.533 1.00 20.26 285 LEU A O 1
ATOM 2355 N N . MET A 1 296 ? -13.345 2.068 11.093 1.00 20.77 286 MET A N 1
ATOM 2356 C CA . MET A 1 296 ? -13.508 1.631 12.491 1.00 22.36 286 MET A CA 1
ATOM 2357 C C . MET A 1 296 ? -12.645 2.459 13.436 1.00 21.95 286 MET A C 1
ATOM 2358 O O . MET A 1 296 ? -13.109 2.908 14.476 1.00 21.71 286 MET A O 1
ATOM 2363 N N . ALA A 1 297 ? -11.394 2.699 13.042 1.00 22.43 287 ALA A N 1
ATOM 2364 C CA . ALA A 1 297 ? -10.483 3.493 13.863 1.00 22.61 287 ALA A CA 1
ATOM 2365 C C . ALA A 1 297 ? -10.954 4.946 14.032 1.00 22.57 287 ALA A C 1
ATOM 2366 O O . ALA A 1 297 ? -10.654 5.582 15.048 1.00 22.97 287 ALA A O 1
ATOM 2368 N N . LEU A 1 298 ? -11.723 5.438 13.060 1.00 22.07 288 LEU A N 1
ATOM 2369 C CA . LEU A 1 298 ? -12.353 6.757 13.101 1.00 22.75 288 LEU A CA 1
ATOM 2370 C C . LEU A 1 298 ? -13.778 6.780 13.684 1.00 22.87 288 LEU A C 1
ATOM 2371 O O . LEU A 1 298 ? -14.400 7.835 13.720 1.00 22.84 288 LEU A O 1
ATOM 2376 N N . ASP A 1 299 ? -14.266 5.627 14.141 1.00 23.40 289 ASP A N 1
ATOM 2377 C CA . ASP A 1 299 ? -15.619 5.462 14.689 1.00 24.19 289 ASP A CA 1
ATOM 2378 C C . ASP A 1 299 ? -16.689 5.946 13.694 1.00 23.39 289 ASP A C 1
ATOM 2379 O O . ASP A 1 299 ? -17.620 6.675 14.065 1.00 23.23 289 ASP A O 1
ATOM 2384 N N . LEU A 1 300 ? -16.506 5.573 12.428 1.00 22.17 290 LEU A N 1
ATOM 2385 C CA . LEU A 1 300 ? -17.428 5.949 11.339 1.00 22.36 290 LEU A CA 1
ATOM 2386 C C . LEU A 1 300 ? -18.144 4.726 10.778 1.00 22.19 290 LEU A C 1
ATOM 2387 O O . LEU A 1 300 ? -17.559 3.632 10.740 1.00 21.85 290 LEU A O 1
ATOM 2392 N N . PRO A 1 301 ? -19.384 4.911 10.271 1.00 22.68 291 PRO A N 1
ATOM 2393 C CA . PRO A 1 301 ? -20.082 3.817 9.585 1.00 23.27 291 PRO A CA 1
ATOM 2394 C C . PRO A 1 301 ? -19.324 3.305 8.368 1.00 22.65 291 PRO A C 1
ATOM 2395 O O . PRO A 1 301 ? -18.635 4.080 7.695 1.00 22.45 291 PRO A O 1
ATOM 2399 N N . LEU A 1 302 ? -19.479 2.016 8.097 1.00 22.46 292 LEU A N 1
ATOM 2400 C CA . LEU A 1 302 ? -18.799 1.358 6.984 1.00 22.72 292 LEU A CA 1
ATOM 2401 C C . LEU A 1 302 ? -19.685 1.402 5.738 1.00 21.94 292 LEU A C 1
ATOM 2402 O O . LEU A 1 302 ? -20.922 1.455 5.848 1.00 21.64 292 LEU A O 1
ATOM 2407 N N . PRO A 1 303 ? -19.059 1.351 4.543 1.00 22.04 293 PRO A N 1
ATOM 2408 C CA . PRO A 1 303 ? -19.847 1.311 3.317 1.00 22.02 293 PRO A CA 1
ATOM 2409 C C . PRO A 1 303 ? -20.670 0.028 3.206 1.00 23.11 293 PRO A C 1
ATOM 2410 O O . PRO A 1 303 ? -20.321 -1.003 3.796 1.00 23.74 293 PRO A O 1
ATOM 2414 N N . LYS A 1 304 ? -21.760 0.104 2.462 1.00 23.58 294 LYS A N 1
ATOM 2415 C CA . LYS A 1 304 ? -22.702 -1.010 2.345 1.00 24.72 294 LYS A CA 1
ATOM 2416 C C . LYS A 1 304 ? -22.251 -2.097 1.370 1.00 24.43 294 LYS A C 1
ATOM 2417 O O . LYS A 1 304 ? -22.547 -3.281 1.589 1.00 23.90 294 LYS A O 1
ATOM 2423 N N . LYS A 1 305 ? -21.529 -1.707 0.319 1.00 23.95 295 LYS A N 1
ATOM 2424 C CA . LYS A 1 305 ? -21.137 -2.635 -0.742 1.00 24.58 295 LYS A CA 1
ATOM 2425 C C . LYS A 1 305 ? -19.899 -2.176 -1.487 1.00 23.89 295 LYS A C 1
ATOM 2426 O O . LYS A 1 305 ? -19.788 -1.012 -1.878 1.00 22.11 295 LYS A O 1
ATOM 2432 N N . VAL A 1 306 ? -18.988 -3.117 -1.697 1.00 23.49 296 VAL A N 1
ATOM 2433 C CA . VAL A 1 306 ? -17.905 -2.965 -2.653 1.00 24.72 296 VAL A CA 1
ATOM 2434 C C . VAL A 1 306 ? -18.297 -3.758 -3.892 1.00 24.96 296 VAL A C 1
ATOM 2435 O O . VAL A 1 306 ? -18.516 -4.970 -3.815 1.00 25.24 296 VAL A O 1
ATOM 2439 N N . PHE A 1 307 ? -18.402 -3.070 -5.024 1.00 25.29 297 PHE A N 1
ATOM 2440 C CA . PHE A 1 307 ? -18.696 -3.706 -6.288 1.00 25.78 297 PHE A CA 1
ATOM 2441 C C . PHE A 1 307 ? -17.450 -3.718 -7.159 1.00 25.01 297 PHE A C 1
ATOM 2442 O O . PHE A 1 307 ? -16.943 -2.662 -7.529 1.00 23.81 297 PHE A O 1
ATOM 2450 N N . ALA A 1 308 ? -16.984 -4.915 -7.507 1.00 25.10 298 ALA A N 1
ATOM 2451 C CA . ALA A 1 308 ? -15.804 -5.076 -8.349 1.00 26.01 298 ALA A CA 1
ATOM 2452 C C . ALA A 1 308 ? -16.158 -5.683 -9.689 1.00 26.29 298 ALA A C 1
ATOM 2453 O O . ALA A 1 308 ? -16.787 -6.733 -9.743 1.00 27.88 298 ALA A O 1
ATOM 2455 N N . HIS A 1 309 ? -15.727 -5.027 -10.760 1.00 24.90 299 HIS A N 1
ATOM 2456 C CA . HIS A 1 309 ? -15.872 -5.573 -12.099 1.00 24.48 299 HIS A CA 1
ATOM 2457 C C . HIS A 1 309 ? -14.516 -6.095 -12.588 1.00 25.11 299 HIS A C 1
ATOM 2458 O O . HIS A 1 309 ? -13.493 -5.973 -11.902 1.00 24.87 299 HIS A O 1
ATOM 2465 N N . GLY A 1 310 ? -14.541 -6.691 -13.769 1.00 25.74 300 GLY A N 1
ATOM 2466 C CA . GLY A 1 310 ? -13.348 -7.235 -14.395 1.00 26.31 300 GLY A CA 1
ATOM 2467 C C . GLY A 1 310 ? -12.552 -6.239 -15.208 1.00 26.59 300 GLY A C 1
ATOM 2468 O O . GLY A 1 310 ? -12.725 -5.024 -15.102 1.00 25.36 300 GLY A O 1
ATOM 2469 N N . TRP A 1 311 ? -11.654 -6.785 -16.015 1.00 26.91 301 TRP A N 1
ATOM 2470 C CA . TRP A 1 311 ? -10.742 -6.000 -16.819 1.00 27.71 301 TRP A CA 1
ATOM 2471 C C . TRP A 1 311 ? -11.102 -6.043 -18.290 1.00 28.11 301 TRP A C 1
ATOM 2472 O O . TRP A 1 311 ? -11.461 -7.096 -18.834 1.00 28.20 301 TRP A O 1
ATOM 2483 N N . ILE A 1 312 ? -10.988 -4.889 -18.925 1.00 27.83 302 ILE A N 1
ATOM 2484 C CA . ILE A 1 312 ? -10.892 -4.812 -20.370 1.00 28.43 302 ILE A CA 1
ATOM 2485 C C . ILE A 1 312 ? -9.460 -5.207 -20.702 1.00 30.69 302 ILE A C 1
ATOM 2486 O O . ILE A 1 312 ? -8.504 -4.628 -20.172 1.00 29.22 302 ILE A O 1
ATOM 2491 N N . LEU A 1 313 ? -9.344 -6.223 -21.557 1.00 32.21 303 LEU A N 1
ATOM 2492 C CA . LEU A 1 313 ? -8.071 -6.765 -21.997 1.00 34.96 303 LEU A CA 1
ATOM 2493 C C . LEU A 1 313 ? -7.811 -6.379 -23.446 1.00 36.40 303 LEU A C 1
ATOM 2494 O O . LEU A 1 313 ? -8.728 -6.036 -24.192 1.00 34.24 303 LEU A O 1
ATOM 2499 N N . MET A 1 314 ? -6.540 -6.427 -23.821 1.00 38.87 304 MET A N 1
ATOM 2500 C CA . MET A 1 314 ? -6.126 -6.430 -25.221 1.00 42.49 304 MET A CA 1
ATOM 2501 C C . MET A 1 314 ? -5.448 -7.780 -25.477 1.00 46.41 304 MET A C 1
ATOM 2502 O O . MET A 1 314 ? -5.470 -8.671 -24.615 1.00 46.33 304 MET A O 1
ATOM 2507 N N . LYS A 1 315 ? -4.851 -7.953 -26.653 1.00 50.75 305 LYS A N 1
ATOM 2508 C CA . LYS A 1 315 ? -4.138 -9.200 -26.971 1.00 53.81 305 LYS A CA 1
ATOM 2509 C C . LYS A 1 315 ? -2.654 -9.081 -26.613 1.00 55.19 305 LYS A C 1
ATOM 2510 O O . LYS A 1 315 ? -1.761 -9.216 -27.450 1.00 58.62 305 LYS A O 1
ATOM 2516 N N . ASP A 1 316 ? -2.459 -8.773 -25.333 1.00 54.43 306 ASP A N 1
ATOM 2517 C CA . ASP A 1 316 ? -1.191 -8.830 -24.589 1.00 55.06 306 ASP A CA 1
ATOM 2518 C C . ASP A 1 316 ? -1.440 -8.525 -23.090 1.00 54.00 306 ASP A C 1
ATOM 2519 O O . ASP A 1 316 ? -0.542 -8.043 -22.388 1.00 54.69 306 ASP A O 1
ATOM 2524 N N . GLY A 1 317 ? -2.654 -8.827 -22.610 1.00 50.85 307 GLY A N 1
ATOM 2525 C CA . GLY A 1 317 ? -3.045 -8.588 -21.233 1.00 47.77 307 GLY A CA 1
ATOM 2526 C C . GLY A 1 317 ? -3.897 -7.358 -20.984 1.00 45.35 307 GLY A C 1
ATOM 2527 O O . GLY A 1 317 ? -4.301 -6.634 -21.900 1.00 42.74 307 GLY A O 1
ATOM 2528 N N . LYS A 1 318 ? -4.155 -7.160 -19.697 1.00 43.28 308 LYS A N 1
ATOM 2529 C CA . LYS A 1 318 ? -4.949 -6.057 -19.166 1.00 41.34 308 LYS A CA 1
ATOM 2530 C C . LYS A 1 318 ? -4.560 -4.723 -19.782 1.00 38.70 308 LYS A C 1
ATOM 2531 O O . LYS A 1 318 ? -3.374 -4.412 -19.899 1.00 38.56 308 LYS A O 1
ATOM 2537 N N . MET A 1 319 ? -5.560 -3.947 -20.185 1.00 35.20 309 MET A N 1
ATOM 2538 C CA . MET A 1 319 ? -5.304 -2.600 -20.675 1.00 34.69 309 MET A CA 1
ATOM 2539 C C . MET A 1 319 ? -4.723 -1.759 -19.529 1.00 35.00 309 MET A C 1
ATOM 2540 O O . MET A 1 319 ? -5.300 -1.699 -18.431 1.00 33.15 309 MET A O 1
ATOM 2545 N N . SER A 1 320 ? -3.573 -1.139 -19.800 1.00 35.40 310 SER A N 1
ATOM 2546 C CA . SER A 1 320 ? -2.798 -0.417 -18.793 1.00 36.93 310 SER A CA 1
ATOM 2547 C C . SER A 1 320 ? -2.175 0.826 -19.435 1.00 38.59 310 SER A C 1
ATOM 2548 O O . SER A 1 320 ? -1.546 0.722 -20.495 1.00 38.19 310 SER A O 1
ATOM 2551 N N . LYS A 1 321 ? -2.362 1.992 -18.808 1.00 39.67 311 LYS A N 1
ATOM 2552 C CA . LYS A 1 321 ? -1.798 3.250 -19.343 1.00 41.92 311 LYS A CA 1
ATOM 2553 C C . LYS A 1 321 ? -0.259 3.293 -19.305 1.00 43.74 311 LYS A C 1
ATOM 2554 O O . LYS A 1 321 ? 0.366 3.889 -20.188 1.00 43.87 311 LYS A O 1
ATOM 2560 N N . SER A 1 322 ? 0.336 2.657 -18.296 1.00 44.90 312 SER A N 1
ATOM 2561 C CA . SER A 1 322 ? 1.800 2.540 -18.200 1.00 47.28 312 SER A CA 1
ATOM 2562 C C . SER A 1 322 ? 2.387 1.569 -19.245 1.00 47.91 312 SER A C 1
ATOM 2563 O O . SER A 1 322 ? 3.514 1.760 -19.691 1.00 47.96 312 SER A O 1
ATOM 2566 N N . LYS A 1 323 ? 1.626 0.536 -19.613 1.00 48.60 313 LYS A N 1
ATOM 2567 C CA . LYS A 1 323 ? 2.037 -0.428 -20.655 1.00 49.74 313 LYS A CA 1
ATOM 2568 C C . LYS A 1 323 ? 1.894 0.123 -22.080 1.00 49.89 313 LYS A C 1
ATOM 2569 O O . LYS A 1 323 ? 2.686 -0.220 -22.962 1.00 50.50 313 LYS A O 1
ATOM 2575 N N . GLY A 1 324 ? 0.868 0.941 -22.304 1.00 48.30 314 GLY A N 1
ATOM 2576 C CA . GLY A 1 324 ? 0.609 1.535 -23.619 1.00 48.05 314 GLY A CA 1
ATOM 2577 C C . GLY A 1 324 ? -0.217 0.705 -24.594 1.00 47.22 314 GLY A C 1
ATOM 2578 O O . GLY A 1 324 ? -0.383 1.106 -25.749 1.00 49.06 314 GLY A O 1
ATOM 2579 N N . ASN A 1 325 ? -0.754 -0.432 -24.142 1.00 46.16 315 ASN A N 1
ATOM 2580 C CA . ASN A 1 325 ? -1.698 -1.244 -24.945 1.00 42.90 315 ASN A CA 1
ATOM 2581 C C . ASN A 1 325 ? -3.134 -0.676 -24.867 1.00 41.10 315 ASN A C 1
ATOM 2582 O O . ASN A 1 325 ? -4.062 -1.374 -24.464 1.00 41.34 315 ASN A O 1
ATOM 2587 N N . VAL A 1 326 ? -3.317 0.575 -25.289 1.00 37.69 316 VAL A N 1
ATOM 2588 C CA . VAL A 1 326 ? -4.520 1.337 -24.920 1.00 35.59 316 VAL A CA 1
ATOM 2589 C C . VAL A 1 326 ? -5.437 1.711 -26.078 1.00 33.90 316 VAL A C 1
ATOM 2590 O O . VAL A 1 326 ? -4.995 1.897 -27.212 1.00 33.44 316 VAL A O 1
ATOM 2594 N N . VAL A 1 327 ? -6.722 1.833 -25.745 1.00 31.45 317 VAL A N 1
ATOM 2595 C CA . VAL A 1 327 ? -7.723 2.423 -26.615 1.00 30.55 317 VAL A CA 1
ATOM 2596 C C . VAL A 1 327 ? -8.194 3.696 -25.921 1.00 30.18 317 VAL A C 1
ATOM 2597 O O . VAL A 1 327 ? -8.579 3.674 -24.739 1.00 27.89 317 VAL A O 1
ATOM 2601 N N . ASP A 1 328 ? -8.170 4.791 -26.673 1.00 29.88 318 ASP A N 1
ATOM 2602 C CA . ASP A 1 328 ? -8.530 6.108 -26.179 1.00 29.89 318 ASP A CA 1
ATOM 2603 C C . ASP A 1 328 ? -10.027 6.334 -26.401 1.00 28.11 318 ASP A C 1
ATOM 2604 O O . ASP A 1 328 ? -10.483 6.334 -27.558 1.00 27.62 318 ASP A O 1
ATOM 2609 N N . PRO A 1 329 ? -10.804 6.538 -25.308 1.00 26.70 319 PRO A N 1
ATOM 2610 C CA . PRO A 1 329 ? -12.239 6.759 -25.524 1.00 26.76 319 PRO A CA 1
ATOM 2611 C C . PRO A 1 329 ? -12.570 7.990 -26.356 1.00 26.69 319 PRO A C 1
ATOM 2612 O O . PRO A 1 329 ? -13.597 8.003 -27.013 1.00 26.80 319 PRO A O 1
ATOM 2616 N N . ASN A 1 330 ? -11.718 9.013 -26.328 1.00 27.14 320 ASN A N 1
ATOM 2617 C CA . ASN A 1 330 ? -11.930 10.194 -27.167 1.00 28.21 320 ASN A CA 1
ATOM 2618 C C . ASN A 1 330 ? -12.002 9.840 -28.645 1.00 28.96 320 ASN A C 1
ATOM 2619 O O . ASN A 1 330 ? -12.833 10.390 -29.378 1.00 29.10 320 ASN A O 1
ATOM 2624 N N . ILE A 1 331 ? -11.150 8.907 -29.065 1.00 29.59 321 ILE A N 1
ATOM 2625 C CA . ILE A 1 331 ? -11.094 8.481 -30.461 1.00 30.66 321 ILE A CA 1
ATOM 2626 C C . ILE A 1 331 ? -12.392 7.762 -30.845 1.00 29.78 321 ILE A C 1
ATOM 2627 O O . ILE A 1 331 ? -12.942 8.016 -31.923 1.00 28.80 321 ILE A O 1
ATOM 2632 N N . LEU A 1 332 ? -12.878 6.898 -29.952 1.00 27.77 322 LEU A N 1
ATOM 2633 C CA . LEU A 1 332 ? -14.144 6.185 -30.163 1.00 27.31 322 LEU A CA 1
ATOM 2634 C C . LEU A 1 332 ? -15.337 7.120 -30.256 1.00 27.25 322 LEU A C 1
ATOM 2635 O O . LEU A 1 332 ? -16.192 6.945 -31.134 1.00 27.44 322 LEU A O 1
ATOM 2640 N N . ILE A 1 333 ? -15.401 8.099 -29.355 1.00 26.49 323 ILE A N 1
ATOM 2641 C CA . ILE A 1 333 ? -16.506 9.053 -29.349 1.00 26.64 323 ILE A CA 1
ATOM 2642 C C . ILE A 1 333 ? -16.479 9.907 -30.617 1.00 28.59 323 ILE A C 1
ATOM 2643 O O . ILE A 1 333 ? -17.505 10.035 -31.288 1.00 27.75 323 ILE A O 1
ATOM 2648 N N . ASP A 1 334 ? -15.312 10.470 -30.931 1.00 29.68 324 ASP A N 1
ATOM 2649 C CA . ASP A 1 334 ? -15.138 11.296 -32.136 1.00 32.32 324 ASP A CA 1
ATOM 2650 C C . ASP A 1 334 ? -15.514 10.566 -33.422 1.00 32.86 324 ASP A C 1
ATOM 2651 O O . ASP A 1 334 ? -16.156 11.145 -34.295 1.00 33.88 324 ASP A O 1
ATOM 2656 N N . ARG A 1 335 ? -15.131 9.297 -33.528 1.00 32.94 325 ARG A N 1
ATOM 2657 C CA . ARG A 1 335 ? -15.406 8.524 -34.748 1.00 34.16 325 ARG A CA 1
ATOM 2658 C C . ARG A 1 335 ? -16.824 7.957 -34.817 1.00 33.25 325 ARG A C 1
ATOM 2659 O O . ARG A 1 335 ? -17.483 8.065 -35.859 1.00 31.90 325 ARG A O 1
ATOM 2667 N N . TYR A 1 336 ? -17.265 7.316 -33.731 1.00 31.75 326 TYR A N 1
ATOM 2668 C CA . TYR A 1 336 ? -18.529 6.549 -33.715 1.00 31.24 326 TYR A CA 1
ATOM 2669 C C . TYR A 1 336 ? -19.699 7.176 -32.948 1.00 30.38 326 TYR A C 1
ATOM 2670 O O . TYR A 1 336 ? -20.838 6.718 -33.081 1.00 30.32 326 TYR A O 1
ATOM 2679 N N . GLY A 1 337 ? -19.420 8.207 -32.159 1.00 28.44 327 GLY A N 1
ATOM 2680 C CA . GLY A 1 337 ? -20.423 8.899 -31.364 1.00 28.43 327 GLY A CA 1
ATOM 2681 C C . GLY A 1 337 ? -20.491 8.410 -29.930 1.00 27.43 327 GLY A C 1
ATOM 2682 O O . GLY A 1 337 ? -19.963 7.351 -29.577 1.00 25.82 327 GLY A O 1
ATOM 2683 N N . LEU A 1 338 ? -21.178 9.197 -29.115 1.00 27.05 328 LEU A N 1
ATOM 2684 C CA . LEU A 1 338 ? -21.257 8.975 -27.679 1.00 26.62 328 LEU A CA 1
ATOM 2685 C C . LEU A 1 338 ? -22.135 7.780 -27.306 1.00 25.72 328 LEU A C 1
ATOM 2686 O O . LEU A 1 338 ? -21.732 6.938 -26.502 1.00 24.07 328 LEU A O 1
ATOM 2691 N N . ASP A 1 339 ? -23.335 7.711 -27.873 1.00 25.65 329 ASP A N 1
ATOM 2692 C CA . ASP A 1 339 ? -24.236 6.584 -27.596 1.00 25.52 329 ASP A CA 1
ATOM 2693 C C . ASP A 1 339 ? -23.559 5.245 -27.932 1.00 23.97 329 ASP A C 1
ATOM 2694 O O . ASP A 1 339 ? -23.630 4.307 -27.146 1.00 23.18 329 ASP A O 1
ATOM 2699 N N . ALA A 1 340 ? -22.860 5.184 -29.065 1.00 23.87 330 ALA A N 1
ATOM 2700 C CA . ALA A 1 340 ? -22.188 3.967 -29.481 1.00 23.42 330 ALA A CA 1
ATOM 2701 C C . ALA A 1 340 ? -21.138 3.528 -28.462 1.00 22.61 330 ALA A C 1
ATOM 2702 O O . ALA A 1 340 ? -21.030 2.354 -28.147 1.00 22.43 330 ALA A O 1
ATOM 2704 N N . THR A 1 341 ? -20.363 4.485 -27.977 1.00 22.20 331 THR A N 1
ATOM 2705 C CA . THR A 1 341 ? -19.284 4.212 -27.034 1.00 21.90 331 THR A CA 1
ATOM 2706 C C . THR A 1 341 ? -19.821 3.741 -25.682 1.00 21.50 331 THR A C 1
ATOM 2707 O O . THR A 1 341 ? -19.355 2.733 -25.137 1.00 20.97 331 THR A O 1
ATOM 2711 N N . ARG A 1 342 ? -20.806 4.459 -25.147 1.00 21.38 332 ARG A N 1
ATOM 2712 C CA . ARG A 1 342 ? -21.436 4.036 -23.891 1.00 21.05 332 ARG A CA 1
ATOM 2713 C C . ARG A 1 342 ? -22.137 2.673 -24.020 1.00 21.24 332 ARG A C 1
ATOM 2714 O O . ARG A 1 342 ? -22.011 1.814 -23.133 1.00 21.31 332 ARG A O 1
ATOM 2722 N N . TYR A 1 343 ? -22.887 2.486 -25.114 1.00 21.80 333 TYR A N 1
ATOM 2723 C CA . TYR A 1 343 ? -23.549 1.201 -25.399 1.00 22.55 333 TYR A CA 1
ATOM 2724 C C . TYR A 1 343 ? -22.567 0.022 -25.458 1.00 23.13 333 TYR A C 1
ATOM 2725 O O . TYR A 1 343 ? -22.785 -1.004 -24.827 1.00 22.92 333 TYR A O 1
ATOM 2734 N N . TYR A 1 344 ? -21.474 0.180 -26.194 1.00 23.25 334 TYR A N 1
ATOM 2735 C CA . TYR A 1 344 ? -20.501 -0.907 -26.309 1.00 24.39 334 TYR A CA 1
ATOM 2736 C C . TYR A 1 344 ? -19.965 -1.298 -24.927 1.00 23.55 334 TYR A C 1
ATOM 2737 O O . TYR A 1 344 ? -19.922 -2.469 -24.579 1.00 23.55 334 TYR A O 1
ATOM 2746 N N . LEU A 1 345 ? -19.574 -0.300 -24.139 1.00 23.75 335 LEU A N 1
ATOM 2747 C CA . LEU A 1 345 ? -18.972 -0.554 -22.833 1.00 23.67 335 LEU A CA 1
ATOM 2748 C C . LEU A 1 345 ? -19.898 -1.342 -21.918 1.00 23.70 335 LEU A C 1
ATOM 2749 O O . LEU A 1 345 ? -19.463 -2.278 -21.260 1.00 25.03 335 LEU A O 1
ATOM 2754 N N . MET A 1 346 ? -21.183 -0.995 -21.913 1.00 23.55 336 MET A N 1
ATOM 2755 C CA . MET A 1 346 ? -22.148 -1.644 -21.035 1.00 23.58 336 MET A CA 1
ATOM 2756 C C . MET A 1 346 ? -22.704 -2.960 -21.565 1.00 24.70 336 MET A C 1
ATOM 2757 O O . MET A 1 346 ? -23.011 -3.844 -20.776 1.00 24.57 336 MET A O 1
ATOM 2762 N N . ARG A 1 347 ? -22.838 -3.088 -22.886 1.00 24.83 337 ARG A N 1
ATOM 2763 C CA . ARG A 1 347 ? -23.414 -4.295 -23.493 1.00 26.19 337 ARG A CA 1
ATOM 2764 C C . ARG A 1 347 ? -22.413 -5.431 -23.710 1.00 27.51 337 ARG A C 1
ATOM 2765 O O . ARG A 1 347 ? -22.742 -6.592 -23.501 1.00 27.04 337 ARG A O 1
ATOM 2773 N N . GLU A 1 348 ? -21.224 -5.102 -24.194 1.00 29.56 338 GLU A N 1
ATOM 2774 C CA . GLU A 1 348 ? -20.282 -6.134 -24.644 1.00 31.78 338 GLU A CA 1
ATOM 2775 C C . GLU A 1 348 ? -19.473 -6.764 -23.512 1.00 32.37 338 GLU A C 1
ATOM 2776 O O . GLU A 1 348 ? -18.960 -7.873 -23.676 1.00 33.47 338 GLU A O 1
ATOM 2782 N N . LEU A 1 349 ? -19.369 -6.077 -22.374 1.00 32.23 339 LEU A N 1
ATOM 2783 C CA . LEU A 1 349 ? -18.433 -6.454 -21.309 1.00 33.08 339 LEU A CA 1
ATOM 2784 C C . LEU A 1 349 ? -19.160 -6.627 -19.980 1.00 33.42 339 LEU A C 1
ATOM 2785 O O . LEU A 1 349 ? -19.279 -5.664 -19.216 1.00 33.19 339 LEU A O 1
ATOM 2790 N N . PRO A 1 350 ? -19.650 -7.851 -19.689 1.00 33.11 340 PRO A N 1
ATOM 2791 C CA . PRO A 1 350 ? -20.259 -8.106 -18.381 1.00 32.80 340 PRO A CA 1
ATOM 2792 C C . PRO A 1 350 ? -19.262 -7.904 -17.241 1.00 32.14 340 PRO A C 1
ATOM 2793 O O . PRO A 1 350 ? -18.071 -8.197 -17.406 1.00 31.23 340 PRO A O 1
ATOM 2797 N N . PHE A 1 351 ? -19.744 -7.397 -16.104 1.00 31.72 341 PHE A N 1
ATOM 2798 C CA . PHE A 1 351 ? -18.871 -7.060 -14.967 1.00 31.46 341 PHE A CA 1
ATOM 2799 C C . PHE A 1 351 ? -18.209 -8.260 -14.295 1.00 32.74 341 PHE A C 1
ATOM 2800 O O . PHE A 1 351 ? -17.152 -8.120 -13.670 1.00 31.93 341 PHE A O 1
ATOM 2808 N N . GLY A 1 352 ? -18.821 -9.437 -14.426 1.00 34.82 342 GLY A N 1
ATOM 2809 C CA . GLY A 1 352 ? -18.294 -10.670 -13.832 1.00 36.23 342 GLY A CA 1
ATOM 2810 C C . GLY A 1 352 ? -17.206 -11.379 -14.619 1.00 37.62 342 GLY A C 1
ATOM 2811 O O . GLY A 1 352 ? -16.748 -12.445 -14.198 1.00 38.64 342 GLY A O 1
ATOM 2812 N N . SER A 1 353 ? -16.791 -10.802 -15.749 1.00 37.74 343 SER A N 1
ATOM 2813 C CA . SER A 1 353 ? -15.786 -11.401 -16.626 1.00 38.80 343 SER A CA 1
ATOM 2814 C C . SER A 1 353 ? -14.766 -10.374 -17.076 1.00 37.11 343 SER A C 1
ATOM 2815 O O . SER A 1 353 ? -15.028 -9.171 -17.053 1.00 34.59 343 SER A O 1
ATOM 2818 N N . ASP A 1 354 ? -13.599 -10.873 -17.478 1.00 37.10 344 ASP A N 1
ATOM 2819 C CA . ASP A 1 354 ? -12.631 -10.088 -18.223 1.00 37.73 344 ASP A CA 1
ATOM 2820 C C . ASP A 1 354 ? -12.981 -10.272 -19.691 1.00 38.89 344 ASP A C 1
ATOM 2821 O O . ASP A 1 354 ? -13.348 -11.367 -20.112 1.00 40.34 344 ASP A O 1
ATOM 2826 N N . GLY A 1 355 ? -12.878 -9.198 -20.462 1.00 37.74 345 GLY A N 1
ATOM 2827 C CA . GLY A 1 355 ? -13.243 -9.212 -21.883 1.00 37.80 345 GLY A CA 1
ATOM 2828 C C . GLY A 1 355 ? -12.195 -8.529 -22.741 1.00 37.27 345 GLY A C 1
ATOM 2829 O O . GLY A 1 355 ? -11.593 -7.544 -22.327 1.00 35.97 345 GLY A O 1
ATOM 2830 N N . VAL A 1 356 ? -11.982 -9.056 -23.942 1.00 36.52 346 VAL A N 1
ATOM 2831 C CA . VAL A 1 356 ? -11.050 -8.473 -24.900 1.00 36.93 346 VAL A CA 1
ATOM 2832 C C . VAL A 1 356 ? -11.774 -7.455 -25.786 1.00 35.94 346 VAL A C 1
ATOM 2833 O O . VAL A 1 356 ? -12.779 -7.777 -26.416 1.00 36.90 346 VAL A O 1
ATOM 2837 N N . PHE A 1 357 ? -11.255 -6.230 -25.834 1.00 35.05 347 PHE A N 1
ATOM 2838 C CA . PHE A 1 357 ? -11.703 -5.238 -26.803 1.00 34.16 347 PHE A CA 1
ATOM 2839 C C . PHE A 1 357 ? -11.186 -5.609 -28.187 1.00 35.44 347 PHE A C 1
ATOM 2840 O O . PHE A 1 357 ? -10.008 -5.915 -28.334 1.00 34.92 347 PHE A O 1
ATOM 2848 N N . THR A 1 358 ? -12.064 -5.554 -29.186 1.00 35.81 348 THR A N 1
ATOM 2849 C CA . THR A 1 358 ? -11.647 -5.535 -30.600 1.00 37.56 348 THR A CA 1
ATOM 2850 C C . THR A 1 358 ? -12.457 -4.479 -31.355 1.00 37.25 348 THR A C 1
ATOM 2851 O O . THR A 1 358 ? -13.648 -4.320 -31.082 1.00 36.20 348 THR A O 1
ATOM 2855 N N . PRO A 1 359 ? -11.825 -3.758 -32.307 1.00 38.41 349 PRO A N 1
ATOM 2856 C CA . PRO A 1 359 ? -12.591 -2.790 -33.116 1.00 38.58 349 PRO A CA 1
ATOM 2857 C C . PRO A 1 359 ? -13.729 -3.412 -33.935 1.00 39.12 349 PRO A C 1
ATOM 2858 O O . PRO A 1 359 ? -14.731 -2.754 -34.176 1.00 37.80 349 PRO A O 1
ATOM 2862 N N . GLU A 1 360 ? -13.564 -4.669 -34.342 1.00 41.06 350 GLU A N 1
ATOM 2863 C CA . GLU A 1 360 ? -14.581 -5.382 -35.122 1.00 42.41 350 GLU A CA 1
ATOM 2864 C C . GLU A 1 360 ? -15.852 -5.619 -34.294 1.00 40.48 350 GLU A C 1
ATOM 2865 O O . GLU A 1 360 ? -16.966 -5.452 -34.797 1.00 40.45 350 GLU A O 1
ATOM 2871 N N . ALA A 1 361 ? -15.670 -6.001 -33.029 1.00 38.28 351 ALA A N 1
ATOM 2872 C CA . ALA A 1 361 ? -16.783 -6.205 -32.097 1.00 36.76 351 ALA A CA 1
ATOM 2873 C C . ALA A 1 361 ? -17.500 -4.889 -31.758 1.00 34.65 351 ALA A C 1
ATOM 2874 O O . ALA A 1 361 ? -18.726 -4.849 -31.673 1.00 34.33 351 ALA A O 1
ATOM 2876 N N . PHE A 1 362 ? -16.727 -3.821 -31.571 1.00 32.60 352 PHE A N 1
ATOM 2877 C CA . PHE A 1 362 ? -17.281 -2.468 -31.381 1.00 31.03 352 PHE A CA 1
ATOM 2878 C C . PHE A 1 362 ? -18.169 -2.015 -32.549 1.00 31.30 352 PHE A C 1
ATOM 2879 O O . PHE A 1 362 ? -19.285 -1.527 -32.351 1.00 29.71 352 PHE A O 1
ATOM 2887 N N . VAL A 1 363 ? -17.649 -2.161 -33.764 1.00 30.89 353 VAL A N 1
ATOM 2888 C CA . VAL A 1 363 ? -18.371 -1.756 -34.969 1.00 32.67 353 VAL A CA 1
ATOM 2889 C C . VAL A 1 363 ? -19.653 -2.566 -35.181 1.00 32.69 353 VAL A C 1
ATOM 2890 O O . VAL A 1 363 ? -20.698 -1.994 -35.513 1.00 31.76 353 VAL A O 1
ATOM 2894 N N . GLU A 1 364 ? -19.566 -3.883 -35.010 1.00 34.81 354 GLU A N 1
ATOM 2895 C CA . GLU A 1 364 ? -20.727 -4.751 -35.206 1.00 37.17 354 GLU A CA 1
ATOM 2896 C C . GLU A 1 364 ? -21.801 -4.428 -34.168 1.00 36.12 354 GLU A C 1
ATOM 2897 O O . GLU A 1 364 ? -22.975 -4.246 -34.494 1.00 34.38 354 GLU A O 1
ATOM 2903 N N . ARG A 1 365 ? -21.376 -4.325 -32.917 1.00 35.22 355 ARG A N 1
ATOM 2904 C CA . ARG A 1 365 ? -22.303 -4.113 -31.831 1.00 35.20 355 ARG A CA 1
ATOM 2905 C C . ARG A 1 365 ? -23.096 -2.825 -32.029 1.00 35.17 355 ARG A C 1
ATOM 2906 O O . ARG A 1 365 ? -24.320 -2.835 -31.943 1.00 36.16 355 ARG A O 1
ATOM 2914 N N . THR A 1 366 ? -22.405 -1.743 -32.368 1.00 34.70 356 THR A N 1
ATOM 2915 C CA . THR A 1 366 ? -23.043 -0.436 -32.524 1.00 35.57 356 THR A CA 1
ATOM 2916 C C . THR A 1 366 ? -23.806 -0.231 -33.848 1.00 36.02 356 THR A C 1
ATOM 2917 O O . THR A 1 366 ? -24.841 0.431 -33.853 1.00 36.53 356 THR A O 1
ATOM 2921 N N . ASN A 1 367 ? -23.341 -0.820 -34.951 1.00 33.83 357 ASN A N 1
ATOM 2922 C CA . ASN A 1 367 ? -24.109 -0.765 -36.208 1.00 34.29 357 ASN A CA 1
ATOM 2923 C C . ASN A 1 367 ? -25.348 -1.650 -36.200 1.00 32.46 357 ASN A C 1
ATOM 2924 O O . ASN A 1 367 ? -26.417 -1.215 -36.628 1.00 33.16 357 ASN A O 1
ATOM 2929 N N . PHE A 1 368 ? -25.204 -2.893 -35.748 1.00 31.20 358 PHE A N 1
ATOM 2930 C CA . PHE A 1 368 ? -26.315 -3.855 -35.807 1.00 30.69 358 PHE A CA 1
ATOM 2931 C C . PHE A 1 368 ? -27.416 -3.546 -34.802 1.00 29.76 358 PHE A C 1
ATOM 2932 O O . PHE A 1 368 ? -28.592 -3.615 -35.142 1.00 28.76 358 PHE A O 1
ATOM 2940 N N . ASP A 1 369 ? -27.037 -3.229 -33.568 1.00 28.95 359 ASP A N 1
ATOM 2941 C CA . ASP A 1 369 ? -28.026 -2.972 -32.514 1.00 28.59 359 ASP A CA 1
ATOM 2942 C C . ASP A 1 369 ? -28.572 -1.551 -32.540 1.00 27.59 359 ASP A C 1
ATOM 2943 O O . ASP A 1 369 ? -29.774 -1.363 -32.402 1.00 27.89 359 ASP A O 1
ATOM 2948 N N . LEU A 1 370 ? -27.694 -0.552 -32.658 1.00 26.02 360 LEU A N 1
ATOM 2949 C CA . LEU A 1 370 ? -28.138 0.847 -32.590 1.00 25.84 360 LEU A CA 1
ATOM 2950 C C . LEU A 1 370 ? -28.694 1.345 -33.918 1.00 26.62 360 LEU A C 1
ATOM 2951 O O . LEU A 1 370 ? -29.890 1.551 -34.032 1.00 26.23 360 LEU A O 1
ATOM 2956 N N . ALA A 1 371 ? -27.832 1.515 -34.920 1.00 26.99 361 ALA A N 1
ATOM 2957 C CA . ALA A 1 371 ? -28.265 2.089 -36.194 1.00 28.26 361 ALA A CA 1
ATOM 2958 C C . ALA A 1 371 ? -29.312 1.219 -36.882 1.00 28.90 361 ALA A C 1
ATOM 2959 O O . ALA A 1 371 ? -30.345 1.718 -37.337 1.00 29.11 361 ALA A O 1
ATOM 2961 N N . ASN A 1 372 ? -29.056 -0.084 -36.930 1.00 29.04 362 ASN A N 1
ATOM 2962 C CA . ASN A 1 372 ? -29.927 -0.989 -37.690 1.00 30.09 362 ASN A CA 1
ATOM 2963 C C . ASN A 1 372 ? -31.206 -1.309 -36.927 1.00 31.16 362 ASN A C 1
ATOM 2964 O O . ASN A 1 372 ? -32.283 -0.947 -37.374 1.00 33.54 362 ASN A O 1
ATOM 2969 N N . ASP A 1 373 ? -31.092 -1.949 -35.770 1.00 29.89 363 ASP A N 1
ATOM 2970 C CA . ASP A 1 373 ? -32.277 -2.462 -35.070 1.00 30.18 363 ASP A CA 1
ATOM 2971 C C . ASP A 1 373 ? -33.147 -1.317 -34.529 1.00 29.24 363 ASP A C 1
ATOM 2972 O O . ASP A 1 373 ? -34.292 -1.152 -34.940 1.00 28.18 363 ASP A O 1
ATOM 2977 N N . LEU A 1 374 ? -32.593 -0.513 -33.627 1.00 27.30 364 LEU A N 1
ATOM 2978 C CA . LEU A 1 374 ? -33.371 0.579 -33.023 1.00 27.45 364 LEU A CA 1
ATOM 2979 C C . LEU A 1 374 ? -33.606 1.731 -33.992 1.00 27.38 364 LEU A C 1
ATOM 2980 O O . LEU A 1 374 ? -34.716 2.241 -34.086 1.00 27.59 364 LEU A O 1
ATOM 2985 N N . GLY A 1 375 ? -32.558 2.149 -34.699 1.00 27.69 365 GLY A N 1
ATOM 2986 C CA . GLY A 1 375 ? -32.648 3.304 -35.596 1.00 27.81 365 GLY A CA 1
ATOM 2987 C C . GLY A 1 375 ? -33.656 3.107 -36.724 1.00 28.20 365 GLY A C 1
ATOM 2988 O O . GLY A 1 375 ? -34.456 3.988 -37.004 1.00 28.06 365 GLY A O 1
ATOM 2989 N N . ASN A 1 376 ? -33.603 1.956 -37.385 1.00 28.58 366 ASN A N 1
ATOM 2990 C CA . ASN A 1 376 ? -34.593 1.646 -38.432 1.00 29.41 366 ASN A CA 1
ATOM 2991 C C . ASN A 1 376 ? -36.004 1.457 -37.887 1.00 29.25 366 ASN A C 1
ATOM 2992 O O . ASN A 1 376 ? -36.968 1.807 -38.566 1.00 28.97 366 ASN A O 1
ATOM 2997 N N . LEU A 1 377 ? -36.135 0.896 -36.688 1.00 29.29 367 LEU A N 1
ATOM 2998 C CA . LEU A 1 377 ? -37.468 0.748 -36.081 1.00 29.87 367 LEU A CA 1
ATOM 2999 C C . LEU A 1 377 ? -38.168 2.098 -35.977 1.00 30.22 367 LEU A C 1
ATOM 3000 O O . LEU A 1 377 ? -39.332 2.232 -36.356 1.00 30.30 367 LEU A O 1
ATOM 3005 N N . VAL A 1 378 ? -37.447 3.099 -35.485 1.00 30.32 368 VAL A N 1
ATOM 3006 C CA . VAL A 1 378 ? -38.021 4.429 -35.288 1.00 31.31 368 VAL A CA 1
ATOM 3007 C C . VAL A 1 378 ? -38.341 5.072 -36.640 1.00 32.44 368 VAL A C 1
ATOM 3008 O O . VAL A 1 378 ? -39.446 5.591 -36.842 1.00 33.56 368 VAL A O 1
ATOM 3012 N N . ASN A 1 379 ? -37.401 5.004 -37.576 1.00 32.50 369 ASN A N 1
ATOM 3013 C CA . ASN A 1 379 ? -37.618 5.637 -38.872 1.00 33.78 369 ASN A CA 1
ATOM 3014 C C . ASN A 1 379 ? -38.743 4.970 -39.667 1.00 33.19 369 ASN A C 1
ATOM 3015 O O . ASN A 1 379 ? -39.542 5.658 -40.290 1.00 33.01 369 ASN A O 1
ATOM 3020 N N . ARG A 1 380 ? -38.795 3.641 -39.643 1.00 32.60 370 ARG A N 1
ATOM 3021 C CA . ARG A 1 380 ? -39.882 2.908 -40.313 1.00 33.05 370 ARG A CA 1
ATOM 3022 C C . ARG A 1 380 ? -41.243 3.318 -39.755 1.00 33.56 370 ARG A C 1
ATOM 3023 O O . ARG A 1 380 ? -42.191 3.534 -40.505 1.00 32.98 370 ARG A O 1
ATOM 3031 N N . THR A 1 381 ? -41.310 3.425 -38.432 1.00 32.44 371 THR A N 1
ATOM 3032 C CA . THR A 1 381 ? -42.563 3.708 -37.728 1.00 33.43 371 THR A CA 1
ATOM 3033 C C . THR A 1 381 ? -43.057 5.114 -38.045 1.00 34.53 371 THR A C 1
ATOM 3034 O O . THR A 1 381 ? -44.196 5.289 -38.465 1.00 34.47 371 THR A O 1
ATOM 3038 N N . ILE A 1 382 ? -42.191 6.100 -37.853 1.00 35.72 372 ILE A N 1
ATOM 3039 C CA . ILE A 1 382 ? -42.533 7.495 -38.145 1.00 37.46 372 ILE A CA 1
ATOM 3040 C C . ILE A 1 382 ? -42.896 7.685 -39.620 1.00 38.85 372 ILE A C 1
ATOM 3041 O O . ILE A 1 382 ? -43.852 8.391 -39.931 1.00 38.82 372 ILE A O 1
ATOM 3046 N N . SER A 1 383 ? -42.137 7.055 -40.514 1.00 38.96 373 SER A N 1
ATOM 3047 C CA . SER A 1 383 ? -42.415 7.123 -41.960 1.00 39.98 373 SER A CA 1
ATOM 3048 C C . SER A 1 383 ? -43.819 6.632 -42.291 1.00 40.56 373 SER A C 1
ATOM 3049 O O . SER A 1 383 ? -44.528 7.255 -43.083 1.00 40.60 373 SER A O 1
ATOM 3052 N N . MET A 1 384 ? -44.215 5.527 -41.668 1.00 40.57 374 MET A N 1
ATOM 3053 C CA . MET A 1 384 ? -45.557 4.973 -41.857 1.00 41.04 374 MET A CA 1
ATOM 3054 C C . MET A 1 384 ? -46.669 5.868 -41.288 1.00 42.47 374 MET A C 1
ATOM 3055 O O . MET A 1 384 ? -47.730 5.982 -41.894 1.00 41.90 374 MET A O 1
ATOM 3060 N N . VAL A 1 385 ? -46.426 6.504 -40.141 1.00 42.22 375 VAL A N 1
ATOM 3061 C CA . VAL A 1 385 ? -47.394 7.457 -39.568 1.00 43.60 375 VAL A CA 1
ATOM 3062 C C . VAL A 1 385 ? -47.582 8.650 -40.516 1.00 44.10 375 VAL A C 1
ATOM 3063 O O . VAL A 1 385 ? -48.712 9.078 -40.760 1.00 43.50 375 VAL A O 1
ATOM 3067 N N . ASN A 1 386 ? -46.475 9.170 -41.044 1.00 44.66 376 ASN A N 1
ATOM 3068 C CA . ASN A 1 386 ? -46.512 10.266 -42.018 1.00 46.62 376 ASN A CA 1
ATOM 3069 C C . ASN A 1 386 ? -47.203 9.873 -43.327 1.00 48.29 376 ASN A C 1
ATOM 3070 O O . ASN A 1 386 ? -47.975 10.659 -43.873 1.00 48.30 376 ASN A O 1
ATOM 3075 N N . LYS A 1 387 ? -46.928 8.665 -43.812 1.00 49.18 377 LYS A N 1
ATOM 3076 C CA . LYS A 1 387 ? -47.498 8.186 -45.079 1.00 51.13 377 LYS A CA 1
ATOM 3077 C C . LYS A 1 387 ? -49.001 7.894 -44.992 1.00 51.85 377 LYS A C 1
ATOM 3078 O O . LYS A 1 387 ? -49.762 8.320 -45.859 1.00 51.17 377 LYS A O 1
ATOM 3084 N N . TYR A 1 388 ? -49.408 7.163 -43.957 1.00 51.92 378 TYR A N 1
ATOM 3085 C CA . TYR A 1 388 ? -50.796 6.704 -43.807 1.00 53.04 378 TYR A CA 1
ATOM 3086 C C . TYR A 1 388 ? -51.759 7.659 -43.086 1.00 53.02 378 TYR A C 1
ATOM 3087 O O . TYR A 1 388 ? -52.950 7.648 -43.383 1.00 51.74 378 TYR A O 1
ATOM 3096 N N . PHE A 1 389 ? -51.263 8.448 -42.132 1.00 52.79 379 PHE A N 1
ATOM 3097 C CA . PHE A 1 389 ? -52.120 9.357 -41.338 1.00 52.84 379 PHE A CA 1
ATOM 3098 C C . PHE A 1 389 ? -51.697 10.832 -41.394 1.00 53.08 379 PHE A C 1
ATOM 3099 O O . PHE A 1 389 ? -52.167 11.641 -40.593 1.00 51.78 379 PHE A O 1
ATOM 3107 N N . ASP A 1 390 ? -50.830 11.174 -42.351 1.00 54.06 380 ASP A N 1
ATOM 3108 C CA . ASP A 1 390 ? -50.296 12.541 -42.526 1.00 55.75 380 ASP A CA 1
ATOM 3109 C C . ASP A 1 390 ? -49.694 13.141 -41.236 1.00 55.58 380 ASP A C 1
ATOM 3110 O O . ASP A 1 390 ? -49.823 14.338 -40.962 1.00 55.27 380 ASP A O 1
ATOM 3115 N N . GLY A 1 391 ? -49.039 12.287 -40.451 1.00 54.65 381 GLY A N 1
ATOM 3116 C CA . GLY A 1 391 ? -48.346 12.702 -39.231 1.00 54.06 381 GLY A CA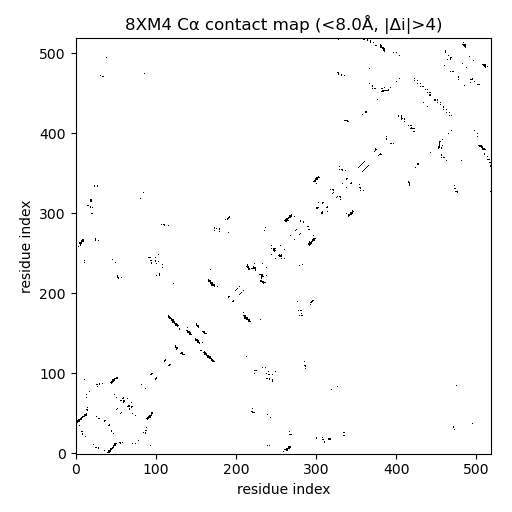 1
ATOM 3117 C C . GLY A 1 391 ? -49.138 12.574 -37.942 1.00 53.62 381 GLY A C 1
ATOM 3118 O O . GLY A 1 391 ? -48.554 12.611 -36.862 1.00 51.62 381 GLY A O 1
ATOM 3119 N N . GLU A 1 392 ? -50.459 12.429 -38.046 1.00 53.79 382 GLU A N 1
ATOM 3120 C CA . GLU A 1 392 ? -51.326 12.355 -36.870 1.00 53.66 382 GLU A CA 1
ATOM 3121 C C . GLU A 1 392 ? -51.471 10.915 -36.383 1.00 51.45 382 GLU A C 1
ATOM 3122 O O . GLU A 1 392 ? -52.290 10.154 -36.889 1.00 49.96 382 GLU A O 1
ATOM 3128 N N . LEU A 1 393 ? -50.664 10.562 -35.386 1.00 49.95 383 LEU A N 1
ATOM 3129 C CA . LEU A 1 393 ? -50.681 9.233 -34.781 1.00 49.80 383 LEU A CA 1
ATOM 3130 C C . LEU A 1 393 ? -52.004 9.005 -34.052 1.00 50.58 383 LEU A C 1
ATOM 3131 O O . LEU A 1 393 ? -52.305 9.741 -33.112 1.00 49.99 383 LEU A O 1
ATOM 3136 N N . PRO A 1 394 ? -52.793 7.995 -34.474 1.00 51.73 384 PRO A N 1
ATOM 3137 C CA . PRO A 1 394 ? -54.031 7.714 -33.742 1.00 52.02 384 PRO A CA 1
ATOM 3138 C C . PRO A 1 394 ? -53.800 7.268 -32.295 1.00 51.40 384 PRO A C 1
ATOM 3139 O O . PRO A 1 394 ? -52.835 6.547 -32.001 1.00 47.89 384 PRO A O 1
ATOM 3143 N N . ALA A 1 395 ? -54.698 7.703 -31.415 1.00 49.89 385 ALA A N 1
ATOM 3144 C CA . ALA A 1 395 ? -54.631 7.389 -29.996 1.00 49.52 385 ALA A CA 1
ATOM 3145 C C . ALA A 1 395 ? -54.713 5.891 -29.762 1.00 48.53 385 ALA A C 1
ATOM 3146 O O . ALA A 1 395 ? -55.414 5.185 -30.485 1.00 46.97 385 ALA A O 1
ATOM 3148 N N . TYR A 1 396 ? -53.987 5.422 -28.748 1.00 46.78 386 TYR A N 1
ATOM 3149 C CA . TYR A 1 396 ? -54.113 4.049 -28.270 1.00 46.69 386 TYR A CA 1
ATOM 3150 C C . TYR A 1 396 ? -55.535 3.837 -27.755 1.00 47.92 386 TYR A C 1
ATOM 3151 O O . TYR A 1 396 ? -56.095 4.721 -27.111 1.00 47.79 386 TYR A O 1
ATOM 3160 N N . GLN A 1 397 ? -56.091 2.666 -28.048 1.00 49.64 387 GLN A N 1
ATOM 3161 C CA . GLN A 1 397 ? -57.431 2.276 -27.597 1.00 51.98 387 GLN A CA 1
ATOM 3162 C C . GLN A 1 397 ? -57.398 1.000 -26.762 1.00 51.66 387 GLN A C 1
ATOM 3163 O O . GLN A 1 397 ? -57.927 0.967 -25.652 1.00 51.47 387 GLN A O 1
ATOM 3169 N N . GLY A 1 398 ? -56.798 -0.051 -27.312 1.00 51.38 388 GLY A N 1
ATOM 3170 C CA . GLY A 1 398 ? -56.685 -1.342 -26.625 1.00 51.99 388 GLY A CA 1
ATOM 3171 C C . GLY A 1 398 ? -55.934 -2.358 -27.465 1.00 51.69 388 GLY A C 1
ATOM 3172 O O . GLY A 1 398 ? -55.410 -2.005 -28.513 1.00 51.22 388 GLY A O 1
ATOM 3173 N N . PRO A 1 399 ? -55.864 -3.625 -27.004 1.00 53.03 389 PRO A N 1
ATOM 3174 C CA . PRO A 1 399 ? -55.203 -4.697 -27.758 1.00 54.02 389 PRO A CA 1
ATOM 3175 C C . PRO A 1 399 ? -56.109 -5.258 -28.863 1.00 55.00 389 PRO A C 1
ATOM 3176 O O . PRO A 1 399 ? -56.732 -6.306 -28.692 1.00 55.09 389 PRO A O 1
ATOM 3180 N N . LEU A 1 400 ? -56.158 -4.554 -29.991 1.00 56.49 390 LEU A N 1
ATOM 3181 C CA . LEU A 1 400 ? -57.102 -4.866 -31.077 1.00 58.19 390 LEU A CA 1
ATOM 3182 C C . LEU A 1 400 ? -56.629 -5.982 -32.007 1.00 57.86 390 LEU A C 1
ATOM 3183 O O . LEU A 1 400 ? -57.433 -6.824 -32.422 1.00 57.45 390 LEU A O 1
ATOM 3188 N N . HIS A 1 401 ? -55.340 -5.985 -32.344 1.00 55.93 391 HIS A N 1
ATOM 3189 C CA . HIS A 1 401 ? -54.762 -7.041 -33.182 1.00 55.51 391 HIS A CA 1
ATOM 3190 C C . HIS A 1 401 ? -54.594 -8.314 -32.355 1.00 55.92 391 HIS A C 1
ATOM 3191 O O . HIS A 1 401 ? -54.458 -8.251 -31.133 1.00 53.99 391 HIS A O 1
ATOM 3198 N N . GLU A 1 402 ? -54.606 -9.461 -33.030 1.00 57.18 392 GLU A N 1
ATOM 3199 C CA . GLU A 1 402 ? -54.453 -10.776 -32.383 1.00 59.43 392 GLU A CA 1
ATOM 3200 C C . GLU A 1 402 ? -53.157 -10.900 -31.570 1.00 57.09 392 GLU A C 1
ATOM 3201 O O . GLU A 1 402 ? -53.145 -11.487 -30.492 1.00 56.23 392 GLU A O 1
ATOM 3207 N N . LEU A 1 403 ? -52.078 -10.340 -32.106 1.00 55.44 393 LEU A N 1
ATOM 3208 C CA . LEU A 1 403 ? -50.758 -10.379 -31.475 1.00 54.26 393 LEU A CA 1
ATOM 3209 C C . LEU A 1 403 ? -50.594 -9.437 -30.274 1.00 52.51 393 LEU A C 1
ATOM 3210 O O . LEU A 1 403 ? -49.691 -9.642 -29.466 1.00 51.71 393 LEU A O 1
ATOM 3215 N N . ASP A 1 404 ? -51.456 -8.423 -30.164 1.00 51.46 394 ASP A N 1
ATOM 3216 C CA . ASP A 1 404 ? -51.315 -7.353 -29.164 1.00 51.18 394 ASP A CA 1
ATOM 3217 C C . ASP A 1 404 ? -51.300 -7.795 -27.706 1.00 52.39 394 ASP A C 1
ATOM 3218 O O . ASP A 1 404 ? -50.466 -7.324 -26.939 1.00 50.59 394 ASP A O 1
ATOM 3223 N N . GLU A 1 405 ? -52.217 -8.683 -27.328 1.00 54.13 395 GLU A N 1
ATOM 3224 C CA . GLU A 1 405 ? -52.318 -9.156 -25.940 1.00 55.69 395 GLU A CA 1
ATOM 3225 C C . GLU A 1 405 ? -50.968 -9.678 -25.444 1.00 53.50 395 GLU A C 1
ATOM 3226 O O . GLU A 1 405 ? -50.441 -9.212 -24.431 1.00 51.56 395 GLU A O 1
ATOM 3232 N N . GLU A 1 406 ? -50.410 -10.622 -26.188 1.00 52.20 396 GLU A N 1
ATOM 3233 C CA . GLU A 1 406 ? -49.115 -11.212 -25.861 1.00 52.23 396 GLU A CA 1
ATOM 3234 C C . GLU A 1 406 ? -47.943 -10.216 -25.936 1.00 49.07 396 GLU A C 1
ATOM 3235 O O . GLU A 1 406 ? -46.984 -10.344 -25.173 1.00 47.16 396 GLU A O 1
ATOM 3241 N N . MET A 1 407 ? -48.024 -9.243 -26.845 1.00 46.48 397 MET A N 1
ATOM 3242 C CA . MET A 1 407 ? -46.957 -8.235 -27.008 1.00 44.89 397 MET A CA 1
ATOM 3243 C C . MET A 1 407 ? -46.976 -7.179 -25.902 1.00 43.89 397 MET A C 1
ATOM 3244 O O . MET A 1 407 ? -45.919 -6.728 -25.449 1.00 42.62 397 MET A O 1
ATOM 3249 N N . GLU A 1 408 ? -48.172 -6.771 -25.490 1.00 43.39 398 GLU A N 1
ATOM 3250 C CA . GLU A 1 408 ? -48.333 -5.896 -24.326 1.00 43.48 398 GLU A CA 1
ATOM 3251 C C . GLU A 1 408 ? -47.832 -6.572 -23.047 1.00 43.42 398 GLU A C 1
ATOM 3252 O O . GLU A 1 408 ? -47.268 -5.913 -22.181 1.00 42.38 398 GLU A O 1
ATOM 3258 N N . ALA A 1 409 ? -48.043 -7.883 -22.947 1.00 43.58 399 ALA A N 1
ATOM 3259 C CA . ALA A 1 409 ? -47.504 -8.701 -21.856 1.00 43.71 399 ALA A CA 1
ATOM 3260 C C . ALA A 1 409 ? -45.974 -8.792 -21.911 1.00 42.64 399 ALA A C 1
ATOM 3261 O O . ALA A 1 409 ? -45.313 -8.768 -20.871 1.00 43.03 399 ALA A O 1
ATOM 3263 N N . MET A 1 410 ? -45.428 -8.920 -23.120 1.00 40.89 400 MET A N 1
ATOM 3264 C CA . MET A 1 410 ? -43.974 -8.869 -23.327 1.00 39.93 400 MET A CA 1
ATOM 3265 C C . MET A 1 410 ? -43.364 -7.523 -22.904 1.00 38.38 400 MET A C 1
ATOM 3266 O O . MET A 1 410 ? -42.278 -7.502 -22.329 1.00 36.76 400 MET A O 1
ATOM 3271 N N . ALA A 1 411 ? -44.050 -6.418 -23.194 1.00 37.44 401 ALA A N 1
ATOM 3272 C CA . ALA A 1 411 ? -43.602 -5.084 -22.757 1.00 37.82 401 ALA A CA 1
ATOM 3273 C C . ALA A 1 411 ? -43.458 -5.007 -21.233 1.00 38.23 401 ALA A C 1
ATOM 3274 O O . ALA A 1 411 ? -42.420 -4.594 -20.713 1.00 35.64 401 ALA A O 1
ATOM 3276 N N . LEU A 1 412 ? -44.490 -5.439 -20.517 1.00 38.88 402 LEU A N 1
ATOM 3277 C CA . LEU A 1 412 ? -44.438 -5.448 -19.050 1.00 40.11 402 LEU A CA 1
ATOM 3278 C C . LEU A 1 412 ? -43.409 -6.432 -18.492 1.00 38.89 402 LEU A C 1
ATOM 3279 O O . LEU A 1 412 ? -42.713 -6.114 -17.531 1.00 38.17 402 LEU A O 1
ATOM 3284 N N . GLU A 1 413 ? -43.302 -7.610 -19.099 1.00 38.82 403 GLU A N 1
ATOM 3285 C CA . GLU A 1 413 ? -42.287 -8.592 -18.698 1.00 39.69 403 GLU A CA 1
ATOM 3286 C C . GLU A 1 413 ? -40.865 -8.082 -18.958 1.00 37.45 403 GLU A C 1
ATOM 3287 O O . GLU A 1 413 ? -39.942 -8.405 -18.210 1.00 36.22 403 GLU A O 1
ATOM 3293 N N . THR A 1 414 ? -40.707 -7.301 -20.024 1.00 35.56 404 THR A N 1
ATOM 3294 C CA . THR A 1 414 ? -39.427 -6.692 -20.370 1.00 34.36 404 THR A CA 1
ATOM 3295 C C . THR A 1 414 ? -38.992 -5.739 -19.247 1.00 33.52 404 THR A C 1
ATOM 3296 O O . THR A 1 414 ? -37.842 -5.779 -18.803 1.00 32.02 404 THR A O 1
ATOM 3300 N N . VAL A 1 415 ? -39.925 -4.907 -18.784 1.00 33.23 405 VAL A N 1
ATOM 3301 C CA . VAL A 1 415 ? -39.658 -3.969 -17.685 1.00 33.96 405 VAL A CA 1
ATOM 3302 C C . VAL A 1 415 ? -39.290 -4.714 -16.395 1.00 34.66 405 VAL A C 1
ATOM 3303 O O . VAL A 1 415 ? -38.356 -4.310 -15.694 1.00 32.91 405 VAL A O 1
ATOM 3307 N N . LYS A 1 416 ? -40.015 -5.794 -16.094 1.00 35.88 406 LYS A N 1
ATOM 3308 C CA . LYS A 1 416 ? -39.784 -6.584 -14.878 1.00 36.89 406 LYS A CA 1
ATOM 3309 C C . LYS A 1 416 ? -38.400 -7.245 -14.884 1.00 35.52 406 LYS A C 1
ATOM 3310 O O . LYS A 1 416 ? -37.656 -7.149 -13.907 1.00 34.24 406 LYS A O 1
ATOM 3316 N N . SER A 1 417 ? -38.089 -7.930 -15.983 1.00 34.03 407 SER A N 1
ATOM 3317 C CA . SER A 1 417 ? -36.787 -8.575 -16.181 1.00 33.53 407 SER A CA 1
ATOM 3318 C C . SER A 1 417 ? -35.631 -7.571 -16.143 1.00 31.36 407 SER A C 1
ATOM 3319 O O . SER A 1 417 ? -34.607 -7.821 -15.504 1.00 30.98 407 SER A O 1
ATOM 3322 N N . TYR A 1 418 ? -35.803 -6.460 -16.855 1.00 29.75 408 TYR A N 1
ATOM 3323 C CA . TYR A 1 418 ? -34.825 -5.358 -16.880 1.00 29.46 408 TYR A CA 1
ATOM 3324 C C . TYR A 1 418 ? -34.522 -4.884 -15.463 1.00 29.49 408 TYR A C 1
ATOM 3325 O O . TYR A 1 418 ? -33.359 -4.726 -15.075 1.00 29.14 408 TYR A O 1
ATOM 3334 N N . THR A 1 419 ? -35.582 -4.665 -14.694 1.00 30.12 409 THR A N 1
ATOM 3335 C CA . THR A 1 419 ? -35.444 -4.196 -13.312 1.00 30.93 409 THR A CA 1
ATOM 3336 C C . THR A 1 419 ? -34.624 -5.195 -12.473 1.00 31.76 409 THR A C 1
ATOM 3337 O O . THR A 1 419 ? -33.708 -4.792 -11.764 1.00 29.58 409 THR A O 1
ATOM 3341 N N . GLU A 1 420 ? -34.919 -6.488 -12.595 1.00 32.82 410 GLU A N 1
ATOM 3342 C CA . GLU A 1 420 ? -34.143 -7.526 -11.898 1.00 34.54 410 GLU A CA 1
ATOM 3343 C C . GLU A 1 420 ? -32.658 -7.474 -12.269 1.00 32.88 410 GLU A C 1
ATOM 3344 O O . GLU A 1 420 ? -31.784 -7.539 -11.396 1.00 31.70 410 GLU A O 1
ATOM 3350 N N . SER A 1 421 ? -32.380 -7.335 -13.565 1.00 30.85 411 SER A N 1
ATOM 3351 C CA . SER A 1 421 ? -31.002 -7.222 -14.046 1.00 29.43 411 SER A CA 1
ATOM 3352 C C . SER A 1 421 ? -30.308 -5.962 -13.521 1.00 28.39 411 SER A C 1
ATOM 3353 O O . SER A 1 421 ? -29.162 -6.030 -13.082 1.00 27.65 411 SER A O 1
ATOM 3356 N N . MET A 1 422 ? -31.005 -4.827 -13.568 1.00 27.52 412 MET A N 1
ATOM 3357 C CA . MET A 1 422 ? -30.439 -3.556 -13.082 1.00 26.97 412 MET A CA 1
ATOM 3358 C C . MET A 1 422 ? -30.157 -3.626 -11.587 1.00 27.72 412 MET A C 1
ATOM 3359 O O . MET A 1 422 ? -29.105 -3.197 -11.140 1.00 27.32 412 MET A O 1
ATOM 3364 N N . GLU A 1 423 ? -31.092 -4.185 -10.817 1.00 29.51 413 GLU A N 1
ATOM 3365 C CA . GLU A 1 423 ? -30.896 -4.320 -9.365 1.00 30.85 413 GLU A CA 1
ATOM 3366 C C . GLU A 1 423 ? -29.696 -5.200 -9.000 1.00 31.32 413 GLU A C 1
ATOM 3367 O O . GLU A 1 423 ? -29.066 -4.969 -7.974 1.00 30.09 413 GLU A O 1
ATOM 3373 N N . SER A 1 424 ? -29.388 -6.191 -9.843 1.00 31.15 414 SER A N 1
ATOM 3374 C CA . SER A 1 424 ? -28.225 -7.066 -9.652 1.00 31.49 414 SER A CA 1
ATOM 3375 C C . SER A 1 424 ? -26.973 -6.623 -10.440 1.00 30.35 414 SER A C 1
ATOM 3376 O O . SER A 1 424 ? -25.992 -7.353 -10.488 1.00 29.56 414 SER A O 1
ATOM 3379 N N . LEU A 1 425 ? -27.016 -5.421 -11.031 1.00 29.25 415 LEU A N 1
ATOM 3380 C CA . LEU A 1 425 ? -25.901 -4.831 -11.789 1.00 29.19 415 LEU A CA 1
ATOM 3381 C C . LEU A 1 425 ? -25.471 -5.672 -12.993 1.00 29.20 415 LEU A C 1
ATOM 3382 O O . LEU A 1 425 ? -24.315 -5.640 -13.417 1.00 29.58 415 LEU A O 1
ATOM 3387 N N . GLN A 1 426 ? -26.422 -6.407 -13.559 1.00 29.42 416 GLN A N 1
ATOM 3388 C CA . GLN A 1 426 ? -26.186 -7.194 -14.767 1.00 29.89 416 GLN A CA 1
ATOM 3389 C C . GLN A 1 426 ? -26.638 -6.365 -15.966 1.00 28.72 416 GLN A C 1
ATOM 3390 O O . GLN A 1 426 ? -27.659 -6.626 -16.585 1.00 28.50 416 GLN A O 1
ATOM 3396 N N . PHE A 1 427 ? -25.855 -5.343 -16.276 1.00 28.12 417 PHE A N 1
ATOM 3397 C CA . PHE A 1 427 ? -26.241 -4.376 -17.302 1.00 27.63 417 PHE A CA 1
ATOM 3398 C C . PHE A 1 427 ? -26.256 -4.943 -18.713 1.00 27.20 417 PHE A C 1
ATOM 3399 O O . PHE A 1 427 ? -27.135 -4.586 -19.506 1.00 26.50 417 PHE A O 1
ATOM 3407 N N . SER A 1 428 ? -25.310 -5.827 -19.017 1.00 26.74 418 SER A N 1
ATOM 3408 C CA . SER A 1 428 ? -25.290 -6.489 -20.333 1.00 27.56 418 SER A CA 1
ATOM 3409 C C . SER A 1 428 ? -26.576 -7.290 -20.575 1.00 28.07 418 SER A C 1
ATOM 3410 O O . SER A 1 428 ? -27.111 -7.300 -21.679 1.00 27.46 418 SER A O 1
ATOM 3413 N N . VAL A 1 429 ? -27.076 -7.920 -19.518 1.00 27.72 419 VAL A N 1
ATOM 3414 C CA . VAL A 1 429 ? -28.316 -8.695 -19.563 1.00 28.52 419 VAL A CA 1
ATOM 3415 C C . VAL A 1 429 ? -29.532 -7.774 -19.680 1.00 28.06 419 VAL A C 1
ATOM 3416 O O . VAL A 1 429 ? -30.438 -8.048 -20.464 1.00 28.13 419 VAL A O 1
ATOM 3420 N N . ALA A 1 430 ? -29.556 -6.688 -18.905 1.00 27.46 420 ALA A N 1
ATOM 3421 C CA . ALA A 1 430 ? -30.639 -5.698 -19.022 1.00 27.22 420 ALA A CA 1
ATOM 3422 C C . ALA A 1 430 ? -30.747 -5.199 -20.469 1.00 26.69 420 ALA A C 1
ATOM 3423 O O . ALA A 1 430 ? -31.847 -5.122 -21.028 1.00 26.77 420 ALA A O 1
ATOM 3425 N N . LEU A 1 431 ? -29.596 -4.903 -21.075 1.00 25.98 421 LEU A N 1
ATOM 3426 C CA . LEU A 1 431 ? -29.554 -4.379 -22.438 1.00 25.66 421 LEU A CA 1
ATOM 3427 C C . LEU A 1 431 ? -29.998 -5.422 -23.462 1.00 26.40 421 LEU A C 1
ATOM 3428 O O . LEU A 1 431 ? -30.802 -5.113 -24.334 1.00 25.70 421 LEU A O 1
ATOM 3433 N N . SER A 1 432 ? -29.502 -6.651 -23.344 1.00 27.09 422 SER A N 1
ATOM 3434 C CA . SER A 1 432 ? -29.957 -7.725 -24.243 1.00 29.12 422 SER A CA 1
ATOM 3435 C C . SER A 1 432 ? -31.474 -7.950 -24.132 1.00 29.10 422 SER A C 1
ATOM 3436 O O . SER A 1 432 ? -32.150 -8.170 -25.136 1.00 28.58 422 SER A O 1
ATOM 3439 N N . THR A 1 433 ? -32.002 -7.837 -22.915 1.00 28.77 423 THR A N 1
ATOM 3440 C CA . THR A 1 433 ? -33.452 -7.945 -22.676 1.00 29.43 423 THR A CA 1
ATOM 3441 C C . THR A 1 433 ? -34.234 -6.830 -23.376 1.00 28.42 423 THR A C 1
ATOM 3442 O O . THR A 1 433 ? -35.246 -7.095 -24.032 1.00 28.70 423 THR A O 1
ATOM 3446 N N . VAL A 1 434 ? -33.758 -5.591 -23.266 1.00 27.14 424 VAL A N 1
ATOM 3447 C CA . VAL A 1 434 ? -34.379 -4.478 -24.008 1.00 26.86 424 VAL A CA 1
ATOM 3448 C C . VAL A 1 434 ? -34.330 -4.745 -25.526 1.00 26.92 424 VAL A C 1
ATOM 3449 O O . VAL A 1 434 ? -35.310 -4.496 -26.241 1.00 27.42 424 VAL A O 1
ATOM 3453 N N . TRP A 1 435 ? -33.204 -5.262 -26.006 1.00 27.05 425 TRP A N 1
ATOM 3454 C CA . TRP A 1 435 ? -33.061 -5.507 -27.450 1.00 27.77 425 TRP A CA 1
ATOM 3455 C C . TRP A 1 435 ? -33.956 -6.634 -27.971 1.00 28.83 425 TRP A C 1
ATOM 3456 O O . TRP A 1 435 ? -34.407 -6.580 -29.111 1.00 28.86 425 TRP A O 1
ATOM 3467 N N . LYS A 1 436 ? -34.235 -7.631 -27.136 1.00 30.17 426 LYS A N 1
ATOM 3468 C CA . LYS A 1 436 ? -35.237 -8.654 -27.488 1.00 32.24 426 LYS A CA 1
ATOM 3469 C C . LYS A 1 436 ? -36.576 -8.007 -27.799 1.00 32.12 426 LYS A C 1
ATOM 3470 O O . LYS A 1 436 ? -37.275 -8.433 -28.719 1.00 32.29 426 LYS A O 1
ATOM 3476 N N . PHE A 1 437 ? -36.927 -6.979 -27.031 1.00 31.38 427 PHE A N 1
ATOM 3477 C CA . PHE A 1 437 ? -38.182 -6.252 -27.220 1.00 31.58 427 PHE A CA 1
ATOM 3478 C C . PHE A 1 437 ? -38.137 -5.350 -28.459 1.00 30.97 427 PHE A C 1
ATOM 3479 O O . PHE A 1 437 ? -39.094 -5.297 -29.229 1.00 31.05 427 PHE A O 1
ATOM 3487 N N . ILE A 1 438 ? -37.015 -4.661 -28.661 1.00 29.63 428 ILE A N 1
ATOM 3488 C CA . ILE A 1 438 ? -36.811 -3.852 -29.873 1.00 29.12 428 ILE A CA 1
ATOM 3489 C C . ILE A 1 438 ? -36.902 -4.714 -31.141 1.00 29.39 428 ILE A C 1
ATOM 3490 O O . ILE A 1 438 ? -37.590 -4.356 -32.092 1.00 29.05 428 ILE A O 1
ATOM 3495 N N . SER A 1 439 ? -36.202 -5.842 -31.137 1.00 30.02 429 SER A N 1
ATOM 3496 C CA . SER A 1 439 ? -36.216 -6.760 -32.279 1.00 31.52 429 SER A CA 1
ATOM 3497 C C . SER A 1 439 ? -37.619 -7.295 -32.545 1.00 32.51 429 SER A C 1
ATOM 3498 O O . SER A 1 439 ? -38.033 -7.397 -33.693 1.00 32.03 429 SER A O 1
ATOM 3501 N N . ARG A 1 440 ? -38.349 -7.608 -31.481 1.00 32.56 430 ARG A N 1
ATOM 3502 C CA . ARG A 1 440 ? -39.728 -8.082 -31.624 1.00 34.09 430 ARG A CA 1
ATOM 3503 C C . ARG A 1 440 ? -40.656 -7.008 -32.192 1.00 33.80 430 ARG A C 1
ATOM 3504 O O . ARG A 1 440 ? -41.623 -7.333 -32.884 1.00 33.41 430 ARG A O 1
ATOM 3512 N N . THR A 1 441 ? -40.366 -5.743 -31.902 1.00 32.68 431 THR A N 1
ATOM 3513 C CA . THR A 1 441 ? -41.165 -4.631 -32.412 1.00 32.61 431 THR A CA 1
ATOM 3514 C C . THR A 1 441 ? -40.956 -4.478 -33.923 1.00 32.93 431 THR A C 1
ATOM 3515 O O . THR A 1 441 ? -41.912 -4.247 -34.658 1.00 31.94 431 THR A O 1
ATOM 3519 N N . ASN A 1 442 ? -39.716 -4.623 -34.378 1.00 32.38 432 ASN A N 1
ATOM 3520 C CA . ASN A 1 442 ? -39.444 -4.718 -35.820 1.00 33.32 432 ASN A CA 1
ATOM 3521 C C . ASN A 1 442 ? -40.205 -5.890 -36.459 1.00 34.37 432 ASN A C 1
ATOM 3522 O O . ASN A 1 442 ? -40.800 -5.737 -37.520 1.00 34.92 432 ASN A O 1
ATOM 3527 N N . LYS A 1 443 ? -40.185 -7.042 -35.798 1.00 36.56 433 LYS A N 1
ATOM 3528 C CA . LYS A 1 443 ? -40.896 -8.241 -36.274 1.00 38.55 433 LYS A CA 1
ATOM 3529 C C . LYS A 1 443 ? -42.419 -8.034 -36.369 1.00 38.58 433 LYS A C 1
ATOM 3530 O O . LYS A 1 443 ? -43.061 -8.601 -37.254 1.00 37.36 433 LYS A O 1
ATOM 3536 N N . TYR A 1 444 ? -42.974 -7.224 -35.466 1.00 37.88 434 TYR A N 1
ATOM 3537 C CA . TYR A 1 444 ? -44.403 -6.846 -35.474 1.00 38.63 434 TYR A CA 1
ATOM 3538 C C . TYR A 1 444 ? -44.796 -6.077 -36.741 1.00 38.99 434 TYR A C 1
ATOM 3539 O O . TYR A 1 444 ? -45.892 -6.273 -37.257 1.00 38.24 434 TYR A O 1
ATOM 3548 N N . ILE A 1 445 ? -43.903 -5.217 -37.241 1.00 38.79 435 ILE A N 1
ATOM 3549 C CA . ILE A 1 445 ? -44.119 -4.551 -38.542 1.00 39.65 435 ILE A CA 1
ATOM 3550 C C . ILE A 1 445 ? -44.308 -5.616 -39.632 1.00 40.41 435 ILE A C 1
ATOM 3551 O O . ILE A 1 445 ? -45.273 -5.574 -40.391 1.00 40.09 435 ILE A O 1
ATOM 3556 N N . ASP A 1 446 ? -43.389 -6.572 -39.678 1.00 41.70 436 ASP A N 1
ATOM 3557 C CA . ASP A 1 446 ? -43.387 -7.612 -40.713 1.00 43.61 436 ASP A CA 1
ATOM 3558 C C . ASP A 1 446 ? -44.594 -8.545 -40.596 1.00 45.07 436 ASP A C 1
ATOM 3559 O O . ASP A 1 446 ? -45.178 -8.936 -41.606 1.00 44.72 436 ASP A O 1
ATOM 3564 N N . GLU A 1 447 ? -44.949 -8.897 -39.363 1.00 45.49 437 GLU A N 1
ATOM 3565 C CA . GLU A 1 447 ? -46.110 -9.752 -39.084 1.00 47.38 437 GLU A CA 1
ATOM 3566 C C . GLU A 1 447 ? -47.448 -9.099 -39.444 1.00 47.96 437 GLU A C 1
ATOM 3567 O O . GLU A 1 447 ? -48.333 -9.759 -39.991 1.00 47.16 437 GLU A O 1
ATOM 3573 N N . THR A 1 448 ? -47.597 -7.816 -39.128 1.00 47.81 438 THR A N 1
ATOM 3574 C CA . THR A 1 448 ? -48.865 -7.103 -39.341 1.00 48.36 438 THR A CA 1
ATOM 3575 C C . THR A 1 448 ? -49.031 -6.518 -40.749 1.00 48.68 438 THR A C 1
ATOM 3576 O O . THR A 1 448 ? -50.149 -6.220 -41.150 1.00 48.96 438 THR A O 1
ATOM 3580 N N . THR A 1 449 ? -47.926 -6.352 -41.479 1.00 48.70 439 THR A N 1
ATOM 3581 C CA . THR A 1 449 ? -47.910 -5.741 -42.831 1.00 48.91 439 THR A CA 1
ATOM 3582 C C . THR A 1 449 ? -48.836 -4.515 -42.974 1.00 48.49 439 THR A C 1
ATOM 3583 O O . THR A 1 449 ? -49.836 -4.586 -43.689 1.00 47.52 439 THR A O 1
ATOM 3587 N N . PRO A 1 450 ? -48.518 -3.397 -42.286 1.00 47.43 440 PRO A N 1
ATOM 3588 C CA . PRO A 1 450 ? -49.342 -2.174 -42.311 1.00 47.79 440 PRO A CA 1
ATOM 3589 C C . PRO A 1 450 ? -49.755 -1.683 -43.706 1.00 48.46 440 PRO A C 1
ATOM 3590 O O . PRO A 1 450 ? -50.870 -1.197 -43.879 1.00 48.19 440 PRO A O 1
ATOM 3594 N N . TRP A 1 451 ? -48.833 -1.791 -44.658 1.00 48.09 441 TRP A N 1
ATOM 3595 C CA . TRP A 1 451 ? -49.070 -1.464 -46.079 1.00 48.97 441 TRP A CA 1
ATOM 3596 C C . TRP A 1 451 ? -50.289 -2.170 -46.692 1.00 50.05 441 TRP A C 1
ATOM 3597 O O . TRP A 1 451 ? -51.002 -1.569 -47.493 1.00 50.39 441 TRP A O 1
ATOM 3608 N N . VAL A 1 452 ? -50.518 -3.426 -46.311 1.00 51.07 442 VAL A N 1
ATOM 3609 C CA . VAL A 1 452 ? -51.712 -4.183 -46.742 1.00 53.68 442 VAL A CA 1
ATOM 3610 C C . VAL A 1 452 ? -52.984 -3.595 -46.120 1.00 54.39 442 VAL A C 1
ATOM 3611 O O . VAL A 1 452 ? -53.997 -3.445 -46.799 1.00 54.36 442 VAL A O 1
ATOM 3615 N N . LEU A 1 453 ? -52.915 -3.269 -44.832 1.00 54.14 443 LEU A N 1
ATOM 3616 C CA . LEU A 1 453 ? -54.043 -2.681 -44.106 1.00 55.60 443 LEU A CA 1
ATOM 3617 C C . LEU A 1 453 ? -54.400 -1.276 -44.613 1.00 56.50 443 LEU A C 1
ATOM 3618 O O . LEU A 1 453 ? -55.558 -0.863 -44.541 1.00 56.13 443 LEU A O 1
ATOM 3623 N N . ALA A 1 454 ? -53.406 -0.562 -45.141 1.00 57.23 444 ALA A N 1
ATOM 3624 C CA . ALA A 1 454 ? -53.598 0.776 -45.714 1.00 59.23 444 ALA A CA 1
ATOM 3625 C C . ALA A 1 454 ? -54.329 0.801 -47.070 1.00 61.98 444 ALA A C 1
ATOM 3626 O O . ALA A 1 454 ? -54.656 1.878 -47.560 1.00 61.30 444 ALA A O 1
ATOM 3628 N N . LYS A 1 455 ? -54.560 -0.367 -47.672 1.00 66.04 445 LYS A N 1
ATOM 3629 C CA . LYS A 1 455 ? -55.216 -0.481 -48.987 1.00 69.97 445 LYS A CA 1
ATOM 3630 C C . LYS A 1 455 ? -56.703 -0.145 -48.971 1.00 72.95 445 LYS A C 1
ATOM 3631 O O . LYS A 1 455 ? -57.209 0.459 -49.917 1.00 73.10 445 LYS A O 1
ATOM 3637 N N . ASP A 1 456 ? -57.394 -0.553 -47.909 1.00 76.38 446 ASP A N 1
ATOM 3638 C CA . ASP A 1 456 ? -58.847 -0.364 -47.796 1.00 79.61 446 ASP A CA 1
ATOM 3639 C C . ASP A 1 456 ? -59.230 0.408 -46.531 1.00 80.34 446 ASP A C 1
ATOM 3640 O O . ASP A 1 456 ? -58.661 0.183 -45.460 1.00 79.86 446 ASP A O 1
ATOM 3645 N N . ASP A 1 457 ? -60.205 1.309 -46.670 1.00 81.96 447 ASP A N 1
ATOM 3646 C CA . ASP A 1 457 ? -60.690 2.147 -45.557 1.00 83.10 447 ASP A CA 1
ATOM 3647 C C . ASP A 1 457 ? -61.398 1.366 -44.445 1.00 82.29 447 ASP A C 1
ATOM 3648 O O . ASP A 1 457 ? -61.616 1.907 -43.359 1.00 82.24 447 ASP A O 1
ATOM 3653 N N . SER A 1 458 ? -61.768 0.114 -44.721 1.00 80.82 448 SER A N 1
ATOM 3654 C CA . SER A 1 458 ? -62.325 -0.787 -43.708 1.00 79.58 448 SER A CA 1
ATOM 3655 C C . SER A 1 458 ? -61.338 -1.144 -42.582 1.00 77.32 448 SER A C 1
ATOM 3656 O O . SER A 1 458 ? -61.763 -1.528 -41.493 1.00 75.62 448 SER A O 1
ATOM 3659 N N . GLN A 1 459 ? -60.037 -1.019 -42.855 1.00 75.85 449 GLN A N 1
ATOM 3660 C CA . GLN A 1 459 ? -58.976 -1.369 -41.906 1.00 74.33 449 GLN A CA 1
ATOM 3661 C C . GLN A 1 459 ? -58.198 -0.164 -41.353 1.00 72.53 449 GLN A C 1
ATOM 3662 O O . GLN A 1 459 ? -57.118 -0.338 -40.785 1.00 71.05 449 GLN A O 1
ATOM 3668 N N . LYS A 1 460 ? -58.741 1.044 -41.497 1.00 71.16 450 LYS A N 1
ATOM 3669 C CA . LYS A 1 460 ? -58.060 2.254 -41.015 1.00 71.21 450 LYS A CA 1
ATOM 3670 C C . LYS A 1 460 ? -57.934 2.275 -39.485 1.00 70.28 450 LYS A C 1
ATOM 3671 O O . LYS A 1 460 ? -56.951 2.785 -38.936 1.00 68.89 450 LYS A O 1
ATOM 3677 N N . ASP A 1 461 ? -58.932 1.704 -38.820 1.00 69.35 451 ASP A N 1
ATOM 3678 C CA . ASP A 1 461 ? -58.961 1.583 -37.366 1.00 68.83 451 ASP A CA 1
ATOM 3679 C C . ASP A 1 461 ? -57.859 0.647 -36.856 1.00 65.53 451 ASP A C 1
ATOM 3680 O O . ASP A 1 461 ? -57.109 0.998 -35.942 1.00 64.40 451 ASP A O 1
ATOM 3685 N N . MET A 1 462 ? -57.780 -0.538 -37.457 1.00 62.74 452 MET A N 1
ATOM 3686 C CA . MET A 1 462 ? -56.743 -1.527 -37.146 1.00 61.00 452 MET A CA 1
ATOM 3687 C C . MET A 1 462 ? -55.335 -1.028 -37.486 1.00 58.78 452 MET A C 1
ATOM 3688 O O . MET A 1 462 ? -54.385 -1.333 -36.766 1.00 57.26 452 MET A O 1
ATOM 3693 N N . LEU A 1 463 ? -55.206 -0.282 -38.582 1.00 56.43 453 LEU A N 1
ATOM 3694 C CA . LEU A 1 463 ? -53.920 0.308 -38.967 1.00 55.19 453 LEU A CA 1
ATOM 3695 C C . LEU A 1 463 ? -53.449 1.291 -37.899 1.00 53.27 453 LEU A C 1
ATOM 3696 O O . LEU A 1 463 ? -52.277 1.269 -37.503 1.00 50.43 453 LEU A O 1
ATOM 3701 N N . GLY A 1 464 ? -54.372 2.137 -37.439 1.00 51.16 454 GLY A N 1
ATOM 3702 C CA . GLY A 1 464 ? -54.125 3.071 -36.335 1.00 49.77 454 GLY A CA 1
ATOM 3703 C C . GLY A 1 464 ? -53.643 2.389 -35.065 1.00 48.57 454 GLY A C 1
ATOM 3704 O O . GLY A 1 464 ? -52.753 2.895 -34.381 1.00 47.61 454 GLY A O 1
ATOM 3705 N N . ASN A 1 465 ? -54.234 1.236 -34.764 1.00 46.97 455 ASN A N 1
ATOM 3706 C CA . ASN A 1 465 ? -53.838 0.407 -33.630 1.00 46.55 455 ASN A CA 1
ATOM 3707 C C . ASN A 1 465 ? -52.415 -0.147 -33.752 1.00 45.65 455 ASN A C 1
ATOM 3708 O O . ASN A 1 465 ? -51.686 -0.200 -32.763 1.00 43.77 455 ASN A O 1
ATOM 3713 N N . VAL A 1 466 ? -52.054 -0.602 -34.949 1.00 44.36 456 VAL A N 1
ATOM 3714 C CA . VAL A 1 466 ? -50.705 -1.103 -35.221 1.00 43.98 456 VAL A CA 1
ATOM 3715 C C . VAL A 1 466 ? -49.676 0.018 -35.010 1.00 41.94 456 VAL A C 1
ATOM 3716 O O . VAL A 1 466 ? -48.682 -0.185 -34.305 1.00 40.77 456 VAL A O 1
ATOM 3720 N N . MET A 1 467 ? -49.941 1.194 -35.580 1.00 40.44 457 MET A N 1
ATOM 3721 C CA . MET A 1 467 ? -49.089 2.378 -35.386 1.00 40.33 457 MET A CA 1
ATOM 3722 C C . MET A 1 467 ? -48.972 2.755 -33.902 1.00 39.66 457 MET A C 1
ATOM 3723 O O . MET A 1 467 ? -47.889 3.090 -33.422 1.00 37.33 457 MET A O 1
ATOM 3728 N N . ALA A 1 468 ? -50.092 2.708 -33.187 1.00 38.75 458 ALA A N 1
ATOM 3729 C CA . ALA A 1 468 ? -50.102 3.000 -31.753 1.00 38.76 458 ALA A CA 1
ATOM 3730 C C . ALA A 1 468 ? -49.220 2.042 -30.960 1.00 37.42 458 ALA A C 1
ATOM 3731 O O . ALA A 1 468 ? -48.510 2.461 -30.041 1.00 37.75 458 ALA A O 1
ATOM 3733 N N . HIS A 1 469 ? -49.268 0.763 -31.317 1.00 37.09 459 HIS A N 1
ATOM 3734 C CA . HIS A 1 469 ? -48.452 -0.249 -30.647 1.00 37.74 459 HIS A CA 1
ATOM 3735 C C . HIS A 1 469 ? -46.958 -0.124 -30.940 1.00 37.28 459 HIS A C 1
ATOM 3736 O O . HIS A 1 469 ? -46.134 -0.379 -30.055 1.00 35.73 459 HIS A O 1
ATOM 3743 N N . LEU A 1 470 ? -46.618 0.253 -32.170 1.00 35.98 460 LEU A N 1
ATOM 3744 C CA . LEU A 1 470 ? -45.216 0.476 -32.532 1.00 35.68 460 LEU A CA 1
ATOM 3745 C C . LEU A 1 470 ? -44.633 1.626 -31.715 1.00 34.58 460 LEU A C 1
ATOM 3746 O O . LEU A 1 470 ? -43.554 1.491 -31.135 1.00 33.82 460 LEU A O 1
ATOM 3751 N N . VAL A 1 471 ? -45.364 2.736 -31.662 1.00 34.45 461 VAL A N 1
ATOM 3752 C CA . VAL A 1 471 ? -44.934 3.917 -30.921 1.00 34.85 461 VAL A CA 1
ATOM 3753 C C . VAL A 1 471 ? -44.843 3.645 -29.417 1.00 34.74 461 VAL A C 1
ATOM 3754 O O . VAL A 1 471 ? -43.867 4.058 -28.782 1.00 33.05 461 VAL A O 1
ATOM 3758 N N . GLU A 1 472 ? -45.836 2.958 -28.851 1.00 34.20 462 GLU A N 1
ATOM 3759 C CA . GLU A 1 472 ? -45.811 2.664 -27.407 1.00 34.64 462 GLU A CA 1
ATOM 3760 C C . GLU A 1 472 ? -44.657 1.707 -27.057 1.00 33.81 462 GLU A C 1
ATOM 3761 O O . GLU A 1 472 ? -43.978 1.909 -26.055 1.00 33.03 462 GLU A O 1
ATOM 3767 N N . ASN A 1 473 ? -44.418 0.698 -27.894 1.00 32.82 463 ASN A N 1
ATOM 3768 C CA . ASN A 1 473 ? -43.217 -0.155 -27.759 1.00 32.30 463 ASN A CA 1
ATOM 3769 C C . ASN A 1 473 ? -41.916 0.660 -27.790 1.00 31.41 463 ASN A C 1
ATOM 3770 O O . ASN A 1 473 ? -41.031 0.449 -26.957 1.00 29.89 463 ASN A O 1
ATOM 3775 N N . ILE A 1 474 ? -41.809 1.578 -28.753 1.00 30.54 464 ILE A N 1
ATOM 3776 C CA . ILE A 1 474 ? -40.622 2.439 -28.892 1.00 30.90 464 ILE A CA 1
ATOM 3777 C C . ILE A 1 474 ? -40.440 3.268 -27.613 1.00 30.37 464 ILE A C 1
ATOM 3778 O O . ILE A 1 474 ? -39.326 3.391 -27.088 1.00 28.84 464 ILE A O 1
ATOM 3783 N N . ARG A 1 475 ? -41.545 3.818 -27.116 1.00 29.70 465 ARG A N 1
ATOM 3784 C CA . ARG A 1 475 ? -41.527 4.617 -25.889 1.00 29.56 465 ARG A CA 1
ATOM 3785 C C . ARG A 1 475 ? -40.957 3.834 -24.713 1.00 29.07 465 ARG A C 1
ATOM 3786 O O . ARG A 1 475 ? -40.102 4.353 -23.997 1.00 27.86 465 ARG A O 1
ATOM 3794 N N . TYR A 1 476 ? -41.413 2.592 -24.547 1.00 28.38 466 TYR A N 1
ATOM 3795 C CA . TYR A 1 476 ? -40.889 1.695 -23.505 1.00 28.76 466 TYR A CA 1
ATOM 3796 C C . TYR A 1 476 ? -39.377 1.537 -23.627 1.00 27.65 466 TYR A C 1
ATOM 3797 O O . TYR A 1 476 ? -38.648 1.733 -22.658 1.00 26.34 466 TYR A O 1
ATOM 3806 N N . ALA A 1 477 ? -38.920 1.189 -24.825 1.00 26.98 467 ALA A N 1
ATOM 3807 C CA . ALA A 1 477 ? -37.475 1.047 -25.069 1.00 26.11 467 ALA A CA 1
ATOM 3808 C C . ALA A 1 477 ? -36.717 2.327 -24.723 1.00 26.15 467 ALA A C 1
ATOM 3809 O O . ALA A 1 477 ? -35.678 2.280 -24.064 1.00 25.62 467 ALA A O 1
ATOM 3811 N N . ALA A 1 478 ? -37.247 3.469 -25.145 1.00 25.34 468 ALA A N 1
ATOM 3812 C CA . ALA A 1 478 ? -36.575 4.740 -24.923 1.00 26.20 468 ALA A CA 1
ATOM 3813 C C . ALA A 1 478 ? -36.443 5.061 -23.427 1.00 25.70 468 ALA A C 1
ATOM 3814 O O . ALA A 1 478 ? -35.384 5.496 -22.970 1.00 26.18 468 ALA A O 1
ATOM 3816 N N . VAL A 1 479 ? -37.502 4.812 -22.661 1.00 25.73 469 VAL A N 1
ATOM 3817 C CA . VAL A 1 479 ? -37.450 5.042 -21.213 1.00 25.87 469 VAL A CA 1
ATOM 3818 C C . VAL A 1 479 ? -36.407 4.138 -20.562 1.00 25.68 469 VAL A C 1
ATOM 3819 O O . VAL A 1 479 ? -35.590 4.609 -19.764 1.00 25.13 469 VAL A O 1
ATOM 3823 N N . LEU A 1 480 ? -36.431 2.856 -20.909 1.00 25.15 470 LEU A N 1
ATOM 3824 C CA . LEU A 1 480 ? -35.500 1.879 -20.333 1.00 25.35 470 LEU A CA 1
ATOM 3825 C C . LEU A 1 480 ? -34.041 2.166 -20.685 1.00 24.63 470 LEU A C 1
ATOM 3826 O O . LEU A 1 480 ? -33.143 1.778 -19.940 1.00 23.73 470 LEU A O 1
ATOM 3831 N N . LEU A 1 481 ? -33.816 2.840 -21.809 1.00 24.05 471 LEU A N 1
ATOM 3832 C CA . LEU A 1 481 ? -32.463 3.202 -22.226 1.00 23.98 471 LEU A CA 1
ATOM 3833 C C . LEU A 1 481 ? -31.938 4.517 -21.633 1.00 23.77 471 LEU A C 1
ATOM 3834 O O . LEU A 1 481 ? -30.758 4.809 -21.781 1.00 22.71 471 LEU A O 1
ATOM 3839 N N . ARG A 1 482 ? -32.789 5.288 -20.959 1.00 23.62 472 ARG A N 1
ATOM 3840 C CA . ARG A 1 482 ? -32.360 6.575 -20.380 1.00 24.14 472 ARG A CA 1
ATOM 3841 C C . ARG A 1 482 ? -31.157 6.511 -19.412 1.00 23.35 472 ARG A C 1
ATOM 3842 O O . ARG A 1 482 ? -30.364 7.436 -19.407 1.00 24.13 472 ARG A O 1
ATOM 3850 N N . PRO A 1 483 ? -31.011 5.434 -18.620 1.00 22.83 473 PRO A N 1
ATOM 3851 C CA . PRO A 1 483 ? -29.772 5.348 -17.814 1.00 22.25 473 PRO A CA 1
ATOM 3852 C C . PRO A 1 483 ? -28.489 5.100 -18.634 1.00 22.57 473 PRO A C 1
ATOM 3853 O O . PRO A 1 483 ? -27.402 5.475 -18.195 1.00 22.66 473 PRO A O 1
ATOM 3857 N N . PHE A 1 484 ? -28.634 4.486 -19.811 1.00 21.76 474 PHE A N 1
ATOM 3858 C CA . PHE A 1 484 ? -27.504 4.071 -20.629 1.00 22.61 474 PHE A CA 1
ATOM 3859 C C . PHE A 1 484 ? -27.089 5.079 -21.698 1.00 22.94 474 PHE A C 1
ATOM 3860 O O . PHE A 1 484 ? -25.902 5.381 -21.857 1.00 23.17 474 PHE A O 1
ATOM 3868 N N . LEU A 1 485 ? -28.069 5.546 -22.461 1.00 23.30 475 LEU A N 1
ATOM 3869 C CA . LEU A 1 485 ? -27.845 6.392 -23.644 1.00 23.55 475 LEU A CA 1
ATOM 3870 C C . LEU A 1 485 ? -28.378 7.783 -23.355 1.00 24.45 475 LEU A C 1
ATOM 3871 O O . LEU A 1 485 ? -29.544 7.930 -22.977 1.00 25.47 475 LEU A O 1
ATOM 3876 N N . THR A 1 486 ? -27.529 8.796 -23.538 1.00 24.82 476 THR A N 1
ATOM 3877 C CA . THR A 1 486 ? -27.890 10.181 -23.214 1.00 26.47 476 THR A CA 1
ATOM 3878 C C . THR A 1 486 ? -28.430 10.989 -24.391 1.00 27.14 476 THR A C 1
ATOM 3879 O O . THR A 1 486 ? -29.042 12.036 -24.174 1.00 28.31 476 THR A O 1
ATOM 3883 N N . HIS A 1 487 ? -28.208 10.527 -25.623 1.00 28.13 477 HIS A N 1
ATOM 3884 C CA . HIS A 1 487 ? -28.725 11.234 -26.802 1.00 29.02 477 HIS A CA 1
ATOM 3885 C C . HIS A 1 487 ? -29.980 10.593 -27.383 1.00 28.33 477 HIS A C 1
ATOM 3886 O O . HIS A 1 487 ? -30.981 11.283 -27.569 1.00 27.96 477 HIS A O 1
ATOM 3893 N N . ALA A 1 488 ? -29.931 9.289 -27.663 1.00 27.70 478 ALA A N 1
ATOM 3894 C CA . ALA A 1 488 ? -31.023 8.611 -28.400 1.00 27.77 478 ALA A CA 1
ATOM 3895 C C . ALA A 1 488 ? -32.429 8.739 -27.775 1.00 28.20 478 ALA A C 1
ATOM 3896 O O . ALA A 1 488 ? -33.402 9.025 -28.497 1.00 27.44 478 ALA A O 1
ATOM 3898 N N . PRO A 1 489 ? -32.563 8.512 -26.451 1.00 27.74 479 PRO A N 1
ATOM 3899 C CA . PRO A 1 489 ? -33.925 8.593 -25.904 1.00 28.46 479 PRO A CA 1
ATOM 3900 C C . PRO A 1 489 ? -34.568 9.962 -26.104 1.00 30.12 479 PRO A C 1
ATOM 3901 O O . PRO A 1 489 ? -35.705 10.037 -26.562 1.00 29.68 479 PRO A O 1
ATOM 3905 N N . LYS A 1 490 ? -33.822 11.022 -25.797 1.00 31.41 480 LYS A N 1
ATOM 3906 C CA . LYS A 1 490 ? -34.285 12.400 -25.994 1.00 33.75 480 LYS A CA 1
ATOM 3907 C C . LYS A 1 490 ? -34.691 12.655 -27.445 1.00 33.78 480 LYS A C 1
ATOM 3908 O O . LYS A 1 490 ? -35.763 13.198 -27.716 1.00 33.41 480 LYS A O 1
ATOM 3914 N N . GLU A 1 491 ? -33.816 12.257 -28.364 1.00 32.46 481 GLU A N 1
ATOM 3915 C CA . GLU A 1 491 ? -34.085 12.363 -29.792 1.00 32.89 481 GLU A CA 1
ATOM 3916 C C . GLU A 1 491 ? -35.338 11.590 -30.192 1.00 31.86 481 GLU A C 1
ATOM 3917 O O . GLU A 1 491 ? -36.136 12.099 -30.968 1.00 31.25 481 GLU A O 1
ATOM 3923 N N . ILE A 1 492 ? -35.514 10.383 -29.652 1.00 30.87 482 ILE A N 1
ATOM 3924 C CA . ILE A 1 492 ? -36.703 9.565 -29.954 1.00 31.66 482 ILE A CA 1
ATOM 3925 C C . ILE A 1 492 ? -37.984 10.254 -29.472 1.00 32.52 482 ILE A C 1
ATOM 3926 O O . ILE A 1 492 ? -38.970 10.318 -30.212 1.00 31.71 482 ILE A O 1
ATOM 3931 N N . PHE A 1 493 ? -37.965 10.773 -28.247 1.00 32.91 483 PHE A N 1
ATOM 3932 C CA . PHE A 1 493 ? -39.128 11.502 -27.731 1.00 34.68 483 PHE A CA 1
ATOM 3933 C C . PHE A 1 493 ? -39.441 12.741 -28.575 1.00 35.85 483 PHE A C 1
ATOM 3934 O O . PHE A 1 493 ? -40.612 13.019 -28.851 1.00 36.80 483 PHE A O 1
ATOM 3942 N N . GLU A 1 494 ? -38.405 13.466 -28.994 1.00 37.04 484 GLU A N 1
ATOM 3943 C CA . GLU A 1 494 ? -38.574 14.675 -29.811 1.00 39.49 484 GLU A CA 1
ATOM 3944 C C . GLU A 1 494 ? -39.209 14.393 -31.172 1.00 39.47 484 GLU A C 1
ATOM 3945 O O . GLU A 1 494 ? -40.093 15.135 -31.599 1.00 39.68 484 GLU A O 1
ATOM 3951 N N . GLN A 1 495 ? -38.766 13.328 -31.840 1.00 38.30 485 GLN A N 1
ATOM 3952 C CA . GLN A 1 495 ? -39.318 12.956 -33.160 1.00 38.41 485 GLN A CA 1
ATOM 3953 C C . GLN A 1 495 ? -40.744 12.415 -33.089 1.00 39.11 485 GLN A C 1
ATOM 3954 O O . GLN A 1 495 ? -41.545 12.672 -33.986 1.00 38.86 485 GLN A O 1
ATOM 3960 N N . LEU A 1 496 ? -41.048 11.660 -32.037 1.00 39.03 486 LEU A N 1
ATOM 3961 C CA . LEU A 1 496 ? -42.420 11.212 -31.761 1.00 40.17 486 LEU A CA 1
ATOM 3962 C C . LEU A 1 496 ? -43.317 12.307 -31.171 1.00 41.49 486 LEU A C 1
ATOM 3963 O O . LEU A 1 496 ? -44.524 12.108 -31.056 1.00 42.46 486 LEU A O 1
ATOM 3968 N N . ASN A 1 497 ? -42.718 13.431 -30.781 1.00 42.93 487 ASN A N 1
ATOM 3969 C CA . ASN A 1 497 ? -43.413 14.583 -30.208 1.00 45.13 487 ASN A CA 1
ATOM 3970 C C . ASN A 1 497 ? -44.182 14.186 -28.942 1.00 45.57 487 ASN A C 1
ATOM 3971 O O . ASN A 1 497 ? -45.346 14.545 -28.757 1.00 45.18 487 ASN A O 1
ATOM 3976 N N . ILE A 1 498 ? -43.508 13.402 -28.102 1.00 46.06 488 ILE A N 1
ATOM 3977 C CA . ILE A 1 498 ? -43.962 13.088 -26.749 1.00 46.95 488 ILE A CA 1
ATOM 3978 C C . ILE A 1 498 ? -43.290 14.126 -25.851 1.00 47.38 488 ILE A C 1
ATOM 3979 O O . ILE A 1 498 ? -42.088 14.035 -25.572 1.00 45.57 488 ILE A O 1
ATOM 3984 N N . ASN A 1 499 ? -44.075 15.124 -25.446 1.00 48.02 489 ASN A N 1
ATOM 3985 C CA . ASN A 1 499 ? -43.593 16.293 -24.693 1.00 49.55 489 ASN A CA 1
ATOM 3986 C C . ASN A 1 499 ? -43.822 16.217 -23.183 1.00 48.91 489 ASN A C 1
ATOM 3987 O O . ASN A 1 499 ? -43.110 16.874 -22.424 1.00 49.05 489 ASN A O 1
ATOM 3992 N N . ASN A 1 500 ? -44.820 15.443 -22.760 1.00 47.57 490 ASN A N 1
ATOM 3993 C CA . ASN A 1 500 ? -45.112 15.229 -21.345 1.00 47.48 490 ASN A CA 1
ATOM 3994 C C . ASN A 1 500 ? -43.916 14.561 -20.633 1.00 46.16 490 ASN A C 1
ATOM 3995 O O . ASN A 1 500 ? -43.648 13.386 -20.877 1.00 44.24 490 ASN A O 1
ATOM 4000 N N . PRO A 1 501 ? -43.207 15.297 -19.738 1.00 45.86 491 PRO A N 1
ATOM 4001 C CA . PRO A 1 501 ? -42.040 14.695 -19.053 1.00 44.14 491 PRO A CA 1
ATOM 4002 C C . PRO A 1 501 ? -42.345 13.404 -18.276 1.00 42.73 491 PRO A C 1
ATOM 4003 O O . PRO A 1 501 ? -41.467 12.556 -18.117 1.00 39.75 491 PRO A O 1
ATOM 4007 N N . GLN A 1 502 ? -43.581 13.276 -17.798 1.00 42.52 492 GLN A N 1
ATOM 4008 C CA . GLN A 1 502 ? -44.052 12.076 -17.109 1.00 43.40 492 GLN A CA 1
ATOM 4009 C C . GLN A 1 502 ? -43.990 10.800 -17.950 1.00 41.35 492 GLN A C 1
ATOM 4010 O O . GLN A 1 502 ? -43.751 9.717 -17.414 1.00 39.27 492 GLN A O 1
ATOM 4016 N N . PHE A 1 503 ? -44.208 10.930 -19.257 1.00 39.33 493 PHE A N 1
ATOM 4017 C CA . PHE A 1 503 ? -44.143 9.781 -20.167 1.00 38.59 493 PHE A CA 1
ATOM 4018 C C . PHE A 1 503 ? -42.712 9.345 -20.519 1.00 36.77 493 PHE A C 1
ATOM 4019 O O . PHE A 1 503 ? -42.530 8.458 -21.348 1.00 34.58 493 PHE A O 1
ATOM 4027 N N . MET A 1 504 ? -41.716 9.970 -19.893 1.00 35.81 494 MET A N 1
ATOM 4028 C CA . MET A 1 504 ? -40.304 9.570 -20.024 1.00 35.79 494 MET A CA 1
ATOM 4029 C C . MET A 1 504 ? -39.775 8.863 -18.761 1.00 34.78 494 MET A C 1
ATOM 4030 O O . MET A 1 504 ? -38.602 8.498 -18.712 1.00 32.01 494 MET A O 1
ATOM 4035 N N . GLU A 1 505 ? -40.643 8.661 -17.762 1.00 34.00 495 GLU A N 1
ATOM 4036 C CA . GLU A 1 505 ? -40.268 8.078 -16.461 1.00 34.13 495 GLU A CA 1
ATOM 4037 C C . GLU A 1 505 ? -40.741 6.630 -16.302 1.00 32.36 495 GLU A C 1
ATOM 4038 O O . GLU A 1 505 ? -41.682 6.204 -16.973 1.00 31.74 495 GLU A O 1
ATOM 4044 N N . PHE A 1 506 ? -40.094 5.894 -15.395 1.00 31.16 496 PHE A N 1
ATOM 4045 C CA . PHE A 1 506 ? -40.387 4.461 -15.176 1.00 31.24 496 PHE A CA 1
ATOM 4046 C C . PHE A 1 506 ? -41.826 4.207 -14.741 1.00 32.23 496 PHE A C 1
ATOM 4047 O O . PHE A 1 506 ? -42.402 3.201 -15.112 1.00 31.85 496 PHE A O 1
ATOM 4055 N N . SER A 1 507 ? -42.376 5.105 -13.926 1.00 34.32 497 SER A N 1
ATOM 4056 C CA . SER A 1 507 ? -43.766 4.986 -13.471 1.00 36.07 497 SER A CA 1
ATOM 4057 C C . SER A 1 507 ? -44.785 4.957 -14.627 1.00 36.64 497 SER A C 1
ATOM 4058 O O . SER A 1 507 ? -45.843 4.339 -14.499 1.00 37.58 497 SER A O 1
ATOM 4061 N N . SER A 1 508 ? -44.458 5.600 -15.751 1.00 36.05 498 SER A N 1
ATOM 4062 C CA . SER A 1 508 ? -45.318 5.568 -16.951 1.00 35.58 498 SER A CA 1
ATOM 4063 C C . SER A 1 508 ? -45.317 4.241 -17.732 1.00 36.32 498 SER A C 1
ATOM 4064 O O . SER A 1 508 ? -46.069 4.113 -18.698 1.00 35.61 498 SER A O 1
ATOM 4067 N N . LEU A 1 509 ? -44.483 3.280 -17.327 1.00 36.41 499 LEU A N 1
ATOM 4068 C CA . LEU A 1 509 ? -44.473 1.931 -17.893 1.00 37.64 499 LEU A CA 1
ATOM 4069 C C . LEU A 1 509 ? -45.339 0.911 -17.143 1.00 39.32 499 LEU A C 1
ATOM 4070 O O . LEU A 1 509 ? -45.401 -0.249 -17.545 1.00 38.77 499 LEU A O 1
ATOM 4075 N N . GLU A 1 510 ? -46.010 1.334 -16.070 1.00 41.45 500 GLU A N 1
ATOM 4076 C CA . GLU A 1 510 ? -46.8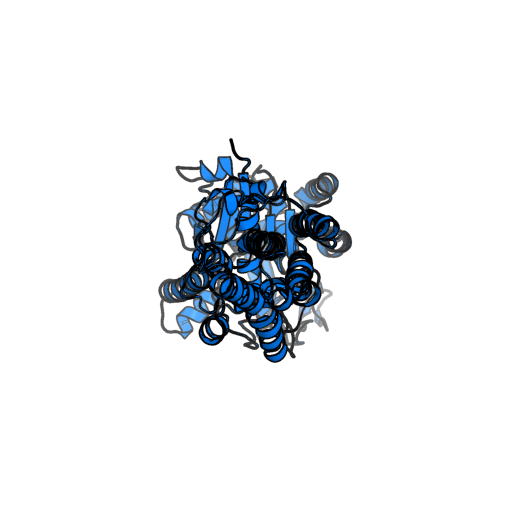25 0.427 -15.253 1.00 44.17 500 GLU A CA 1
ATOM 4077 C C . GLU A 1 510 ? -47.990 -0.193 -16.032 1.00 43.90 500 GLU A C 1
ATOM 4078 O O . GLU A 1 510 ? -48.281 -1.377 -15.876 1.00 42.64 500 GLU A O 1
ATOM 4084 N N . GLN A 1 511 ? -48.634 0.621 -16.865 1.00 43.82 501 GLN A N 1
ATOM 4085 C CA . GLN A 1 511 ? -49.757 0.175 -17.690 1.00 45.27 501 GLN A CA 1
ATOM 4086 C C . GLN A 1 511 ? -49.565 0.607 -19.145 1.00 43.46 501 GLN A C 1
ATOM 4087 O O . GLN A 1 511 ? -49.441 1.797 -19.438 1.00 42.86 501 GLN A O 1
ATOM 4093 N N . TYR A 1 512 ? -49.554 -0.375 -20.039 1.00 42.31 502 TYR A N 1
ATOM 4094 C CA . TYR A 1 512 ? -49.327 -0.154 -21.464 1.00 42.44 502 TYR A CA 1
ATOM 4095 C C . TYR A 1 512 ? -50.445 0.687 -22.075 1.00 42.42 502 TYR A C 1
ATOM 4096 O O . TYR A 1 512 ? -51.622 0.436 -21.828 1.00 40.94 502 TYR A O 1
ATOM 4105 N N . GLY A 1 513 ? -50.056 1.704 -22.834 1.00 42.01 503 GLY A N 1
ATOM 4106 C CA . GLY A 1 513 ? -50.978 2.477 -23.670 1.00 43.32 503 GLY A CA 1
ATOM 4107 C C . GLY A 1 513 ? -51.342 3.846 -23.133 1.00 43.65 503 GLY A C 1
ATOM 4108 O O . GLY A 1 513 ? -52.515 4.213 -23.113 1.00 43.10 503 GLY A O 1
ATOM 4109 N N . VAL A 1 514 ? -50.331 4.607 -22.723 1.00 43.27 504 VAL A N 1
ATOM 4110 C CA . VAL A 1 514 ? -50.533 5.944 -22.137 1.00 43.27 504 VAL A CA 1
ATOM 4111 C C . VAL A 1 514 ? -50.960 7.030 -23.134 1.00 43.61 504 VAL A C 1
ATOM 4112 O O . VAL A 1 514 ? -51.568 8.021 -22.736 1.00 43.81 504 VAL A O 1
ATOM 4116 N N . LEU A 1 515 ? -50.635 6.853 -24.415 1.00 43.42 505 LEU A N 1
ATOM 4117 C CA . LEU A 1 515 ? -50.936 7.861 -25.433 1.00 44.49 505 LEU A CA 1
ATOM 4118 C C . LEU A 1 515 ? -52.372 7.696 -25.918 1.00 46.35 505 LEU A C 1
ATOM 4119 O O . LEU A 1 515 ? -52.634 7.105 -26.969 1.00 45.89 505 LEU A O 1
ATOM 4124 N N . ASN A 1 516 ? -53.295 8.235 -25.134 1.00 47.34 506 ASN A N 1
ATOM 4125 C CA . ASN A 1 516 ? -54.729 8.077 -25.407 1.00 48.62 506 ASN A CA 1
ATOM 4126 C C . ASN A 1 516 ? -55.349 9.297 -26.115 1.00 51.38 506 ASN A C 1
ATOM 4127 O O . ASN A 1 516 ? -56.556 9.335 -26.345 1.00 51.46 506 ASN A O 1
ATOM 4132 N N . GLU A 1 517 ? -54.515 10.2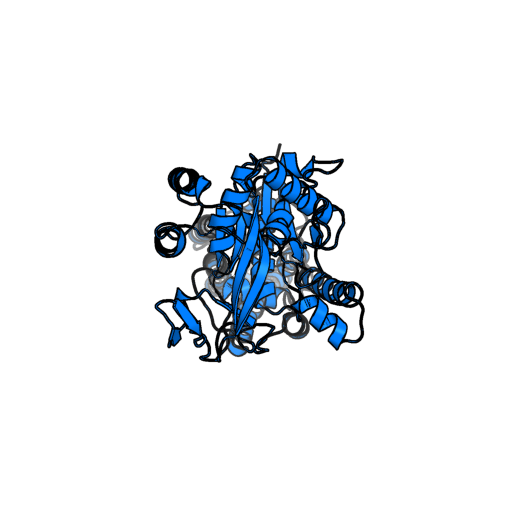80 -26.445 1.00 54.77 507 GLU A N 1
ATOM 4133 C CA . GLU A 1 517 ? -54.862 11.349 -27.378 1.00 58.43 507 GLU A CA 1
ATOM 4134 C C . GLU A 1 517 ? -53.972 11.230 -28.618 1.00 58.12 507 GLU A C 1
ATOM 4135 O O . GLU A 1 517 ? -52.899 10.623 -28.564 1.00 56.56 507 GLU A O 1
ATOM 4141 N N . SER A 1 518 ? -54.426 11.801 -29.732 1.00 57.48 508 SER A N 1
ATOM 4142 C CA . SER A 1 518 ? -53.634 11.836 -30.959 1.00 57.03 508 SER A CA 1
ATOM 4143 C C . SER A 1 518 ? -52.469 12.814 -30.816 1.00 56.48 508 SER A C 1
ATOM 4144 O O . SER A 1 518 ? -52.571 13.808 -30.097 1.00 55.08 508 SER A O 1
ATOM 4147 N N . ILE A 1 519 ? -51.359 12.514 -31.490 1.00 55.40 509 ILE A N 1
ATOM 4148 C CA . ILE A 1 519 ? -50.186 13.398 -31.501 1.00 54.63 509 ILE A CA 1
ATOM 4149 C C . ILE A 1 519 ? -49.623 13.537 -32.910 1.00 52.91 509 ILE A C 1
ATOM 4150 O O . ILE A 1 519 ? -49.672 12.599 -33.703 1.00 50.40 509 ILE A O 1
ATOM 4155 N N . MET A 1 520 ? -49.101 14.725 -33.200 1.00 52.08 510 MET A N 1
ATOM 4156 C CA . MET A 1 520 ? -48.458 15.012 -34.471 1.00 52.70 510 MET A CA 1
ATOM 4157 C C . MET A 1 520 ? -46.976 14.684 -34.348 1.00 50.30 510 MET A C 1
ATOM 4158 O O . MET A 1 520 ? -46.224 15.430 -33.721 1.00 48.25 510 MET A O 1
ATOM 4163 N N . VAL A 1 521 ? -46.566 13.568 -34.948 1.00 48.86 511 VAL A N 1
ATOM 4164 C CA . VAL A 1 521 ? -45.141 13.202 -35.008 1.00 47.63 511 VAL A CA 1
ATOM 4165 C C . VAL A 1 521 ? -44.407 14.154 -35.953 1.00 46.81 511 VAL A C 1
ATOM 4166 O O . VAL A 1 521 ? -45.037 14.918 -36.689 1.00 46.71 511 VAL A O 1
ATOM 4170 N N . THR A 1 522 ? -43.078 14.108 -35.934 1.00 45.32 512 THR A N 1
ATOM 4171 C CA . THR A 1 522 ? -42.288 14.960 -36.829 1.00 45.74 512 THR A CA 1
ATOM 4172 C C . THR A 1 522 ? -42.589 14.639 -38.296 1.00 46.42 512 THR A C 1
ATOM 4173 O O . THR A 1 522 ? -42.836 13.484 -38.651 1.00 43.87 512 THR A O 1
ATOM 4177 N N . GLY A 1 523 ? -42.581 15.681 -39.120 1.00 48.47 513 GLY A N 1
ATOM 4178 C CA . GLY A 1 523 ? -42.726 15.549 -40.571 1.00 50.46 513 GLY A CA 1
ATOM 4179 C C . GLY A 1 523 ? -41.400 15.329 -41.284 1.00 51.47 513 GLY A C 1
ATOM 4180 O O . GLY A 1 523 ? -41.382 14.931 -42.451 1.00 51.12 513 GLY A O 1
ATOM 4181 N N . GLN A 1 524 ? -40.295 15.606 -40.590 1.00 52.11 514 GLN A N 1
ATOM 4182 C CA . GLN A 1 524 ? -38.950 15.470 -41.142 1.00 53.33 514 GLN A CA 1
ATOM 4183 C C . GLN A 1 524 ? -38.116 14.572 -40.222 1.00 51.34 514 GLN A C 1
ATOM 4184 O O . GLN A 1 524 ? -37.220 15.052 -39.521 1.00 49.18 514 GLN A O 1
ATOM 4190 N N . PRO A 1 525 ? -38.410 13.256 -40.220 1.00 50.13 515 PRO A N 1
ATOM 4191 C CA . PRO A 1 525 ? -37.604 12.358 -39.391 1.00 49.35 515 PRO A CA 1
ATOM 4192 C C . PRO A 1 525 ? -36.156 12.303 -39.875 1.00 47.90 515 PRO A C 1
ATOM 4193 O O . PRO A 1 525 ? -35.880 12.523 -41.056 1.00 47.65 515 PRO A O 1
ATOM 4197 N N . LYS A 1 526 ? -35.249 12.037 -38.949 1.00 45.29 516 LYS A N 1
ATOM 4198 C CA . LYS A 1 526 ? -33.836 11.939 -39.258 1.00 44.03 516 LYS A CA 1
ATOM 4199 C C . LYS A 1 526 ? -33.216 10.814 -38.425 1.00 40.35 516 LYS A C 1
ATOM 4200 O O . LYS A 1 526 ? -33.824 10.361 -37.456 1.00 37.42 516 LYS A O 1
ATOM 4206 N N . PRO A 1 527 ? -32.011 10.350 -38.802 1.00 37.89 517 PRO A N 1
ATOM 4207 C CA . PRO A 1 527 ? -31.451 9.209 -38.082 1.00 37.09 517 PRO A CA 1
ATOM 4208 C C . PRO A 1 527 ? -31.203 9.475 -36.595 1.00 35.62 517 PRO A C 1
ATOM 4209 O O . PRO A 1 527 ? -30.655 10.512 -36.237 1.00 33.45 517 PRO A O 1
ATOM 4213 N N . ILE A 1 528 ? -31.607 8.517 -35.764 1.00 35.06 518 ILE A N 1
ATOM 4214 C CA . ILE A 1 528 ? -31.394 8.567 -34.311 1.00 34.87 518 ILE A CA 1
ATOM 4215 C C . ILE A 1 528 ? -29.894 8.481 -33.994 1.00 34.87 518 ILE A C 1
ATOM 4216 O O . ILE A 1 528 ? -29.425 9.104 -33.042 1.00 34.05 518 ILE A O 1
ATOM 4221 N N . PHE A 1 529 ? -29.164 7.703 -34.791 1.00 34.68 519 PHE A N 1
ATOM 4222 C CA . PHE A 1 529 ? -27.731 7.485 -34.607 1.00 35.75 519 PHE A CA 1
ATOM 4223 C C . PHE A 1 529 ? -26.950 7.992 -35.843 1.00 39.27 519 PHE A C 1
ATOM 4224 O O . PHE A 1 529 ? -27.503 8.007 -36.941 1.00 40.49 519 PHE A O 1
ATOM 4232 N N . PRO A 1 530 ? -25.682 8.402 -35.698 1.00 44.59 520 PRO A N 1
ATOM 4233 C CA . PRO A 1 530 ? -24.892 8.334 -34.455 1.00 45.75 520 PRO A CA 1
ATOM 4234 C C . PRO A 1 530 ? -25.131 9.503 -33.500 1.00 46.77 520 PRO A C 1
ATOM 4235 O O . PRO A 1 530 ? -26.122 10.222 -33.642 1.00 49.52 520 PRO A O 1
#

B-factor: mean 33.81, std 13.89, range [14.36, 92.72]

Secondary structure (DSSP, 8-state):
-PPEEEEEEEEE--SS---HHHHHHHHHHHHHHHHHHHTT-EEEEEEEE---SHHHHHHHHHTT--HHHHHHHHHHHHHHHHHHTT---SEEEETTSHHHHHHHHHHHHHHHHHTSEEEEEEEEEEETTTTEEE-GGG-EEEEESSSSEEEEE-TTT-PBPEEEEEEEEEE--GGGHHHHHHHHHH-TTSB-SHHHHHHHIIIIITT--PPEE-EESS--SSPEETTEEEEEE-HHHHHHTHHHHTTTTTSS--HHHHHHPSPSEEEEEGGGHHIIIIIHHHHHHHTT-PPPS-EEEE--EEETTEE--TTTT----HHHHHHHH-HHHHHHHHHHH--TTS-EE--HHHHHHHIIIIIIIIIIHHHHHHHHHHHHHHTTEEPPP----STTHHHHHHHHHHHHHHHHHHHHTT-HHHHHHHHHHHHHHHHHHHHHH-HHHHTTSGGGHHHHHHHHHHHHHHHHHHHHHHTTT-SSHHHHHHHHHT---GGGGSGGGGSSS----S-EE--SS------

Radius of gyration: 27.35 Å; Cα contacts (8 Å, |Δi|>4): 872; chains: 1; bounding box: 85×41×69 Å

Sequence (519 aa):
AKETFYITTPIYYPSGNLHIGHAYSTVAGDVIARYKRMQQGYDVRYLTGTDEHGQKIQEKAQKAGKTEIEEYLDEMIAGIKQLWAKLEISNDDFIRTTEERHKHVVEQVFERLLKQGDIYLGEYEGWYSVPDETYYTESQLVDPQYENGKIIGGKSPDSGHEVELVKEESYFFNISKYTDRLLEFYDQNPDFIQPPSRKNEMINNFIKPGLADLAVSRTSFNWGVHVPSNPKHVVVYVWIDALVNYISALGYLSDDESLFNKYWPADIHLMAKEEIVRFHSIIWPILLMALDLPLPKKVFAHGWILMKDGKMSKSKGNVVDPNILIDRYGLDATRYYLMRELPFGSDGVFTPEAFVERTNFDLANDLGNLVNRTISMVNKYFDGELPAYQGPLHELDEEMEAMALETVKSYTESMESLQFSVALSTVWKFISRTNKYIDETTPWVLAKDDSQKDMLGNVMAHLVENIRYAAVLLRPFLTHAPKEIFEQLNINNPQFMEFSSLEQYGVLNESIMVTGQPKPIFP

Solvent-accessible surface area: 22867 Å² total; per-residue (Å²): 151,134,128,46,13,0,0,0,1,13,19,15,58,0,16,20,113,12,9,0,18,27,0,4,6,0,0,0,0,0,0,3,0,59,6,30,79,28,70,34,73,34,14,39,0,3,0,0,0,18,0,14,15,65,59,0,54,89,71,0,130,180,51,71,71,80,44,80,78,20,0,66,91,32,5,43,34,7,86,120,7,6,74,78,0,61,18,26,43,62,29,16,0,31,0,28,54,112,87,0,59,65,0,0,39,77,1,0,38,90,0,46,190,91,47,9,4,96,90,29,95,32,96,2,15,51,0,90,80,37,93,53,85,11,80,90,100,91,13,43,109,56,106,139,112,112,75,52,30,99,10,3,19,3,69,112,69,49,82,120,10,86,80,40,112,32,60,0,16,31,1,45,8,47,136,12,28,115,125,0,57,98,26,3,113,126,49,83,77,2,3,86,66,109,78,43,46,78,82,7,44,78,88,50,4,70,103,49,20,82,60,21,9,0,0,20,39,72,26,111,60,6,0,68,0,70,68,27,93,118,0,1,4,56,57,50,2,3,14,11,0,1,4,0,1,4,1,13,12,64,49,155,87,62,62,60,23,114,106,14,17,36,0,25,12,0,0,0,16,70,80,43,1,97,51,9,0,7,13,0,0,0,1,0,17,6,2,123,25,72,27,1,126,50,6,31,11,5,7,69,7,40,50,176,87,33,73,3,25,52,97,117,51,19,67,21,47,0,49,111,13,16,107,182,50,18,11,5,9,0,1,0,0,0,2,51,55,8,64,16,79,61,55,18,68,10,40,77,123,30,2,54,94,57,10,67,108,20,2,38,69,29,0,10,77,1,1,64,83,0,0,47,18,0,38,160,47,22,119,2,87,3,33,29,31,126,9,73,73,39,151,45,0,136,141,3,24,57,62,0,74,101,8,27,127,35,1,43,108,10,2,100,62,21,92,2,12,64,0,0,27,17,0,15,137,1,1,50,42,1,21,117,0,1,83,70,6,43,0,116,80,23,44,166,67,134,97,66,119,87,46,6,3,7,0,0,5,0,0,0,2,1,0,0,1,1,0,0,0,0,74,0,1,1,25,89,1,5,135,36,0,6,98,9,0,53,6,109,62,94,87,46,44,57,25,64,11,2,141,146,16,12,32,17,104,134,58,34,108,8,35,48,151,41,121,108,10,19,138